Protein AF-0000000086682666 (afdb_homodimer)

Nearest PDB structures (foldseek):
  8ja7-assembly1_B  TM=8.228E-01  e=3.387E-13  Mycobacterium tuberculosis H37Rv
  7cad-assembly1_B  TM=8.030E-01  e=1.160E-12  Mycolicibacterium smegmatis MC2 155
  8hpn-assembly1_B  TM=8.206E-01  e=8.234E-12  Mycolicibacterium smegmatis MC2 155
  8hpr-assembly1_B  TM=8.150E-01  e=2.459E-11  Mycolicibacterium smegmatis MC2 155
  8y5f-assembly1_C  TM=8.206E-01  e=2.629E-08  Escherichia coli

Secondary structure (DSSP, 8-state):
-------------HHHHHHHHHHHHHHHHHHHHHHHHHHHHHHHHTS-HHHHHH---SS-SS--SHHHHHHHHH--HHHHHHHHHHHHHHHHHHHHHHHHHHHHHHHH---TTHHHHHHHHHHGGGS-GGGGHHHHHHHHHHHT-TTSTHHHHHHHHHHTHHHHHHHHHHHHHTS-HHHHHHHHHTT--HHHHIIIIIHHHTHHHHHHHHHHHHHHHHH--HHHHHH---GGG--HHHHHHHHHSSSS--HHHHHHHHHHHHHHHHHHHHHHHHHHHHHHHHHHH-/-------------HHHHHHHHHHHHHHHHHHHHHHHHHHHHHHHHTS-HHHHHH---SS-SS--SHHHHHHHHH--HHHHHHHHHHHHHHHHHHHHHHHHHHHHHHHH---TTHHHHHHHHHHGGGS-GGGGHHHHHHHHHHHT-TTSTHHHHHHHHHHHHHHHHHHHHHHHHTS-HHHHHHHHHTT--HHHHIIIIIHHHTHHHHHHHHHHHHHHHHH--HHHHHH---GGG--HHHHHHHHHSSSS--HHHHHHHHHHHHHHHHHHHHHHHHHHHHHHHHHHH-

Organism: NCBI:txid175570

Sequence (572 aa):
MSTGTRRPSVHLSLSTVVARIIVGALLLLYAAISLYPFLWMVSAAFKDQSEVVAGGHLIPHRPTLRTLVETWNELQFFDYFLNSLKVTGWTVLLVLVVYSAAGYAFSVLRFPGRKALYRLFLALLFVPGVTVLLPIVLLENKLGLLGGHWGLILPFVNGTAPLAILLMTNAFDAIPGELREAARVDGAGELRIFTTIYLPLSRPVLITIAVLTAIPTWNEYLLTRVSLNDPETYTLPIALQNLQSGAVLHYNVLMAGSLIVVVPVIILFIAAQRYFVNGLIGAVKAMSTGTRRPSVHLSLSTVVARIIVGALLLLYAAISLYPFLWMVSAAFKDQSEVVAGGHLIPHRPTLRTLVETWNELQFFDYFLNSLKVTGWTVLLVLVVYSAAGYAFSVLRFPGRKALYRLFLALLFVPGVTVLLPIVLLENKLGLLGGHWGLILPFVNGTAPLAILLMTNAFDAIPGELREAARVDGAGELRIFTTIYLPLSRPVLITIAVLTAIPTWNEYLLTRVSLNDPETYTLPIALQNLQSGAVLHYNVLMAGSLIVVVPVIILFIAAQRYFVNGLIGAVKA

pLDDT: mean 82.49, std 13.54, range [33.0, 97.94]

Foldseek 3Di:
DPPPPPPPPPPPDPVRVVVVVVVVVVVVVVVCVVCVVVLQLVQLLQEFLVQVVVPDDSHHPRGHCVLLVVLVVPFPQVLQAVLLCVLLVLLLVCLLVVLLVVLCCLQPNDDPCSVVVLVVLLVLLPDDPVVCLVVLLVVCVVVVNFAASCSLSVVLSSSLNNVSSVLSNVQQNVDDCVQVVVCVVVVDDPVRCSVPPSCVSQQLSSLVSSVVSNPCSSQPDDSQVSRHDDPSNHHLNPSLVVQCPDPDGRPNNSSSSVCVNVVVVVVVCVVCVVVSVVSNVVNVVD/DPPPPPPPPPPPPPVRVVVVVVVVVVVVVVVCVVCVVVLQLVQLLQEFLVQVVVPDDSHHPRGHCVLLVVLVVPFPQVLQAVLLCVLLVLLLVCLLVVLLVVLCCLQPNDDPCSVVVLVVLLVLLPDDPVVCLVVLLVVCVVVVNFAASCSLSVVLSSSLNNVSSVLSNVQQNPDDCVQVVVCVVVVDDPVRCSVPPSCVSQQLSSLVSSVVSNPCSSQPDDSQVSRHDDPSNHHLNPSLVVQCPDPDGRPNNSSSSVCVNVVVVVVVCVVCVVVSVVSNVVNVVD

Radius of gyration: 26.13 Å; Cα contacts (8 Å, |Δi|>4): 640; chains: 2; bounding box: 69×90×70 Å

Structure (mmCIF, N/CA/C/O backbone):
data_AF-0000000086682666-model_v1
#
loop_
_entity.id
_entity.type
_entity.pdbx_description
1 polymer 'ABC transporter permease'
#
loop_
_atom_site.group_PDB
_atom_site.id
_atom_site.type_symbol
_atom_site.label_atom_id
_atom_site.label_alt_id
_atom_site.label_comp_id
_atom_site.label_asym_id
_atom_site.label_entity_id
_atom_site.label_seq_id
_atom_site.pdbx_PDB_ins_code
_atom_site.Cartn_x
_atom_site.Cartn_y
_atom_site.Cartn_z
_atom_site.occupancy
_atom_site.B_iso_or_equiv
_atom_site.auth_seq_id
_atom_site.auth_comp_id
_atom_site.auth_asym_id
_atom_site.auth_atom_id
_atom_site.pdbx_PDB_model_num
ATOM 1 N N . MET A 1 1 ? -33.219 32.906 39.875 1 33.12 1 MET A N 1
ATOM 2 C CA . MET A 1 1 ? -34 32.25 38.812 1 33.12 1 MET A CA 1
ATOM 3 C C . MET A 1 1 ? -33.125 31.828 37.656 1 33.12 1 MET A C 1
ATOM 5 O O . MET A 1 1 ? -32.594 32.656 36.906 1 33.12 1 MET A O 1
ATOM 9 N N . SER A 1 2 ? -32.25 30.797 37.781 1 37.28 2 SER A N 1
ATOM 10 C CA . SER A 1 2 ? -31.297 30.172 36.875 1 37.28 2 SER A CA 1
ATOM 11 C C . SER A 1 2 ? -31.984 29.641 35.625 1 37.28 2 SER A C 1
ATOM 13 O O . SER A 1 2 ? -32.812 28.75 35.688 1 37.28 2 SER A O 1
ATOM 15 N N . THR A 1 3 ? -32.469 30.562 34.719 1 39.28 3 THR A N 1
ATOM 16 C CA . THR A 1 3 ? -33.094 30.156 33.469 1 39.28 3 THR A CA 1
ATOM 17 C C . THR A 1 3 ? -32.219 29.109 32.781 1 39.28 3 THR A C 1
ATOM 19 O O . THR A 1 3 ? -31.078 29.375 32.438 1 39.28 3 THR A O 1
ATOM 22 N N . GLY A 1 4 ? -32.375 27.859 33.125 1 42.12 4 GLY A N 1
ATOM 23 C CA . GLY A 1 4 ? -31.797 26.734 32.375 1 42.12 4 GLY A CA 1
ATOM 24 C C . GLY A 1 4 ? -31.984 26.828 30.891 1 42.12 4 GLY A C 1
ATOM 25 O O . GLY A 1 4 ? -33.125 26.969 30.406 1 42.12 4 GLY A O 1
ATOM 26 N N . THR A 1 5 ? -31.125 27.562 30.188 1 44.69 5 THR A N 1
ATOM 27 C CA . THR A 1 5 ? -31.094 27.641 28.734 1 44.69 5 THR A CA 1
ATOM 28 C C . THR A 1 5 ? -31.328 26.281 28.109 1 44.69 5 THR A C 1
ATOM 30 O O . THR A 1 5 ? -30.547 25.344 28.312 1 44.69 5 THR A O 1
ATOM 33 N N . ARG A 1 6 ? -32.594 25.859 28.016 1 42.5 6 ARG A N 1
ATOM 34 C CA . ARG A 1 6 ? -32.969 24.625 27.328 1 42.5 6 ARG A CA 1
ATOM 35 C C . ARG A 1 6 ? -32.281 24.531 25.969 1 42.5 6 ARG A C 1
ATOM 37 O O . ARG A 1 6 ? -32.344 25.453 25.156 1 42.5 6 ARG A O 1
ATOM 44 N N . ARG A 1 7 ? -31.25 23.781 25.859 1 47.12 7 ARG A N 1
ATOM 45 C CA . ARG A 1 7 ? -30.656 23.453 24.562 1 47.12 7 ARG A CA 1
ATOM 46 C C . ARG A 1 7 ? -31.719 23.047 23.562 1 47.12 7 ARG A C 1
ATOM 48 O O . ARG A 1 7 ? -32.531 22.156 23.828 1 47.12 7 ARG A O 1
ATOM 55 N N . PRO A 1 8 ? -32.344 23.906 22.766 1 45.31 8 PRO A N 1
ATOM 56 C CA . PRO A 1 8 ? -33.375 23.5 21.828 1 45.31 8 PRO A CA 1
ATOM 57 C C . PRO A 1 8 ? -33.094 22.141 21.203 1 45.31 8 PRO A C 1
ATOM 59 O O . PRO A 1 8 ? -31.938 21.812 20.906 1 45.31 8 PRO A O 1
ATOM 62 N N . SER A 1 9 ? -33.844 21.125 21.578 1 46.38 9 SER A N 1
ATOM 63 C CA . SER A 1 9 ? -33.844 19.828 20.922 1 46.38 9 SER A CA 1
ATOM 64 C C . SER A 1 9 ? -33.781 19.969 19.406 1 46.38 9 SER A C 1
ATOM 66 O O . SER A 1 9 ? -34.688 20.578 18.812 1 46.38 9 SER A O 1
ATOM 68 N N . VAL A 1 10 ? -32.719 20.359 18.844 1 51.38 10 VAL A N 1
ATOM 69 C CA . VAL A 1 10 ? -32.594 20.438 17.391 1 51.38 10 VAL A CA 1
ATOM 70 C C . VAL A 1 10 ? -33.312 19.25 16.75 1 51.38 10 VAL A C 1
ATOM 72 O O . VAL A 1 10 ? -32.906 18.094 16.922 1 51.38 10 VAL A O 1
ATOM 75 N N . HIS A 1 11 ? -34.656 19.266 16.719 1 56.53 11 HIS A N 1
ATOM 76 C CA . HIS A 1 11 ? -35.469 18.312 15.969 1 56.53 11 HIS A CA 1
ATOM 77 C C . HIS A 1 11 ? -34.875 18.031 14.602 1 56.53 11 HIS A C 1
ATOM 79 O O . HIS A 1 11 ? -34.625 18.969 13.82 1 56.53 11 HIS A O 1
ATOM 85 N N . LEU A 1 12 ? -34.094 17.047 14.539 1 63.69 12 LEU A N 1
ATOM 86 C CA . LEU A 1 12 ? -33.562 16.688 13.242 1 63.69 12 LEU A CA 1
ATOM 87 C C . LEU A 1 12 ? -34.656 16.688 12.172 1 63.69 12 LEU A C 1
ATOM 89 O O . LEU A 1 12 ? -35.75 16.203 12.422 1 63.69 12 LEU A O 1
ATOM 93 N N . SER A 1 13 ? -34.562 17.5 11.18 1 69.62 13 SER A N 1
ATOM 94 C CA . SER A 1 13 ? -35.5 17.5 10.07 1 69.62 13 SER A CA 1
ATOM 95 C C . SER A 1 13 ? -35.656 16.094 9.477 1 69.62 13 SER A C 1
ATOM 97 O O . SER A 1 13 ? -34.781 15.258 9.617 1 69.62 13 SER A O 1
ATOM 99 N N . LEU A 1 14 ? -36.844 15.648 9.109 1 73.88 14 LEU A N 1
ATOM 100 C CA . LEU A 1 14 ? -37.156 14.375 8.469 1 73.88 14 LEU A CA 1
ATOM 101 C C . LEU A 1 14 ? -36.125 14.039 7.398 1 73.88 14 LEU A C 1
ATOM 103 O O . LEU A 1 14 ? -35.75 12.875 7.23 1 73.88 14 LEU A O 1
ATOM 107 N N . SER A 1 15 ? -35.656 15.039 6.738 1 73.62 15 SER A N 1
ATOM 108 C CA . SER A 1 15 ? -34.656 14.844 5.676 1 73.62 15 SER A CA 1
ATOM 109 C C . SER A 1 15 ? -33.344 14.328 6.234 1 73.62 15 SER A C 1
ATOM 111 O O . SER A 1 15 ? -32.688 13.477 5.621 1 73.62 15 SER A O 1
ATOM 113 N N . THR A 1 16 ? -33.031 14.789 7.426 1 74.56 16 THR A N 1
ATOM 114 C CA . THR A 1 16 ? -31.781 14.344 8.062 1 74.56 16 THR A CA 1
ATOM 115 C C . THR A 1 16 ? -31.906 12.906 8.547 1 74.56 16 THR A C 1
ATOM 117 O O . THR A 1 16 ? -30.969 12.117 8.398 1 74.56 16 THR A O 1
ATOM 120 N N . VAL A 1 17 ? -33.125 12.578 9.047 1 78.5 17 VAL A N 1
ATOM 121 C CA . VAL A 1 17 ? -33.344 11.227 9.555 1 78.5 17 VAL A CA 1
ATOM 122 C C . VAL A 1 17 ? -33.344 10.227 8.398 1 78.5 17 VAL A C 1
ATOM 124 O O . VAL A 1 17 ? -32.75 9.148 8.508 1 78.5 17 VAL A O 1
ATOM 127 N N . VAL A 1 18 ? -33.969 10.602 7.309 1 78.56 18 VAL A N 1
ATOM 128 C CA . VAL A 1 18 ? -34.031 9.734 6.137 1 78.56 18 VAL A CA 1
ATOM 129 C C . VAL A 1 18 ? -32.625 9.539 5.562 1 78.56 18 VAL A C 1
ATOM 131 O O . VAL A 1 18 ? -32.25 8.422 5.211 1 78.56 18 VAL A O 1
ATOM 134 N N . ALA A 1 19 ? -31.875 10.562 5.594 1 76.31 19 ALA A N 1
ATOM 135 C CA . ALA A 1 19 ? -30.5 10.484 5.098 1 76.31 19 ALA A CA 1
ATOM 136 C C . ALA A 1 19 ? -29.656 9.57 5.977 1 76.31 19 ALA A C 1
ATOM 138 O O . ALA A 1 19 ? -28.891 8.75 5.469 1 76.31 19 ALA A O 1
ATOM 139 N N . ARG A 1 20 ? -29.891 9.602 7.16 1 81.75 20 ARG A N 1
ATOM 140 C CA . ARG A 1 20 ? -29.141 8.781 8.117 1 81.75 20 ARG A CA 1
ATOM 141 C C . ARG A 1 20 ? -29.5 7.305 7.953 1 81.75 20 ARG A C 1
ATOM 143 O O . ARG A 1 20 ? -28.609 6.445 7.988 1 81.75 20 ARG A O 1
ATOM 150 N N . ILE A 1 21 ? -30.734 7.09 7.719 1 83.12 21 ILE A N 1
ATOM 151 C CA . ILE A 1 21 ? -31.188 5.711 7.594 1 83.12 21 ILE A CA 1
ATOM 152 C C . ILE A 1 21 ? -30.703 5.121 6.273 1 83.12 21 ILE A C 1
ATOM 154 O O . ILE A 1 21 ? -30.234 3.986 6.227 1 83.12 21 ILE A O 1
ATOM 158 N N . ILE A 1 22 ? -30.766 5.918 5.281 1 83.69 22 ILE A N 1
ATOM 159 C CA . ILE A 1 22 ? -30.359 5.449 3.959 1 83.69 22 ILE A CA 1
ATOM 160 C C . ILE A 1 22 ? -28.859 5.188 3.943 1 83.69 22 ILE A C 1
ATOM 162 O O . ILE A 1 22 ? -28.406 4.137 3.475 1 83.69 22 ILE A O 1
ATOM 166 N N . VAL A 1 23 ? -28.156 6.066 4.559 1 83.5 23 VAL A N 1
ATOM 167 C CA . VAL A 1 23 ? -26.703 5.922 4.582 1 83.5 23 VAL A CA 1
ATOM 168 C C . VAL A 1 23 ? -26.312 4.738 5.461 1 83.5 23 VAL A C 1
ATOM 170 O O . VAL A 1 23 ? -25.453 3.938 5.09 1 83.5 23 VAL A O 1
ATOM 173 N N . GLY A 1 24 ? -26.953 4.652 6.547 1 84.31 24 GLY A N 1
ATOM 174 C CA . GLY A 1 24 ? -26.703 3.512 7.414 1 84.31 24 GLY A CA 1
ATOM 175 C C . GLY A 1 24 ? -27.016 2.18 6.754 1 84.31 24 GLY A C 1
ATOM 176 O O . GLY A 1 24 ? -26.234 1.232 6.859 1 84.31 24 GLY A O 1
ATOM 177 N N . ALA A 1 25 ? -28.078 2.209 6.031 1 88.5 25 ALA A N 1
ATOM 178 C CA . ALA A 1 25 ? -28.484 0.987 5.344 1 88.5 25 ALA A CA 1
ATOM 179 C C . ALA A 1 25 ? -27.516 0.64 4.219 1 88.5 25 ALA A C 1
ATOM 181 O O . ALA A 1 25 ? -27.172 -0.529 4.027 1 88.5 25 ALA A O 1
ATOM 182 N N . LEU A 1 26 ? -27.062 1.636 3.588 1 86.81 26 LEU A N 1
ATOM 183 C CA . LEU A 1 26 ? -26.125 1.421 2.494 1 86.81 26 LEU A CA 1
ATOM 184 C C . LEU A 1 26 ? -24.781 0.919 3.02 1 86.81 26 LEU A C 1
ATOM 186 O O . LEU A 1 26 ? -24.188 0.01 2.439 1 86.81 26 LEU A O 1
ATOM 190 N N . LEU A 1 27 ? -24.391 1.45 4.098 1 87.12 27 LEU A N 1
ATOM 191 C CA . LEU A 1 27 ? -23.125 1.035 4.688 1 87.12 27 LEU A CA 1
ATOM 192 C C . LEU A 1 27 ? -23.234 -0.372 5.266 1 87.12 27 LEU A C 1
ATOM 194 O O . LEU A 1 27 ? -22.281 -1.153 5.184 1 87.12 27 LEU A O 1
ATOM 198 N N . LEU A 1 28 ? -24.375 -0.653 5.766 1 86.5 28 LEU A N 1
ATOM 199 C CA . LEU A 1 28 ? -24.594 -1.996 6.293 1 86.5 28 LEU A CA 1
ATOM 200 C C . LEU A 1 28 ? -24.594 -3.025 5.168 1 86.5 28 LEU A C 1
ATOM 202 O O . LEU A 1 28 ? -24.031 -4.113 5.312 1 86.5 28 LEU A O 1
ATOM 206 N N . LEU A 1 29 ? -25.219 -2.676 4.125 1 86.56 29 LEU A N 1
ATOM 207 C CA . LEU A 1 29 ? -25.25 -3.559 2.965 1 86.56 29 LEU A CA 1
ATOM 208 C C . LEU A 1 29 ? -23.859 -3.76 2.389 1 86.56 29 LEU A C 1
ATOM 210 O O . LEU A 1 29 ? -23.469 -4.879 2.043 1 86.56 29 LEU A O 1
ATOM 214 N N . TYR A 1 30 ? -23.156 -2.689 2.324 1 84.94 30 TYR A N 1
ATOM 215 C CA . TYR A 1 30 ? -21.797 -2.762 1.829 1 84.94 30 TYR A CA 1
ATOM 216 C C . TYR A 1 30 ? -20.938 -3.627 2.74 1 84.94 30 TYR A C 1
ATOM 218 O O . TYR A 1 30 ? -20.125 -4.43 2.264 1 84.94 30 TYR A O 1
ATOM 226 N N . ALA A 1 31 ? -21.125 -3.467 3.975 1 85.56 31 ALA A N 1
ATOM 227 C CA . ALA A 1 31 ? -20.391 -4.27 4.945 1 85.56 31 ALA A CA 1
ATOM 228 C C . ALA A 1 31 ? -20.719 -5.75 4.805 1 85.56 31 ALA A C 1
ATOM 230 O O . ALA A 1 31 ? -19.844 -6.609 4.871 1 85.56 31 ALA A O 1
ATOM 231 N N . ALA A 1 32 ? -21.953 -5.996 4.582 1 83.31 32 ALA A N 1
ATOM 232 C CA . ALA A 1 32 ? -22.406 -7.375 4.43 1 83.31 32 ALA A CA 1
ATOM 233 C C . ALA A 1 32 ? -21.781 -8.023 3.191 1 83.31 32 ALA A C 1
ATOM 235 O O . ALA A 1 32 ? -21.312 -9.156 3.242 1 83.31 32 ALA A O 1
ATOM 236 N N . ILE A 1 33 ? -21.734 -7.258 2.186 1 79.31 33 ILE A N 1
ATOM 237 C CA . ILE A 1 33 ? -21.188 -7.766 0.938 1 79.31 33 ILE A CA 1
ATOM 238 C C . ILE A 1 33 ? -19.672 -7.953 1.088 1 79.31 33 ILE A C 1
ATOM 240 O O . ILE A 1 33 ? -19.109 -8.953 0.62 1 79.31 33 ILE A O 1
ATOM 244 N N . SER A 1 34 ? -19.094 -7.043 1.761 1 77.81 34 SER A N 1
ATOM 245 C CA . SER A 1 34 ? -17.641 -7.078 1.951 1 77.81 34 SER A CA 1
ATOM 246 C C . SER A 1 34 ? -17.234 -8.242 2.852 1 77.81 34 SER A C 1
ATOM 248 O O . SER A 1 34 ? -16.141 -8.789 2.707 1 77.81 34 SER A O 1
ATOM 250 N N . LEU A 1 35 ? -18.125 -8.672 3.717 1 82.88 35 LEU A N 1
ATOM 251 C CA . LEU A 1 35 ? -17.797 -9.711 4.688 1 82.88 35 LEU A CA 1
ATOM 252 C C . LEU A 1 35 ? -18.125 -11.094 4.133 1 82.88 35 LEU A C 1
ATOM 254 O O . LEU A 1 35 ? -17.734 -12.109 4.703 1 82.88 35 LEU A O 1
ATOM 258 N N . TYR A 1 36 ? -18.766 -11.094 3.094 1 82.44 36 TYR A N 1
ATOM 259 C CA . TYR A 1 36 ? -19.266 -12.352 2.547 1 82.44 36 TYR A CA 1
ATOM 260 C C . TYR A 1 36 ? -18.109 -13.32 2.283 1 82.44 36 TYR A C 1
ATOM 262 O O . TYR A 1 36 ? -18.172 -14.484 2.676 1 82.44 36 TYR A O 1
ATOM 270 N N . PRO A 1 37 ? -17.047 -12.828 1.634 1 79.06 37 PRO A N 1
ATOM 271 C CA . PRO A 1 37 ? -15.945 -13.75 1.391 1 79.06 37 PRO A CA 1
ATOM 272 C C . PRO A 1 37 ? -15.344 -14.305 2.68 1 79.06 37 PRO A C 1
ATOM 274 O O . PRO A 1 37 ? -14.898 -15.453 2.719 1 79.06 37 PRO A O 1
ATOM 277 N N . PHE A 1 38 ? -15.336 -13.523 3.615 1 81.44 38 PHE A N 1
ATOM 278 C CA . PHE A 1 38 ? -14.805 -13.961 4.902 1 81.44 38 PHE A CA 1
ATOM 279 C C . PHE A 1 38 ? -15.742 -14.977 5.551 1 81.44 38 PHE A C 1
ATOM 281 O O . PHE A 1 38 ? -15.281 -15.938 6.168 1 81.44 38 PHE A O 1
ATOM 288 N N . LEU A 1 39 ? -17 -14.719 5.422 1 82.62 39 LEU A N 1
ATOM 289 C CA . LEU A 1 39 ? -17.969 -15.664 5.961 1 82.62 39 LEU A CA 1
ATOM 290 C C . LEU A 1 39 ? -17.859 -17.016 5.266 1 82.62 39 LEU A C 1
ATOM 292 O O . LEU A 1 39 ? -17.984 -18.062 5.91 1 82.62 39 LEU A O 1
ATOM 296 N N . TRP A 1 40 ? -17.625 -16.891 4.102 1 80.56 40 TRP A N 1
ATOM 297 C CA . TRP A 1 40 ? -17.438 -18.125 3.342 1 80.56 40 TRP A CA 1
ATOM 298 C C . TRP A 1 40 ? -16.172 -18.859 3.805 1 80.56 40 TRP A C 1
ATOM 300 O O . TRP A 1 40 ? -16.156 -20.078 3.875 1 80.56 40 TRP A O 1
ATOM 310 N N . MET A 1 41 ? -15.148 -18.109 3.955 1 82 41 MET A N 1
ATOM 311 C CA . MET A 1 41 ? -13.906 -18.688 4.457 1 82 41 MET A CA 1
A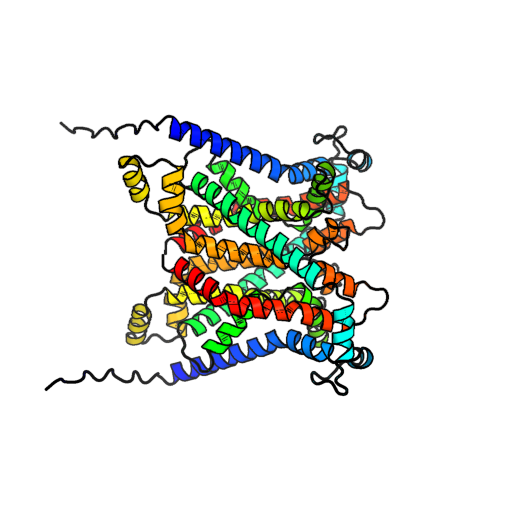TOM 312 C C . MET A 1 41 ? -14.133 -19.406 5.781 1 82 41 MET A C 1
ATOM 314 O O . MET A 1 41 ? -13.68 -20.531 5.969 1 82 41 MET A O 1
ATOM 318 N N . VAL A 1 42 ? -14.875 -18.781 6.664 1 84.75 42 VAL A N 1
ATOM 319 C CA . VAL A 1 42 ? -15.172 -19.359 7.965 1 84.75 42 VAL A CA 1
ATOM 320 C C . VAL A 1 42 ? -16.031 -20.625 7.789 1 84.75 42 VAL A C 1
ATOM 322 O O . VAL A 1 42 ? -15.758 -21.656 8.398 1 84.75 42 VAL A O 1
ATOM 325 N N . SER A 1 43 ? -17.031 -20.547 6.973 1 86.81 43 SER A N 1
ATOM 326 C CA . SER A 1 43 ? -17.922 -21.672 6.703 1 86.81 43 SER A CA 1
ATOM 327 C C . SER A 1 43 ? -17.141 -22.859 6.137 1 86.81 43 SER A C 1
ATOM 329 O O . SER A 1 43 ? -17.297 -23.984 6.609 1 86.81 43 SER A O 1
ATOM 331 N N . ALA A 1 44 ? -16.297 -22.562 5.227 1 83.81 44 ALA A N 1
ATOM 332 C CA . ALA A 1 44 ? -15.562 -23.625 4.523 1 83.81 44 ALA A CA 1
ATOM 333 C C . ALA A 1 44 ? -14.547 -24.297 5.445 1 83.81 44 ALA A C 1
ATOM 335 O O . ALA A 1 44 ? -14.219 -25.469 5.27 1 83.81 44 ALA A O 1
ATOM 336 N N . ALA A 1 45 ? -14.078 -23.547 6.375 1 86.25 45 ALA A N 1
ATOM 337 C CA . ALA A 1 45 ? -13.102 -24.078 7.328 1 86.25 45 ALA A CA 1
ATOM 338 C C . ALA A 1 45 ? -13.727 -25.188 8.188 1 86.25 45 ALA A C 1
ATOM 340 O O . ALA A 1 45 ? -13.016 -26 8.773 1 86.25 45 ALA A O 1
ATOM 341 N N . PHE A 1 46 ? -15.086 -25.188 8.195 1 89.94 46 PHE A N 1
ATOM 342 C CA . PHE A 1 46 ? -15.773 -26.172 9.023 1 89.94 46 PHE A CA 1
ATOM 343 C C . PHE A 1 46 ? -16.438 -27.234 8.164 1 89.94 46 PHE A C 1
ATOM 345 O O . PHE A 1 46 ? -17.25 -28.016 8.656 1 89.94 46 PHE A O 1
ATOM 352 N N . LYS A 1 47 ? -16.031 -27.234 6.918 1 87.75 47 LYS A N 1
ATOM 353 C CA . LYS A 1 47 ? -16.578 -28.203 5.984 1 87.75 47 LYS A CA 1
ATOM 354 C C . LYS A 1 47 ? -15.516 -29.203 5.531 1 87.75 47 LYS A C 1
ATOM 356 O O . LYS A 1 47 ? -14.32 -28.938 5.656 1 87.75 47 LYS A O 1
ATOM 361 N N . ASP A 1 48 ? -16.031 -30.359 5.07 1 83.19 48 ASP A N 1
ATOM 362 C CA . ASP A 1 48 ? -15.117 -31.281 4.395 1 83.19 48 ASP A CA 1
ATOM 363 C C . ASP A 1 48 ? -14.977 -30.922 2.916 1 83.19 48 ASP A C 1
ATOM 365 O O . ASP A 1 48 ? -15.734 -30.094 2.395 1 83.19 48 ASP A O 1
ATOM 369 N N . GLN A 1 49 ? -14.023 -31.5 2.311 1 82.62 49 GLN A N 1
ATOM 370 C CA . GLN A 1 49 ? -13.695 -31.172 0.928 1 82.62 49 GLN A CA 1
ATOM 371 C C . GLN A 1 49 ? -14.898 -31.375 0.012 1 82.62 49 GLN A C 1
ATOM 373 O O . GLN A 1 49 ? -15.156 -30.562 -0.873 1 82.62 49 GLN A O 1
ATOM 378 N N . SER A 1 50 ? -15.617 -32.406 0.262 1 81.88 50 SER A N 1
ATOM 379 C CA . SER A 1 50 ? -16.75 -32.75 -0.59 1 81.88 50 SER A CA 1
ATOM 380 C C . SER A 1 50 ? -17.844 -31.703 -0.494 1 81.88 50 SER A C 1
ATOM 382 O O . SER A 1 50 ? -18.453 -31.328 -1.505 1 81.88 50 SER A O 1
ATOM 384 N N . GLU A 1 51 ? -18.062 -31.219 0.692 1 82.81 51 GLU A N 1
ATOM 385 C CA . GLU A 1 51 ? -19.109 -30.219 0.877 1 82.81 51 GLU A CA 1
ATOM 386 C C . GLU A 1 51 ? -18.703 -28.891 0.258 1 82.81 51 GLU A C 1
ATOM 388 O O . GLU A 1 51 ? -19.531 -28.156 -0.285 1 82.81 51 GLU A O 1
ATOM 393 N N . VAL A 1 52 ? -17.453 -28.547 0.367 1 77.06 52 VAL A N 1
ATOM 394 C CA . VAL A 1 52 ? -16.984 -27.281 -0.176 1 77.06 52 VAL A CA 1
ATOM 395 C C . VAL A 1 52 ? -17.125 -27.281 -1.696 1 77.06 52 VAL A C 1
ATOM 397 O O . VAL A 1 52 ? -17.594 -26.312 -2.289 1 77.06 52 VAL A O 1
ATOM 400 N N . VAL A 1 53 ? -16.719 -28.375 -2.287 1 74.5 53 VAL A N 1
ATOM 401 C CA . VAL A 1 53 ? -16.734 -28.484 -3.742 1 74.5 53 VAL A CA 1
ATOM 402 C C . VAL A 1 53 ? -18.172 -28.516 -4.25 1 74.5 53 VAL A C 1
ATOM 404 O O . VAL A 1 53 ? -18.469 -27.984 -5.32 1 74.5 53 VAL A O 1
ATOM 407 N N . ALA A 1 54 ? -18.969 -29.219 -3.502 1 71.81 54 ALA A N 1
ATOM 408 C CA . ALA A 1 54 ? -20.375 -29.297 -3.887 1 71.81 54 ALA A CA 1
ATOM 409 C C . ALA A 1 54 ? -21.016 -27.906 -3.91 1 71.81 54 ALA A C 1
ATOM 411 O O . ALA A 1 54 ? -22.016 -27.703 -4.605 1 71.81 54 ALA A O 1
ATOM 412 N N . GLY A 1 55 ? -20.266 -26.969 -3.4 1 67.06 55 GLY A N 1
ATOM 413 C CA . GLY A 1 55 ? -20.734 -25.594 -3.475 1 67.06 55 GLY A CA 1
ATOM 414 C C . GLY A 1 55 ? -22.031 -25.359 -2.699 1 67.06 55 GLY A C 1
ATOM 415 O O . GLY A 1 55 ? -22.547 -26.281 -2.068 1 67.06 55 GLY A O 1
ATOM 416 N N . GLY A 1 56 ? -22.516 -24.078 -2.389 1 63.88 56 GLY A N 1
ATOM 417 C CA . GLY A 1 56 ? -23.906 -23.828 -2.047 1 63.88 56 GLY A CA 1
ATOM 418 C C . GLY A 1 56 ? -24.062 -22.938 -0.832 1 63.88 56 GLY A C 1
ATOM 419 O O . GLY A 1 56 ? -23.641 -21.781 -0.844 1 63.88 56 GLY A O 1
ATOM 420 N N . HIS A 1 57 ? -24.094 -23.688 0.503 1 73.94 57 HIS A N 1
ATOM 421 C CA . HIS A 1 57 ? -24.672 -23.031 1.673 1 73.94 57 HIS A CA 1
ATOM 422 C C . HIS A 1 57 ? -23.578 -22.5 2.596 1 73.94 57 HIS A C 1
ATOM 424 O O . HIS A 1 57 ? -22.484 -23.078 2.678 1 73.94 57 HIS A O 1
ATOM 430 N N . LEU A 1 58 ? -23.766 -21.422 3.104 1 82.25 58 LEU A N 1
ATOM 431 C CA . LEU A 1 58 ? -22.875 -20.797 4.086 1 82.25 58 LEU A CA 1
ATOM 432 C C . LEU A 1 58 ? -22.828 -21.625 5.367 1 82.25 58 LEU A C 1
ATOM 434 O O . LEU A 1 58 ? -21.766 -21.766 5.984 1 82.25 58 LEU A O 1
ATOM 438 N N . ILE A 1 59 ? -23.969 -22.266 5.594 1 85.81 59 ILE A N 1
ATOM 439 C CA . ILE A 1 59 ? -24.016 -23.062 6.805 1 85.81 59 ILE A CA 1
ATOM 440 C C . ILE A 1 59 ? -23.672 -24.516 6.473 1 85.81 59 ILE A C 1
ATOM 442 O O . ILE A 1 59 ? -24.344 -25.156 5.652 1 85.81 59 ILE A O 1
ATOM 446 N N . PRO A 1 60 ? -22.625 -25.016 7.074 1 87.44 60 PRO A N 1
ATOM 447 C CA . PRO A 1 60 ? -22.234 -26.391 6.789 1 87.44 60 PRO A CA 1
ATOM 448 C C . PRO A 1 60 ? -23.328 -27.406 7.133 1 87.44 60 PRO A C 1
ATOM 450 O O . PRO A 1 60 ? -24 -27.266 8.156 1 87.44 60 PRO A O 1
ATOM 453 N N . HIS A 1 61 ? -23.562 -28.312 6.395 1 87.44 61 HIS A N 1
ATOM 454 C CA . HIS A 1 61 ? -24.516 -29.406 6.645 1 87.44 61 HIS A CA 1
ATOM 455 C C . HIS A 1 61 ? -23.938 -30.422 7.621 1 87.44 61 HIS A C 1
ATOM 457 O O . HIS A 1 61 ? -24.656 -30.938 8.477 1 87.44 61 HIS A O 1
ATOM 463 N N . ARG A 1 62 ? -22.625 -30.703 7.555 1 88.88 62 ARG A N 1
ATOM 464 C CA . ARG A 1 62 ? -21.891 -31.594 8.438 1 88.88 62 ARG A CA 1
ATOM 465 C C . ARG A 1 62 ? -20.641 -30.922 8.992 1 88.88 62 ARG A C 1
ATOM 467 O O . ARG A 1 62 ? -19.531 -31.234 8.57 1 88.88 62 ARG A O 1
ATOM 474 N N . PRO A 1 63 ? -20.953 -30.062 10 1 89.44 63 PRO A N 1
ATOM 475 C CA . PRO A 1 63 ? -19.812 -29.328 10.562 1 89.44 63 PRO A CA 1
ATOM 476 C C . PRO A 1 63 ? -18.75 -30.266 11.148 1 89.44 63 PRO A C 1
ATOM 478 O O . PRO A 1 63 ? -19.094 -31.297 11.734 1 89.44 63 PRO A O 1
ATOM 481 N N . THR A 1 64 ? -17.484 -29.969 10.828 1 89.69 64 THR A N 1
ATOM 482 C CA . THR A 1 64 ? -16.375 -30.75 11.359 1 89.69 64 THR A CA 1
ATOM 483 C C . THR A 1 64 ? -15.227 -29.844 11.812 1 89.69 64 THR A C 1
ATOM 485 O O . THR A 1 64 ? -15.016 -28.781 11.234 1 89.69 64 THR A O 1
ATOM 488 N N . LEU A 1 65 ? -14.531 -30.25 12.859 1 90.44 65 LEU A N 1
ATOM 489 C CA . LEU A 1 65 ? -13.352 -29.547 13.328 1 90.44 65 LEU A CA 1
ATOM 490 C C . LEU A 1 65 ? -12.078 -30.219 12.828 1 90.44 65 LEU A C 1
ATOM 492 O O . LEU A 1 65 ? -10.969 -29.719 13.047 1 90.44 65 LEU A O 1
ATOM 496 N N . ARG A 1 66 ? -12.289 -31.266 12.125 1 88 66 ARG A N 1
ATOM 497 C CA . ARG A 1 66 ? -11.156 -32.062 11.688 1 88 66 ARG A CA 1
ATOM 498 C C . ARG A 1 66 ? -10.25 -31.266 10.75 1 88 66 ARG A C 1
ATOM 500 O O . ARG A 1 66 ? -9.023 -31.344 10.852 1 88 66 ARG A O 1
ATOM 507 N N . THR A 1 67 ? -10.883 -30.531 9.906 1 85.38 67 THR A N 1
ATOM 508 C CA . THR A 1 67 ? -10.117 -29.734 8.953 1 85.38 67 THR A CA 1
ATOM 509 C C . THR A 1 67 ? -9.242 -28.719 9.68 1 85.38 67 THR A C 1
ATOM 511 O O . THR A 1 67 ? -8.062 -28.562 9.352 1 85.38 67 THR A O 1
ATOM 514 N N . LEU A 1 68 ? -9.781 -28.125 10.656 1 87.75 68 LEU A N 1
ATOM 515 C CA . LEU A 1 68 ? -9.062 -27.109 11.414 1 87.75 68 LEU A CA 1
ATOM 516 C C . LEU A 1 68 ? -7.914 -27.734 12.203 1 87.75 68 LEU A C 1
ATOM 518 O O . LEU A 1 68 ? -6.801 -27.203 12.203 1 87.75 68 LEU A O 1
ATOM 522 N N . VAL A 1 69 ? -8.164 -28.797 12.766 1 86.5 69 VAL A N 1
ATOM 523 C CA . VAL A 1 69 ? -7.172 -29.469 13.609 1 86.5 69 VAL A CA 1
ATOM 524 C C . VAL A 1 69 ? -6.031 -30 12.742 1 86.5 69 VAL A C 1
ATOM 526 O O . VAL A 1 69 ? -4.855 -29.797 13.07 1 86.5 69 VAL A O 1
ATOM 529 N N . GLU A 1 70 ? -6.363 -30.594 11.703 1 83.56 70 GLU A N 1
ATOM 530 C CA . GLU A 1 70 ? -5.348 -31.141 10.805 1 83.56 70 GLU A CA 1
ATOM 531 C C . GLU A 1 70 ? -4.5 -30.031 10.195 1 83.56 70 GLU A C 1
ATOM 533 O O . GLU A 1 70 ? -3.275 -30.156 10.102 1 83.56 70 GLU A O 1
ATOM 538 N N . THR A 1 71 ? -5.195 -29.016 9.773 1 84.06 71 THR A N 1
ATOM 539 C CA . THR A 1 71 ? -4.484 -27.891 9.18 1 84.06 71 THR A CA 1
ATOM 540 C C . THR A 1 71 ? -3.566 -27.219 10.203 1 84.06 71 THR A C 1
ATOM 542 O O . THR A 1 71 ? -2.436 -26.844 9.875 1 84.06 71 THR A O 1
ATOM 545 N N . TRP A 1 72 ? -4.02 -27.094 11.414 1 83.5 72 TRP A N 1
ATOM 546 C CA . TRP A 1 72 ? -3.219 -26.516 12.492 1 83.5 72 TRP A CA 1
ATOM 547 C C . TRP A 1 72 ? -1.953 -27.328 12.727 1 83.5 72 TRP A C 1
ATOM 549 O O . TRP A 1 72 ? -0.866 -26.766 12.883 1 83.5 72 TRP A O 1
ATOM 559 N N . ASN A 1 73 ? -2.115 -28.562 12.664 1 80.44 73 ASN A N 1
ATOM 560 C CA . ASN A 1 73 ? -0.998 -29.469 12.938 1 80.44 73 ASN A CA 1
ATOM 561 C C . ASN A 1 73 ? 0.012 -29.469 11.789 1 80.44 73 ASN A C 1
ATOM 563 O O . ASN A 1 73 ? 1.204 -29.688 12.008 1 80.44 73 ASN A O 1
ATOM 567 N N . GLU A 1 74 ? -0.485 -29.203 10.711 1 77.75 74 GLU A N 1
ATOM 568 C CA . GLU A 1 74 ? 0.386 -29.219 9.539 1 77.75 74 GLU A CA 1
ATOM 569 C C . GLU A 1 74 ? 1.079 -27.875 9.352 1 77.75 74 GLU A C 1
ATOM 571 O O . GLU A 1 74 ? 2.191 -27.812 8.828 1 77.75 74 GLU A O 1
ATOM 576 N N . LEU A 1 75 ? 0.389 -27.016 9.898 1 77.56 75 LEU A N 1
ATOM 577 C CA . LEU A 1 75 ? 0.893 -25.672 9.68 1 77.56 75 LEU A CA 1
ATOM 578 C C . LEU A 1 75 ? 1.884 -25.281 10.766 1 77.56 75 LEU A C 1
ATOM 580 O O . LEU A 1 75 ? 1.627 -25.484 11.953 1 77.56 75 LEU A O 1
ATOM 584 N N . GLN A 1 76 ? 3.127 -25.141 10.539 1 82.44 76 GLN A N 1
ATOM 585 C CA . GLN A 1 76 ? 4.07 -24.531 11.477 1 82.44 76 GLN A CA 1
ATOM 586 C C . GLN A 1 76 ? 3.783 -23.047 11.672 1 82.44 76 GLN A C 1
ATOM 588 O O . GLN A 1 76 ? 4.688 -22.219 11.555 1 82.44 76 GLN A O 1
ATOM 593 N N . PHE A 1 77 ? 2.562 -22.781 12.148 1 83.12 77 PHE A N 1
ATOM 594 C CA . PHE A 1 77 ? 2.016 -21.438 12.18 1 83.12 77 PHE A CA 1
ATOM 595 C C . PHE A 1 77 ? 2.898 -20.516 13.008 1 83.12 77 PHE A C 1
ATOM 597 O O . PHE A 1 77 ? 3.221 -19.406 12.586 1 83.12 77 PHE A O 1
ATOM 604 N N . PHE A 1 78 ? 3.316 -20.969 14.18 1 84.88 78 PHE A N 1
ATOM 605 C CA . PHE A 1 78 ? 4.008 -20.094 15.117 1 84.88 78 PHE A CA 1
ATOM 606 C C . PHE A 1 78 ? 5.344 -19.625 14.539 1 84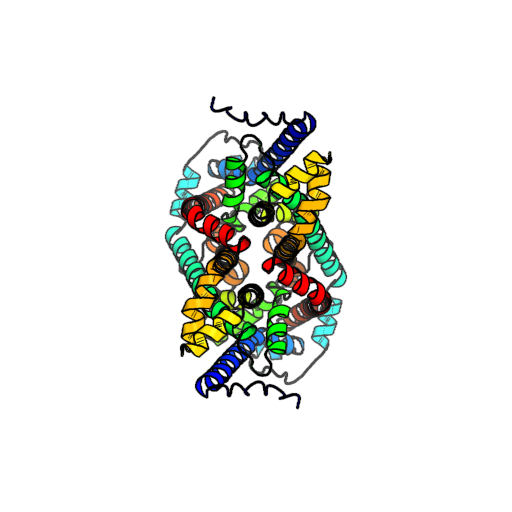.88 78 PHE A C 1
ATOM 608 O O . PHE A 1 78 ? 5.723 -18.469 14.688 1 84.88 78 PHE A O 1
ATOM 615 N N . ASP A 1 79 ? 5.984 -20.578 13.859 1 89.88 79 ASP A N 1
ATOM 616 C CA . ASP A 1 79 ? 7.262 -20.219 13.25 1 89.88 79 ASP A CA 1
ATOM 617 C C . ASP A 1 79 ? 7.066 -19.172 12.156 1 89.88 79 ASP A C 1
ATOM 619 O O . ASP A 1 79 ? 7.789 -18.172 12.102 1 89.88 79 ASP A O 1
ATOM 623 N N . TYR A 1 80 ? 6.098 -19.375 11.336 1 89.94 80 TYR A N 1
ATOM 624 C CA . TYR A 1 80 ? 5.848 -18.453 10.234 1 89.94 80 TYR A CA 1
ATOM 625 C C . TYR A 1 80 ? 5.324 -17.125 10.742 1 89.94 80 TYR A C 1
ATOM 627 O O . TYR A 1 80 ? 5.637 -16.078 10.18 1 89.94 80 TYR A O 1
ATOM 635 N N . PHE A 1 81 ? 4.582 -17.219 11.812 1 88.19 81 PHE A N 1
ATOM 636 C CA . PHE A 1 81 ? 4.074 -16 12.438 1 88.19 81 PHE A CA 1
ATOM 637 C C . PHE A 1 81 ? 5.215 -15.172 13.008 1 88.19 81 PHE A C 1
ATOM 639 O O . PHE A 1 81 ? 5.273 -13.961 12.789 1 88.19 81 PHE A O 1
ATOM 646 N N . LEU A 1 82 ? 6.094 -15.758 13.703 1 92.44 82 LEU A N 1
ATOM 647 C CA . LEU A 1 82 ? 7.23 -15.055 14.281 1 92.44 82 LEU A CA 1
ATOM 648 C C . LEU A 1 82 ? 8.141 -14.5 13.188 1 92.44 82 LEU A C 1
ATOM 650 O O . LEU A 1 82 ? 8.688 -13.406 13.336 1 92.44 82 LEU A O 1
ATOM 654 N N . ASN A 1 83 ? 8.281 -15.273 12.156 1 95.12 83 ASN A N 1
ATOM 655 C CA . ASN A 1 83 ? 9.047 -14.766 11.023 1 95.12 83 ASN A CA 1
ATOM 656 C C . ASN A 1 83 ? 8.414 -13.508 10.438 1 95.12 83 ASN A C 1
ATOM 658 O O . ASN A 1 83 ? 9.109 -12.539 10.125 1 95.12 83 ASN A O 1
ATOM 662 N N . SER A 1 84 ? 7.094 -13.562 10.305 1 91.75 84 SER A N 1
ATOM 663 C CA . SER A 1 84 ? 6.375 -12.406 9.781 1 91.75 84 SER A CA 1
ATOM 664 C C . SER A 1 84 ? 6.531 -11.195 10.703 1 91.75 84 SER A C 1
ATOM 666 O O . SER A 1 84 ? 6.723 -10.07 10.234 1 91.75 84 SER A O 1
ATOM 668 N N . LEU A 1 85 ? 6.484 -11.453 12 1 90.81 85 LEU A N 1
ATOM 669 C CA . LEU A 1 85 ? 6.648 -10.391 12.977 1 90.81 85 LEU A CA 1
ATOM 670 C C . LEU A 1 85 ? 8.055 -9.797 12.914 1 90.81 85 LEU A C 1
ATOM 672 O O . LEU A 1 85 ? 8.219 -8.578 12.969 1 90.81 85 LEU A O 1
ATOM 676 N N . LYS A 1 86 ? 8.938 -10.664 12.828 1 96.56 86 LYS A N 1
ATOM 677 C CA . LYS A 1 86 ? 10.336 -10.25 12.758 1 96.56 86 LYS A CA 1
ATOM 678 C C . LYS A 1 86 ? 10.594 -9.375 11.531 1 96.56 86 LYS A C 1
ATOM 680 O O . LYS A 1 86 ? 11.148 -8.281 11.648 1 96.56 86 LYS A O 1
ATOM 685 N N . VAL A 1 87 ? 10.164 -9.844 10.414 1 97.12 87 VAL A N 1
ATOM 686 C CA . VAL A 1 87 ? 10.391 -9.125 9.164 1 97.12 87 VAL A CA 1
ATOM 687 C C . VAL A 1 87 ? 9.641 -7.797 9.188 1 97.12 87 VAL A C 1
ATOM 689 O O . VAL A 1 87 ? 10.211 -6.754 8.859 1 97.12 87 VAL A O 1
ATOM 692 N N . THR A 1 88 ? 8.414 -7.816 9.617 1 94.31 88 THR A N 1
ATOM 693 C CA . THR A 1 88 ? 7.605 -6.602 9.664 1 94.31 88 THR A CA 1
ATOM 694 C C . THR A 1 88 ? 8.164 -5.621 10.695 1 94.31 88 THR A C 1
ATOM 696 O O . THR A 1 88 ? 8.305 -4.43 10.406 1 94.31 88 THR A O 1
ATOM 699 N N . GLY A 1 89 ? 8.492 -6.133 11.867 1 95.38 89 GLY A N 1
ATOM 700 C CA . GLY A 1 89 ? 9.016 -5.293 12.93 1 95.38 89 GLY A CA 1
ATOM 701 C C . GLY A 1 89 ? 10.305 -4.582 12.547 1 95.38 8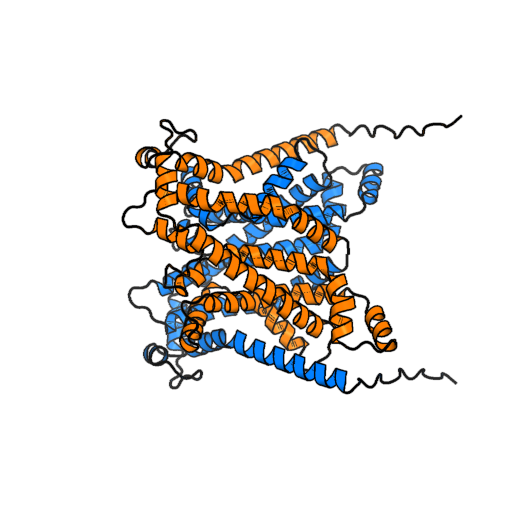9 GLY A C 1
ATOM 702 O O . GLY A 1 89 ? 10.422 -3.369 12.727 1 95.38 89 GLY A O 1
ATOM 703 N N . TRP A 1 90 ? 11.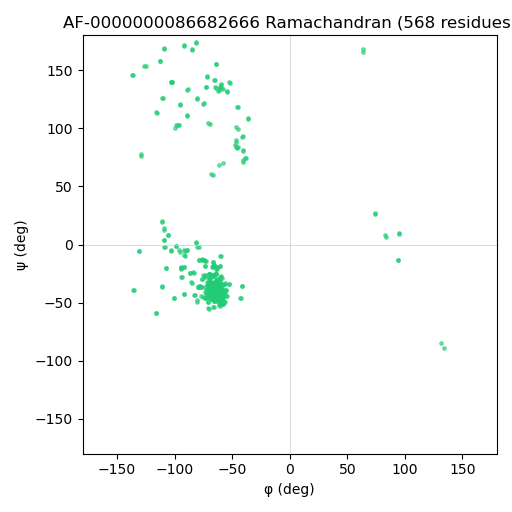203 -5.332 12.039 1 97.88 90 TRP A N 1
ATOM 704 C CA . TRP A 1 90 ? 12.477 -4.754 11.641 1 97.88 90 TRP A CA 1
ATOM 705 C C . TRP A 1 90 ? 12.297 -3.771 10.484 1 97.88 90 TRP A C 1
ATOM 707 O O . TRP A 1 90 ? 12.953 -2.732 10.438 1 97.88 90 TRP A O 1
ATOM 717 N N . THR A 1 91 ? 11.438 -4.109 9.547 1 97.75 91 THR A N 1
ATOM 718 C CA . THR A 1 91 ? 11.18 -3.207 8.43 1 97.75 91 THR A CA 1
ATOM 719 C C . THR A 1 91 ? 10.617 -1.876 8.922 1 97.75 91 THR A C 1
ATOM 721 O O . THR A 1 91 ? 11.109 -0.811 8.539 1 97.75 91 THR A O 1
ATOM 724 N N . VAL A 1 92 ? 9.656 -1.955 9.812 1 96.44 92 VAL A N 1
ATOM 725 C CA . VAL A 1 92 ? 9.039 -0.742 10.336 1 96.44 92 VAL A CA 1
ATOM 726 C C . VAL A 1 92 ? 10.07 0.077 11.102 1 96.44 92 VAL A C 1
ATOM 728 O O . VAL A 1 92 ? 10.18 1.292 10.914 1 96.44 92 VAL A O 1
ATOM 731 N N . LEU A 1 93 ? 10.805 -0.573 11.93 1 97.75 93 LEU A N 1
ATOM 732 C CA . LEU A 1 93 ? 11.805 0.108 12.734 1 97.75 93 LEU A CA 1
ATOM 733 C C . LEU A 1 93 ? 12.812 0.833 11.852 1 97.75 93 LEU A C 1
ATOM 735 O O . LEU A 1 93 ? 13.094 2.018 12.062 1 97.75 93 LEU A O 1
ATOM 739 N N . LEU A 1 94 ? 13.328 0.168 10.898 1 97.5 94 LEU A N 1
ATOM 740 C CA . LEU A 1 94 ? 14.344 0.753 10.031 1 97.5 94 LEU A CA 1
ATOM 741 C C . LEU A 1 94 ? 13.758 1.86 9.164 1 97.5 94 LEU A C 1
ATOM 743 O O . LEU A 1 94 ? 14.414 2.869 8.906 1 97.5 94 LEU A O 1
ATOM 747 N N . VAL A 1 95 ? 12.539 1.653 8.703 1 97.44 95 VAL A N 1
ATOM 748 C CA . VAL A 1 95 ? 11.867 2.682 7.914 1 97.44 95 VAL A CA 1
ATOM 749 C C . VAL A 1 95 ? 11.727 3.957 8.742 1 97.44 95 VAL A C 1
ATOM 751 O O . VAL A 1 95 ? 12.031 5.051 8.266 1 97.44 95 VAL A O 1
ATOM 754 N N . LEU A 1 96 ? 11.289 3.807 9.977 1 97 96 LEU A N 1
ATOM 755 C CA . LEU A 1 96 ? 11.086 4.969 10.828 1 97 96 LEU A CA 1
ATOM 756 C C . LEU A 1 96 ? 12.414 5.66 11.133 1 97 96 LEU A C 1
ATOM 758 O O . LEU A 1 96 ? 12.508 6.891 11.094 1 97 96 LEU A O 1
ATOM 762 N N . VAL A 1 97 ? 13.398 4.914 11.398 1 95.94 97 VAL A N 1
ATOM 763 C CA . VAL A 1 97 ? 14.695 5.477 11.766 1 95.94 97 VAL A CA 1
ATOM 764 C C . VAL A 1 97 ? 15.344 6.129 10.547 1 95.94 97 VAL A C 1
ATOM 766 O O . VAL A 1 97 ? 15.719 7.305 10.594 1 95.94 97 VAL A O 1
ATOM 769 N N . VAL A 1 98 ? 15.391 5.418 9.453 1 94.5 98 VAL A N 1
ATOM 770 C CA . VAL A 1 98 ? 16.109 5.879 8.266 1 94.5 98 VAL A CA 1
ATOM 771 C C . VAL A 1 98 ? 15.352 7.039 7.625 1 94.5 98 VAL A C 1
ATOM 773 O O . VAL A 1 98 ? 15.945 8.078 7.312 1 94.5 98 VAL A O 1
ATOM 776 N N . TYR A 1 99 ? 14.055 6.941 7.539 1 96 99 TYR A N 1
ATOM 777 C CA . TYR A 1 99 ? 13.367 7.922 6.703 1 96 99 TYR A CA 1
ATOM 778 C C . TYR A 1 99 ? 12.922 9.125 7.527 1 96 99 TYR A C 1
ATOM 780 O O . TYR A 1 99 ? 12.609 10.18 6.977 1 96 99 TYR A O 1
ATOM 788 N N . SER A 1 100 ? 12.836 8.961 8.875 1 96.06 100 SER A N 1
ATOM 789 C CA . SER A 1 100 ? 12.719 10.18 9.672 1 96.06 100 SER A CA 1
ATOM 790 C C . SER A 1 100 ? 13.977 11.047 9.547 1 96.06 100 SER A C 1
ATOM 792 O O . SER A 1 100 ? 13.883 12.266 9.43 1 96.06 100 SER A O 1
ATOM 794 N N . ALA A 1 101 ? 15.133 10.391 9.586 1 93.5 101 ALA A N 1
ATOM 795 C CA . ALA A 1 101 ? 16.391 11.117 9.406 1 93.5 101 ALA A CA 1
ATOM 796 C C . ALA A 1 101 ? 16.469 11.734 8.008 1 93.5 101 ALA A C 1
ATOM 798 O O . ALA A 1 101 ? 16.859 12.891 7.855 1 93.5 101 ALA A O 1
ATOM 799 N N . ALA A 1 102 ? 16.109 10.977 7.027 1 94.25 102 ALA A N 1
ATOM 800 C CA . ALA A 1 102 ? 16.141 11.484 5.656 1 94.25 102 ALA A CA 1
ATOM 801 C C . ALA A 1 102 ? 15.164 12.641 5.477 1 94.25 102 ALA A C 1
ATOM 803 O O . ALA A 1 102 ? 15.492 13.641 4.82 1 94.25 102 ALA A O 1
ATOM 804 N N . GLY A 1 103 ? 13.961 12.461 6.023 1 94.81 103 GLY A N 1
ATOM 805 C CA . GLY A 1 103 ? 12.992 13.547 5.969 1 94.81 103 GLY A CA 1
ATOM 806 C C . GLY A 1 103 ? 13.508 14.828 6.594 1 94.81 103 GLY A C 1
ATOM 807 O O . GLY A 1 103 ? 13.273 15.922 6.07 1 94.81 103 GLY A O 1
ATOM 808 N N . TYR A 1 104 ? 14.172 14.695 7.719 1 93.88 104 TYR A N 1
ATOM 809 C CA . TYR A 1 104 ? 14.773 15.852 8.375 1 93.88 104 TYR A CA 1
ATOM 810 C C . TYR A 1 104 ? 15.82 16.5 7.473 1 93.88 104 TYR A C 1
ATOM 812 O O . TYR A 1 104 ? 15.867 17.719 7.355 1 93.88 104 TYR A O 1
ATOM 820 N N . ALA A 1 105 ? 16.625 15.688 6.879 1 93.25 105 ALA A N 1
ATOM 821 C CA . ALA A 1 105 ? 17.656 16.203 5.98 1 93.25 105 ALA A CA 1
ATOM 822 C C . ALA A 1 105 ? 17.031 16.953 4.805 1 93.25 105 ALA A C 1
ATOM 824 O O . ALA A 1 105 ? 17.453 18.062 4.477 1 93.25 105 ALA A O 1
ATOM 825 N N . PHE A 1 106 ? 16.047 16.438 4.234 1 93.44 106 PHE A N 1
ATOM 826 C CA . PHE A 1 106 ? 15.43 17.047 3.059 1 93.44 106 PHE A CA 1
ATOM 827 C C . PHE A 1 106 ? 14.672 18.297 3.438 1 93.44 106 PHE A C 1
ATOM 829 O O . PHE A 1 106 ? 14.594 19.25 2.652 1 93.44 106 PHE A O 1
ATOM 836 N N . SER A 1 107 ? 14.125 18.328 4.617 1 93.38 107 SER A N 1
ATOM 837 C CA . SER A 1 107 ? 13.305 19.469 5.055 1 93.38 107 SER A CA 1
ATOM 838 C C . SER A 1 107 ? 14.18 20.594 5.594 1 93.38 107 SER A C 1
ATOM 840 O O . SER A 1 107 ? 13.953 21.766 5.273 1 93.38 107 SER A O 1
ATOM 842 N N . VAL A 1 108 ? 15.141 20.234 6.375 1 90.88 108 VAL A N 1
ATOM 843 C CA . VAL A 1 108 ? 15.773 21.25 7.219 1 90.88 108 VAL A CA 1
ATOM 844 C C . VAL A 1 108 ? 17.203 21.5 6.734 1 90.88 108 VAL A C 1
ATOM 846 O O . VAL A 1 108 ? 17.656 22.656 6.73 1 90.88 108 VAL A O 1
ATOM 849 N N . LEU A 1 109 ? 17.828 20.438 6.289 1 87.88 109 LEU A N 1
ATOM 850 C CA . LEU A 1 109 ? 19.234 20.594 5.938 1 87.88 109 LEU A CA 1
ATOM 851 C C . LEU A 1 109 ? 19.391 21.016 4.48 1 87.88 109 LEU A C 1
ATOM 853 O O . LEU A 1 109 ? 18.609 20.594 3.621 1 87.88 109 LEU A O 1
ATOM 857 N N . ARG A 1 110 ? 20.172 21.969 4.25 1 84.56 110 ARG A N 1
ATOM 858 C CA . ARG A 1 110 ? 20.453 22.422 2.889 1 84.56 110 ARG A CA 1
ATOM 859 C C . ARG A 1 110 ? 21.766 21.859 2.367 1 84.56 110 ARG A C 1
ATOM 861 O O . ARG A 1 110 ? 22.828 22.203 2.857 1 84.56 110 ARG A O 1
ATOM 868 N N . PHE A 1 111 ? 21.703 20.844 1.521 1 85.94 111 PHE A N 1
ATOM 869 C CA . PHE A 1 111 ? 22.891 20.234 0.94 1 85.94 111 PHE A CA 1
ATOM 870 C C . PHE A 1 111 ? 22.797 20.203 -0.58 1 85.94 111 PHE A C 1
ATOM 872 O O . PHE A 1 111 ? 21.703 20.328 -1.142 1 85.94 111 PHE A O 1
ATOM 879 N N . PRO A 1 112 ? 23.969 20.188 -1.199 1 83.69 112 PRO A N 1
ATOM 880 C CA . PRO A 1 112 ? 23.953 20.203 -2.664 1 83.69 112 PRO A CA 1
ATOM 881 C C . PRO A 1 112 ? 23.234 19 -3.26 1 83.69 112 PRO A C 1
ATOM 883 O O . PRO A 1 112 ? 23.422 17.875 -2.793 1 83.69 112 PRO A O 1
ATOM 886 N N . GLY A 1 113 ? 22.375 19.234 -4.262 1 87.5 113 GLY A N 1
ATOM 887 C CA . GLY A 1 113 ? 21.672 18.156 -4.945 1 87.5 113 GLY A CA 1
ATOM 888 C C . GLY A 1 113 ? 20.422 17.703 -4.215 1 87.5 113 GLY A C 1
ATOM 889 O O . GLY A 1 113 ? 19.781 16.719 -4.602 1 87.5 113 GLY A O 1
ATOM 890 N N . ARG A 1 114 ? 20.094 18.406 -3.193 1 90.44 114 ARG A N 1
ATOM 891 C CA . ARG A 1 114 ? 18.969 18.062 -2.338 1 90.44 114 ARG A CA 1
ATOM 892 C C . ARG A 1 114 ? 17.688 17.953 -3.146 1 90.44 114 ARG A C 1
ATOM 894 O O . ARG A 1 114 ? 16.984 16.938 -3.062 1 90.44 114 ARG A O 1
ATOM 901 N N . LYS A 1 115 ? 17.438 18.938 -3.939 1 87.69 115 LYS A N 1
ATOM 902 C CA . LYS A 1 115 ? 16.203 18.969 -4.719 1 87.69 115 LYS A CA 1
ATOM 903 C C . LYS A 1 115 ? 16.172 17.844 -5.734 1 87.69 115 LYS A C 1
ATOM 905 O O . LYS A 1 115 ? 15.156 17.156 -5.875 1 87.69 115 LYS A O 1
ATOM 910 N N . ALA A 1 116 ? 17.25 17.625 -6.398 1 85.81 116 ALA A N 1
ATOM 911 C CA . ALA A 1 116 ? 17.328 16.562 -7.395 1 85.81 116 ALA A CA 1
ATOM 912 C C . ALA A 1 116 ? 17.156 15.188 -6.746 1 85.81 116 ALA A C 1
ATOM 914 O O . ALA A 1 116 ? 16.453 14.32 -7.277 1 85.81 116 ALA A O 1
ATOM 915 N N . LEU A 1 117 ? 17.797 15.008 -5.656 1 88.44 117 LEU A N 1
ATOM 916 C CA . LEU A 1 117 ? 17.719 13.727 -4.953 1 88.44 117 LEU A CA 1
ATOM 917 C C . LEU A 1 117 ? 16.297 13.477 -4.438 1 88.44 117 LEU A C 1
ATOM 919 O O . LEU A 1 117 ? 15.805 12.352 -4.516 1 88.44 117 LEU A O 1
ATOM 923 N N . TYR A 1 118 ? 15.719 14.469 -3.938 1 88.06 118 TYR A N 1
ATOM 924 C CA . TYR A 1 118 ? 14.344 14.359 -3.459 1 88.06 118 TYR A CA 1
ATOM 925 C C . TYR A 1 118 ? 13.398 13.969 -4.59 1 88.06 118 TYR A C 1
ATOM 927 O O . TYR A 1 118 ? 12.586 13.055 -4.441 1 88.06 118 TYR A O 1
ATOM 935 N N . ARG A 1 119 ? 13.586 14.586 -5.695 1 81.19 119 ARG A N 1
ATOM 936 C CA . ARG A 1 119 ? 12.742 14.289 -6.852 1 81.19 119 ARG A CA 1
ATOM 937 C C . ARG A 1 119 ? 12.969 12.859 -7.336 1 81.19 119 ARG A C 1
ATOM 939 O O . ARG A 1 119 ? 12.039 12.195 -7.789 1 81.19 119 ARG A O 1
ATOM 946 N N . LEU A 1 120 ? 14.141 12.445 -7.273 1 81.69 120 LEU A N 1
ATOM 947 C CA . LEU A 1 120 ? 14.469 11.078 -7.672 1 81.69 120 LEU A CA 1
ATOM 948 C C . LEU A 1 120 ? 13.742 10.07 -6.789 1 81.69 120 LEU A C 1
ATOM 950 O O . LEU A 1 120 ? 13.172 9.094 -7.289 1 81.69 120 LEU A O 1
ATOM 954 N N . PHE A 1 121 ? 13.766 10.273 -5.52 1 83.94 121 PHE A N 1
ATOM 955 C CA . PHE A 1 121 ? 13.078 9.375 -4.598 1 83.94 121 PHE A CA 1
ATOM 956 C C . PHE A 1 121 ? 11.578 9.375 -4.863 1 83.94 121 PHE A C 1
ATOM 958 O O . PHE A 1 121 ? 10.938 8.32 -4.848 1 83.94 121 PHE A O 1
ATOM 965 N N . LEU A 1 122 ? 11.023 10.484 -5.148 1 80.62 122 LEU A N 1
ATOM 966 C CA . LEU A 1 122 ? 9.586 10.578 -5.383 1 80.62 122 LEU A CA 1
ATOM 967 C C . LEU A 1 122 ? 9.195 9.867 -6.672 1 80.62 122 LEU A C 1
ATOM 969 O O . LEU A 1 122 ? 8.117 9.273 -6.758 1 80.62 122 LEU A O 1
ATOM 973 N N . ALA A 1 123 ? 10.086 9.898 -7.652 1 77 123 ALA A N 1
ATOM 974 C CA . ALA A 1 123 ? 9.82 9.242 -8.93 1 77 123 ALA A CA 1
ATOM 975 C C . ALA A 1 123 ? 9.703 7.73 -8.758 1 77 123 ALA A C 1
ATOM 977 O O . ALA A 1 123 ? 8.969 7.07 -9.5 1 77 123 ALA A O 1
ATOM 978 N N . LEU A 1 124 ? 10.297 7.219 -7.77 1 78.69 124 LEU A N 1
ATOM 979 C CA . LEU A 1 124 ? 10.32 5.777 -7.551 1 78.69 124 LEU A CA 1
ATOM 980 C C . LEU A 1 124 ? 8.969 5.281 -7.051 1 78.69 124 LEU A C 1
ATOM 982 O O . LEU A 1 124 ? 8.695 4.078 -7.066 1 78.69 124 LEU A O 1
ATOM 986 N N . LEU A 1 125 ? 8.078 6.148 -6.621 1 75.62 125 LEU A N 1
ATOM 987 C CA . LEU A 1 125 ? 6.727 5.793 -6.215 1 75.62 125 LEU A CA 1
ATOM 988 C C . LEU A 1 125 ? 5.961 5.156 -7.367 1 75.62 125 LEU A C 1
ATOM 990 O O . LEU A 1 125 ? 5.027 4.379 -7.145 1 75.62 125 LEU A O 1
ATOM 994 N N . PHE A 1 126 ? 6.477 5.383 -8.539 1 69.94 126 PHE A N 1
ATOM 995 C CA . PHE A 1 126 ? 5.672 4.992 -9.695 1 69.94 126 PHE A CA 1
ATOM 996 C C . PHE A 1 126 ? 6.285 3.787 -10.398 1 69.94 126 PHE A C 1
ATOM 998 O O . PHE A 1 126 ? 5.773 3.334 -11.422 1 69.94 126 PHE A O 1
ATOM 1005 N N . VAL A 1 127 ? 7.359 3.344 -9.93 1 74.62 127 VAL A N 1
ATOM 1006 C CA . VAL A 1 127 ? 7.969 2.146 -10.492 1 74.62 127 VAL A CA 1
ATOM 1007 C C . VAL A 1 127 ? 7.191 0.91 -10.055 1 74.62 127 VAL A C 1
ATOM 1009 O O . VAL A 1 127 ? 7.059 0.649 -8.852 1 74.62 127 VAL A O 1
ATOM 1012 N N . PRO A 1 128 ? 6.684 0.137 -11.008 1 76.62 128 PRO A N 1
ATOM 1013 C CA . PRO A 1 128 ? 5.996 -1.097 -10.617 1 76.62 128 PRO A CA 1
ATOM 1014 C C . PRO A 1 128 ? 6.914 -2.084 -9.906 1 76.62 128 PRO A C 1
ATOM 1016 O O . PRO A 1 128 ? 8.031 -2.344 -10.367 1 76.62 128 PRO A O 1
ATOM 1019 N N . GLY A 1 129 ? 6.43 -2.561 -8.836 1 78.38 129 GLY A N 1
ATOM 1020 C CA . GLY A 1 129 ? 7.223 -3.451 -8 1 78.38 129 GLY A CA 1
ATOM 1021 C C . GLY A 1 129 ? 7.656 -4.715 -8.719 1 78.38 129 GLY A C 1
ATOM 1022 O O . GLY A 1 129 ? 8.758 -5.219 -8.492 1 78.38 129 GLY A O 1
ATOM 1023 N N . VAL A 1 130 ? 6.836 -5.156 -9.617 1 78.69 130 VAL A N 1
ATOM 1024 C CA . VAL A 1 130 ? 7.098 -6.422 -10.289 1 78.69 130 VAL A CA 1
ATOM 1025 C C . VAL A 1 130 ? 8.328 -6.285 -11.188 1 78.69 130 VAL A C 1
ATOM 1027 O O . VAL A 1 130 ? 9 -7.277 -11.484 1 78.69 130 VAL A O 1
ATOM 1030 N N . THR A 1 131 ? 8.602 -5.055 -11.633 1 77.38 131 THR A N 1
ATOM 1031 C CA . THR A 1 131 ? 9.695 -4.832 -12.57 1 77.38 131 THR A CA 1
ATOM 1032 C C . THR A 1 131 ? 11.047 -4.957 -11.875 1 77.38 131 THR A C 1
ATOM 1034 O O . THR A 1 131 ? 12.078 -5.156 -12.523 1 77.38 131 THR A O 1
ATOM 1037 N N . VAL A 1 132 ? 10.984 -4.852 -10.617 1 79.62 132 VAL A N 1
ATOM 1038 C CA . VAL A 1 132 ? 12.273 -4.809 -9.922 1 79.62 132 VAL A CA 1
ATOM 1039 C C . VAL A 1 132 ? 12.492 -6.109 -9.156 1 79.62 132 VAL A C 1
ATOM 1041 O O . VAL A 1 132 ? 13.523 -6.281 -8.5 1 79.62 132 VAL A O 1
ATOM 1044 N N . LEU A 1 133 ? 11.594 -7.02 -9.297 1 83.19 133 LEU A N 1
ATOM 1045 C CA . LEU A 1 133 ? 11.688 -8.266 -8.539 1 83.19 133 LEU A CA 1
ATOM 1046 C C . LEU A 1 133 ? 12.961 -9.016 -8.906 1 83.19 133 LEU A C 1
ATOM 1048 O O . LEU A 1 133 ? 13.766 -9.352 -8.023 1 83.19 133 LEU A O 1
ATOM 1052 N N . LEU A 1 134 ? 13.164 -9.211 -10.148 1 79.62 134 LEU A N 1
ATOM 1053 C CA . LEU A 1 134 ? 14.297 -10.023 -10.594 1 79.62 134 LEU A CA 1
ATOM 1054 C C . LEU A 1 134 ? 15.617 -9.305 -10.32 1 79.62 134 LEU A C 1
ATOM 1056 O O . LEU A 1 134 ? 16.547 -9.906 -9.773 1 79.62 134 LEU A O 1
ATOM 1060 N N . PRO A 1 135 ? 15.664 -8.039 -10.641 1 81.44 135 PRO A N 1
ATOM 1061 C CA . PRO A 1 135 ? 16.906 -7.328 -10.312 1 81.44 135 PRO A CA 1
ATOM 1062 C C . PRO A 1 135 ? 17.234 -7.383 -8.828 1 81.44 135 PRO A C 1
ATOM 1064 O O . PRO A 1 135 ? 18.406 -7.473 -8.461 1 81.44 135 PRO A O 1
ATOM 1067 N N . ILE A 1 136 ? 16.312 -7.367 -8.023 1 87.06 136 ILE A N 1
ATOM 1068 C CA . ILE A 1 136 ? 16.531 -7.398 -6.586 1 87.06 136 ILE A CA 1
ATOM 1069 C C . ILE A 1 136 ? 17.047 -8.773 -6.172 1 87.06 136 ILE A C 1
ATOM 1071 O O . ILE A 1 136 ? 17.969 -8.875 -5.363 1 87.06 136 ILE A O 1
ATOM 1075 N N . VAL A 1 137 ? 16.5 -9.758 -6.781 1 85.81 137 VAL A N 1
ATOM 1076 C CA . VAL A 1 137 ? 16.906 -11.117 -6.445 1 85.81 137 VAL A CA 1
ATOM 1077 C C . VAL A 1 137 ? 18.344 -11.359 -6.895 1 85.81 137 VAL A C 1
ATOM 1079 O O . VAL A 1 137 ? 19.125 -12 -6.18 1 85.81 137 VAL A O 1
ATOM 1082 N N . LEU A 1 138 ? 18.641 -10.852 -8.023 1 80.94 138 LEU A N 1
ATOM 1083 C CA . LEU A 1 138 ? 20 -10.992 -8.523 1 80.94 138 LEU A CA 1
ATOM 1084 C C . LEU A 1 138 ? 20.984 -10.258 -7.621 1 80.94 138 LEU A C 1
ATOM 1086 O O . LEU A 1 138 ? 22.078 -10.766 -7.344 1 80.94 138 LEU A O 1
ATOM 1090 N N . LEU A 1 139 ? 20.609 -9.133 -7.207 1 83.38 139 LEU A N 1
ATOM 1091 C CA . LEU A 1 139 ? 21.453 -8.375 -6.285 1 83.38 139 LEU A CA 1
ATOM 1092 C C . LEU A 1 139 ? 21.594 -9.109 -4.953 1 83.38 139 LEU A C 1
ATOM 1094 O O . LEU A 1 139 ? 22.688 -9.164 -4.387 1 83.38 139 LEU A O 1
ATOM 1098 N N . GLU A 1 140 ? 20.516 -9.648 -4.469 1 88.19 140 GLU A N 1
ATOM 1099 C CA . GLU A 1 140 ? 20.562 -10.422 -3.23 1 88.19 140 GLU A CA 1
ATOM 1100 C C . GLU A 1 140 ? 21.516 -11.594 -3.344 1 88.19 140 GLU A C 1
ATOM 1102 O O . GLU A 1 140 ? 22.234 -11.914 -2.391 1 88.19 140 GLU A O 1
ATOM 1107 N N . ASN A 1 141 ? 21.375 -12.234 -4.465 1 87 141 ASN A N 1
ATOM 1108 C CA . ASN A 1 141 ? 22.25 -13.367 -4.699 1 87 141 ASN A CA 1
ATOM 1109 C C . ASN A 1 141 ? 23.719 -12.938 -4.672 1 87 141 ASN A C 1
ATOM 1111 O O . ASN A 1 141 ? 24.547 -13.594 -4.031 1 87 141 ASN A O 1
ATOM 1115 N N . LYS A 1 142 ? 24.031 -11.852 -5.289 1 83.75 142 LYS A N 1
ATOM 1116 C CA . LYS A 1 142 ? 25.406 -11.328 -5.344 1 83.75 142 LYS A CA 1
ATOM 1117 C C . LYS A 1 142 ? 25.891 -10.938 -3.957 1 83.75 142 LYS A C 1
ATOM 1119 O O . LYS A 1 142 ? 27.078 -11.125 -3.635 1 83.75 142 LYS A O 1
ATOM 1124 N N . LEU A 1 143 ? 25.031 -10.469 -3.117 1 88.56 143 LEU A N 1
ATOM 1125 C CA . LEU A 1 143 ? 25.406 -9.984 -1.795 1 88.56 143 LEU A CA 1
ATOM 1126 C C . LEU A 1 143 ? 25.328 -11.102 -0.76 1 88.56 143 LEU A C 1
ATOM 1128 O O . LEU A 1 143 ? 25.672 -10.898 0.407 1 88.56 143 LEU A O 1
ATOM 1132 N N . GLY A 1 144 ? 24.859 -12.219 -1.155 1 91.88 144 GLY A N 1
ATOM 1133 C CA . GLY A 1 144 ? 24.734 -13.344 -0.251 1 91.88 144 GLY A CA 1
ATOM 1134 C C . GLY A 1 144 ? 23.594 -13.195 0.73 1 91.88 144 GLY A C 1
ATOM 1135 O O . GLY A 1 144 ? 23.656 -13.711 1.85 1 91.88 144 GLY A O 1
ATOM 1136 N N . LEU A 1 145 ? 22.578 -12.461 0.358 1 93.06 145 LEU A N 1
ATOM 1137 C CA . LEU A 1 145 ? 21.453 -12.195 1.241 1 93.06 145 LEU A CA 1
ATOM 1138 C C . LEU A 1 145 ? 20.25 -13.047 0.854 1 93.06 145 LEU A C 1
ATOM 1140 O O . LEU A 1 145 ? 19.234 -13.062 1.563 1 93.06 145 LEU A O 1
ATOM 1144 N N . LEU A 1 146 ? 20.391 -13.75 -0.217 1 92.38 146 LEU A N 1
ATOM 1145 C CA . LEU A 1 146 ? 19.281 -14.562 -0.706 1 92.38 146 LEU A CA 1
ATOM 1146 C C . LEU A 1 146 ? 18.938 -15.672 0.286 1 92.38 146 LEU A C 1
ATOM 1148 O O . LEU A 1 146 ? 19.828 -16.297 0.848 1 92.38 146 LEU A O 1
ATOM 1152 N N . GLY A 1 147 ? 17.656 -15.836 0.522 1 94.31 147 GLY A N 1
ATOM 1153 C CA . GLY A 1 147 ? 17.203 -16.906 1.402 1 94.31 147 GLY A CA 1
ATOM 1154 C C . GLY A 1 147 ? 17.016 -16.453 2.836 1 94.31 147 GLY A C 1
ATOM 1155 O O . GLY A 1 147 ? 16.406 -17.156 3.641 1 94.31 147 GLY A O 1
ATOM 1156 N N . GLY A 1 148 ? 17.516 -15.305 3.154 1 95.12 148 GLY A N 1
ATOM 1157 C CA . GLY A 1 148 ? 17.406 -14.805 4.516 1 95.12 148 GLY A CA 1
ATOM 1158 C C . GLY A 1 148 ? 16.438 -13.641 4.645 1 95.12 148 GLY A C 1
ATOM 1159 O O . GLY A 1 148 ? 16.016 -13.07 3.643 1 95.12 148 GLY A O 1
ATOM 1160 N N . HIS A 1 149 ? 16.156 -13.352 5.938 1 97.19 149 HIS A N 1
ATOM 1161 C CA . HIS A 1 149 ? 15.172 -12.305 6.207 1 97.19 149 HIS A CA 1
ATOM 1162 C C . HIS A 1 149 ? 15.719 -10.93 5.84 1 97.19 149 HIS A C 1
ATOM 1164 O O . HIS A 1 149 ? 14.953 -10.031 5.488 1 97.19 149 HIS A O 1
ATOM 1170 N N . TRP A 1 150 ? 17 -10.797 5.855 1 96.25 150 TRP A N 1
ATOM 1171 C CA . TRP A 1 150 ? 17.562 -9.508 5.473 1 96.25 150 TRP A CA 1
ATOM 1172 C C . TRP A 1 150 ? 17.375 -9.25 3.979 1 96.25 150 TRP A C 1
ATOM 1174 O O . TRP A 1 150 ? 17.344 -8.102 3.539 1 96.25 150 TRP A O 1
ATOM 1184 N N . GLY A 1 151 ? 17.25 -10.352 3.203 1 94.94 151 GLY A N 1
ATOM 1185 C CA . GLY A 1 151 ? 16.922 -10.242 1.794 1 94.94 151 GLY A CA 1
ATOM 1186 C C . GLY A 1 151 ? 15.523 -9.703 1.555 1 94.94 151 GLY A C 1
ATOM 1187 O O . GLY A 1 151 ? 15.203 -9.25 0.453 1 94.94 151 GLY A O 1
ATOM 1188 N N . LEU A 1 152 ? 14.703 -9.695 2.572 1 96.19 152 LEU A N 1
ATOM 1189 C CA . LEU A 1 152 ? 13.359 -9.133 2.508 1 96.19 152 LEU A CA 1
ATOM 1190 C C . LEU A 1 152 ? 13.328 -7.742 3.133 1 96.19 152 LEU A C 1
ATOM 1192 O O . LEU A 1 152 ? 12.812 -6.797 2.531 1 96.19 152 LEU A O 1
ATOM 1196 N N . ILE A 1 153 ? 13.938 -7.633 4.289 1 97.5 153 ILE A N 1
ATOM 1197 C CA . ILE A 1 153 ? 13.852 -6.422 5.102 1 97.5 153 ILE A CA 1
ATOM 1198 C C . ILE A 1 153 ? 14.453 -5.246 4.34 1 97.5 153 ILE A C 1
ATOM 1200 O O . ILE A 1 153 ? 13.836 -4.184 4.23 1 97.5 153 ILE A O 1
ATOM 1204 N N . LEU A 1 154 ? 15.578 -5.438 3.758 1 94.44 154 LEU A N 1
ATOM 1205 C CA . LEU A 1 154 ? 16.281 -4.332 3.111 1 94.44 154 LEU A CA 1
ATOM 1206 C C . LEU A 1 154 ? 15.508 -3.84 1.892 1 94.44 154 LEU A C 1
ATOM 1208 O O . LEU A 1 154 ? 15.281 -2.637 1.74 1 94.44 154 LEU A O 1
ATOM 1212 N N . PRO A 1 155 ? 15.055 -4.746 1.047 1 93.31 155 PRO A N 1
ATOM 1213 C CA . PRO A 1 155 ? 14.242 -4.277 -0.079 1 93.31 155 PRO A CA 1
ATOM 1214 C C . PRO A 1 155 ? 12.93 -3.641 0.367 1 93.31 155 PRO A C 1
ATOM 1216 O O . PRO A 1 155 ? 12.445 -2.705 -0.274 1 93.31 155 PRO A O 1
ATOM 1219 N N . PHE A 1 156 ? 12.344 -4.145 1.422 1 95.06 156 PHE A N 1
ATOM 1220 C CA . PHE A 1 156 ? 11.117 -3.547 1.93 1 95.06 156 PHE A CA 1
ATOM 1221 C C . PHE A 1 156 ? 11.375 -2.133 2.436 1 95.06 156 PHE A C 1
ATOM 1223 O O . PHE A 1 156 ? 10.602 -1.215 2.146 1 95.06 156 PHE A O 1
ATOM 1230 N N . VAL A 1 157 ? 12.445 -2.023 3.146 1 95.12 157 VAL A N 1
ATOM 1231 C CA . VAL A 1 157 ? 12.82 -0.699 3.629 1 95.12 157 VAL A CA 1
ATOM 1232 C C . VAL A 1 157 ? 13.047 0.239 2.445 1 95.12 157 VAL A C 1
ATOM 1234 O O . VAL A 1 157 ? 12.508 1.349 2.414 1 95.12 157 VAL A O 1
ATOM 1237 N N . ASN A 1 158 ? 13.734 -0.246 1.524 1 91.81 158 ASN A N 1
ATOM 1238 C CA . ASN A 1 158 ? 14.047 0.564 0.351 1 91.81 158 ASN A CA 1
ATOM 1239 C C . ASN A 1 158 ? 12.781 0.933 -0.426 1 91.81 158 ASN A C 1
ATOM 1241 O O . ASN A 1 158 ? 12.641 2.07 -0.878 1 91.81 158 ASN A O 1
ATOM 1245 N N . GLY A 1 159 ? 11.938 -0.03 -0.605 1 90.38 159 GLY A N 1
ATOM 1246 C CA . GLY A 1 159 ? 10.719 0.184 -1.371 1 90.38 159 GLY A CA 1
ATOM 1247 C C . GLY A 1 159 ? 9.789 1.193 -0.733 1 90.38 159 GLY A C 1
ATOM 1248 O O . GLY A 1 159 ? 8.961 1.803 -1.418 1 90.38 159 GLY A O 1
ATOM 1249 N N . THR A 1 160 ? 9.906 1.431 0.521 1 92.19 160 THR A N 1
ATOM 1250 C CA . THR A 1 160 ? 9.031 2.338 1.255 1 92.19 160 THR A CA 1
ATOM 1251 C C . THR A 1 160 ? 9.586 3.76 1.231 1 92.19 160 THR A C 1
ATOM 1253 O O . THR A 1 160 ? 8.891 4.707 1.607 1 92.19 160 THR A O 1
ATOM 1256 N N . ALA A 1 161 ? 10.719 3.951 0.696 1 92.12 161 ALA A N 1
ATOM 1257 C CA . ALA A 1 161 ? 11.453 5.215 0.765 1 92.12 161 ALA A CA 1
ATOM 1258 C C . ALA A 1 161 ? 10.633 6.355 0.173 1 92.12 161 ALA A C 1
ATOM 1260 O O . ALA A 1 161 ? 10.422 7.379 0.829 1 92.12 161 ALA A O 1
ATOM 1261 N N . PRO A 1 162 ? 10.102 6.18 -1.032 1 87.5 162 PRO A N 1
ATOM 1262 C CA . PRO A 1 162 ? 9.453 7.336 -1.655 1 87.5 162 PRO A CA 1
ATOM 1263 C C . PRO A 1 162 ? 8.289 7.875 -0.832 1 87.5 162 PRO A C 1
ATOM 1265 O O . PRO A 1 162 ? 8.203 9.078 -0.583 1 87.5 162 PRO A O 1
ATOM 1268 N N . LEU A 1 163 ? 7.477 7.051 -0.39 1 87.94 163 LEU A N 1
ATOM 1269 C CA . LEU A 1 163 ? 6.309 7.48 0.368 1 87.94 163 LEU A CA 1
ATOM 1270 C C . LEU A 1 163 ? 6.711 8 1.743 1 87.94 163 LEU A C 1
ATOM 1272 O O . LEU A 1 163 ? 6.203 9.031 2.197 1 87.94 163 LEU A O 1
ATOM 1276 N N . ALA A 1 164 ? 7.57 7.305 2.412 1 93.06 164 ALA A N 1
ATOM 1277 C CA . ALA A 1 164 ? 8 7.699 3.75 1 93.06 164 ALA A CA 1
ATOM 1278 C C . ALA A 1 164 ? 8.727 9.039 3.721 1 93.06 164 ALA A C 1
ATOM 1280 O O . ALA A 1 164 ? 8.492 9.898 4.578 1 93.06 164 ALA A O 1
ATOM 1281 N N . ILE A 1 165 ? 9.57 9.211 2.768 1 92 165 ILE A N 1
ATOM 1282 C CA . ILE A 1 165 ? 10.312 10.461 2.637 1 92 165 ILE A CA 1
ATOM 1283 C C . ILE A 1 165 ? 9.344 11.609 2.354 1 92 165 ILE A C 1
ATOM 1285 O O . ILE A 1 165 ? 9.461 12.688 2.938 1 92 165 ILE A O 1
ATOM 1289 N N . LEU A 1 166 ? 8.453 11.359 1.493 1 87.38 166 LEU A N 1
ATOM 1290 C CA . LEU A 1 166 ? 7.461 12.375 1.158 1 87.38 166 LEU A CA 1
ATOM 1291 C C . LEU A 1 166 ? 6.68 12.805 2.396 1 87.38 166 LEU A C 1
ATOM 1293 O O . LEU A 1 166 ? 6.562 14 2.68 1 87.38 166 LEU A O 1
ATOM 1297 N N . LEU A 1 167 ? 6.168 11.859 3.102 1 87.44 167 LEU A N 1
ATOM 1298 C CA . LEU A 1 167 ? 5.332 12.148 4.262 1 87.44 167 LEU A CA 1
ATOM 1299 C C . LEU A 1 167 ? 6.152 12.805 5.371 1 87.44 167 LEU A C 1
ATOM 1301 O O . LEU A 1 167 ? 5.699 13.766 6 1 87.44 167 LEU A O 1
ATOM 1305 N N . MET A 1 168 ? 7.316 12.32 5.602 1 92.62 168 MET A N 1
ATOM 1306 C CA . MET A 1 168 ? 8.164 12.859 6.66 1 92.62 168 MET A CA 1
ATOM 1307 C C . MET A 1 168 ? 8.609 14.281 6.328 1 92.62 168 MET A C 1
ATOM 1309 O O . MET A 1 168 ? 8.578 15.164 7.191 1 92.62 168 MET A O 1
ATOM 1313 N N . THR A 1 169 ? 9.078 14.477 5.117 1 92.5 169 THR A N 1
ATOM 1314 C CA . THR A 1 169 ? 9.531 15.805 4.711 1 92.5 169 THR A CA 1
ATOM 1315 C C . THR A 1 169 ? 8.398 16.828 4.832 1 92.5 169 THR A C 1
ATOM 1317 O O . THR A 1 169 ? 8.602 17.922 5.352 1 92.5 169 THR A O 1
ATOM 1320 N N . ASN A 1 170 ? 7.266 16.453 4.418 1 86.69 170 ASN A N 1
ATOM 1321 C CA . ASN A 1 170 ? 6.113 17.328 4.527 1 86.69 170 ASN A CA 1
ATOM 1322 C C . ASN A 1 170 ? 5.781 17.641 5.984 1 86.69 170 ASN A C 1
ATOM 1324 O O . ASN A 1 170 ? 5.465 18.781 6.32 1 86.69 170 ASN A O 1
ATOM 1328 N N . ALA A 1 171 ? 5.797 16.688 6.777 1 88.69 171 ALA A N 1
ATOM 1329 C CA . ALA A 1 171 ? 5.516 16.875 8.195 1 88.69 171 ALA A CA 1
ATOM 1330 C C . ALA A 1 171 ? 6.535 17.812 8.836 1 88.69 171 ALA A C 1
ATOM 1332 O O . ALA A 1 171 ? 6.172 18.703 9.617 1 88.69 171 ALA A O 1
ATOM 1333 N N . PHE A 1 172 ? 7.734 17.641 8.516 1 94.25 172 PHE A N 1
ATOM 1334 C CA . PHE A 1 172 ? 8.789 18.469 9.086 1 94.25 172 PHE A CA 1
ATOM 1335 C C . PHE A 1 172 ? 8.711 19.891 8.539 1 94.25 172 PHE A C 1
ATOM 1337 O O . PHE A 1 172 ? 8.992 20.859 9.25 1 94.25 172 PHE A O 1
ATOM 1344 N N . ASP A 1 173 ? 8.328 20.016 7.32 1 91.75 173 ASP A N 1
ATOM 1345 C CA . ASP A 1 173 ? 8.172 21.344 6.711 1 91.75 173 ASP A CA 1
ATOM 1346 C C . ASP A 1 173 ? 7.07 22.141 7.402 1 91.75 173 ASP A C 1
ATOM 1348 O O . ASP A 1 173 ? 7.086 23.375 7.387 1 91.75 173 ASP A O 1
ATOM 1352 N N . ALA A 1 174 ? 6.191 21.438 7.977 1 87.75 174 ALA A N 1
ATOM 1353 C CA . ALA A 1 174 ? 5.051 22.078 8.617 1 87.75 174 ALA A CA 1
ATOM 1354 C C . ALA A 1 174 ? 5.438 22.641 9.984 1 87.75 174 ALA A C 1
ATOM 1356 O O . ALA A 1 174 ? 4.691 23.422 10.578 1 87.75 174 ALA A O 1
ATOM 1357 N N . ILE A 1 175 ? 6.547 22.266 10.477 1 92.5 175 ILE A N 1
ATOM 1358 C CA . ILE A 1 175 ? 7.02 22.734 11.766 1 92.5 175 ILE A CA 1
ATOM 1359 C C . ILE A 1 175 ? 7.645 24.125 11.609 1 92.5 175 ILE A C 1
ATOM 1361 O O . ILE A 1 175 ? 8.531 24.312 10.773 1 92.5 175 ILE A O 1
ATOM 1365 N N . PRO A 1 176 ? 7.16 25.078 12.375 1 93.62 176 PRO A N 1
ATOM 1366 C CA . PRO A 1 176 ? 7.703 26.422 12.258 1 93.62 176 PRO A CA 1
ATOM 1367 C C . PRO A 1 176 ? 9.219 26.469 12.43 1 93.62 176 PRO A C 1
ATOM 1369 O O . PRO A 1 176 ? 9.758 25.938 13.398 1 93.62 176 PRO A O 1
ATOM 1372 N N . GLY A 1 177 ? 9.859 27.125 11.555 1 92.62 177 GLY A N 1
ATOM 1373 C CA . GLY A 1 177 ? 11.305 27.25 11.57 1 92.62 177 GLY A CA 1
ATOM 1374 C C . GLY A 1 177 ? 11.828 27.984 12.789 1 92.62 177 GLY A C 1
ATOM 1375 O O . GLY A 1 177 ? 12.977 27.797 13.195 1 92.62 177 GLY A O 1
ATOM 1376 N N . GLU A 1 178 ? 10.898 28.734 13.406 1 94.5 178 GLU A N 1
ATOM 1377 C CA . GLU A 1 178 ? 11.258 29.5 14.586 1 94.5 178 GLU A CA 1
ATOM 1378 C C . GLU A 1 178 ? 11.688 28.594 15.734 1 94.5 178 GLU A C 1
ATOM 1380 O O . GLU A 1 178 ? 12.531 28.969 16.547 1 94.5 178 GLU A O 1
ATOM 1385 N N . LEU A 1 179 ? 11.156 27.469 15.75 1 94.56 179 LEU A N 1
ATOM 1386 C CA . LEU A 1 179 ? 11.508 26.531 16.812 1 94.56 179 LEU A CA 1
ATOM 1387 C C . LEU A 1 179 ? 12.953 26.062 16.672 1 94.56 179 LEU A C 1
ATOM 1389 O O . LEU A 1 179 ? 13.672 25.953 17.656 1 94.56 179 LEU A O 1
ATOM 1393 N N . ARG A 1 180 ? 13.312 25.828 15.516 1 92 180 ARG A N 1
ATOM 1394 C CA . ARG A 1 180 ? 14.688 25.422 15.25 1 92 180 ARG A CA 1
ATOM 1395 C C . ARG A 1 180 ? 15.656 26.547 15.555 1 92 180 ARG A C 1
ATOM 1397 O O . ARG A 1 180 ? 16.703 26.328 16.172 1 92 180 ARG A O 1
ATOM 1404 N N . GLU A 1 181 ? 15.328 27.734 15.141 1 92.31 181 GLU A N 1
ATOM 1405 C CA . GLU A 1 181 ? 16.172 28.906 15.367 1 92.31 181 GLU A CA 1
ATOM 1406 C C . GLU A 1 181 ? 16.359 29.172 16.859 1 92.31 181 GLU A C 1
ATOM 1408 O O . GLU A 1 181 ? 17.469 29.469 17.312 1 92.31 181 GLU A O 1
ATOM 1413 N N . ALA A 1 182 ? 15.273 29.062 17.562 1 95.12 182 ALA A N 1
ATOM 1414 C CA . ALA A 1 182 ? 15.328 29.266 19.016 1 95.12 182 ALA A CA 1
ATOM 1415 C C . ALA A 1 182 ? 16.234 28.234 19.688 1 95.12 182 ALA A C 1
ATOM 1417 O O . ALA A 1 182 ? 17.016 28.562 20.578 1 95.12 182 ALA A O 1
ATOM 1418 N N . ALA A 1 183 ? 16.109 27.047 19.266 1 93.69 183 ALA A N 1
ATOM 1419 C CA . ALA A 1 183 ? 16.922 25.984 19.828 1 93.69 183 ALA A CA 1
ATOM 1420 C C . ALA A 1 183 ? 18.406 26.188 19.516 1 93.69 183 ALA A C 1
ATOM 1422 O O . ALA A 1 183 ? 19.266 25.906 20.344 1 93.69 183 ALA A O 1
ATOM 1423 N N . ARG A 1 184 ? 18.688 26.688 18.375 1 89.81 184 ARG A N 1
ATOM 1424 C CA . ARG A 1 184 ? 20.062 26.953 17.969 1 89.81 184 ARG A CA 1
ATOM 1425 C C . ARG A 1 184 ? 20.656 28.078 18.828 1 89.81 184 ARG A C 1
ATOM 1427 O O . ARG A 1 184 ? 21.844 28.016 19.188 1 89.81 184 ARG A O 1
ATOM 1434 N N . VAL A 1 185 ? 19.859 29.016 19.062 1 92.75 185 VAL A N 1
ATOM 1435 C CA . VAL A 1 185 ? 20.281 30.109 19.906 1 92.75 185 VAL A CA 1
ATOM 1436 C C . VAL A 1 185 ? 20.641 29.594 21.297 1 92.75 185 VAL A C 1
ATOM 1438 O O . VAL A 1 185 ? 21.578 30.078 21.922 1 92.75 185 VAL A O 1
ATOM 1441 N N . ASP A 1 186 ? 19.922 28.578 21.766 1 93.56 186 ASP A N 1
ATOM 1442 C CA . ASP A 1 186 ? 20.172 27.953 23.062 1 93.56 186 ASP A CA 1
ATOM 1443 C C . ASP A 1 186 ? 21.344 26.984 23 1 93.56 186 ASP A C 1
ATOM 1445 O O . ASP A 1 186 ? 21.688 26.344 24 1 93.56 186 ASP A O 1
ATOM 1449 N N . GLY A 1 187 ? 21.922 26.828 21.812 1 91 187 GLY A N 1
ATOM 1450 C CA . GLY A 1 187 ? 23.125 26.031 21.688 1 91 187 GLY A CA 1
ATOM 1451 C C . GLY A 1 187 ? 22.859 24.578 21.297 1 91 187 GLY A C 1
ATOM 1452 O O . GLY A 1 187 ? 23.75 23.734 21.375 1 91 187 GLY A O 1
ATOM 1453 N N . ALA A 1 188 ? 21.672 24.297 20.953 1 91.19 188 ALA A N 1
ATOM 1454 C CA . ALA A 1 188 ? 21.328 22.922 20.594 1 91.19 188 ALA A CA 1
ATOM 1455 C C . ALA A 1 188 ? 21.906 22.547 19.234 1 91.19 188 ALA A C 1
ATOM 1457 O O . ALA A 1 188 ? 21.859 23.328 18.281 1 91.19 188 ALA A O 1
ATOM 1458 N N . GLY A 1 189 ? 22.516 21.297 19.125 1 89.12 189 GLY A N 1
ATOM 1459 C CA . GLY A 1 189 ? 23 20.766 17.875 1 89.12 189 GLY A CA 1
ATOM 1460 C C . GLY A 1 189 ? 21.906 20.141 17.016 1 89.12 189 GLY A C 1
ATOM 1461 O O . GLY A 1 189 ? 20.75 20.062 17.453 1 89.12 189 GLY A O 1
ATOM 1462 N N . GLU A 1 190 ? 22.219 19.734 15.805 1 87.5 190 GLU A N 1
ATOM 1463 C CA . GLU A 1 190 ? 21.234 19.234 14.844 1 87.5 190 GLU A CA 1
ATOM 1464 C C . GLU A 1 190 ? 20.562 17.969 15.352 1 87.5 190 GLU A C 1
ATOM 1466 O O . GLU A 1 190 ? 19.359 17.797 15.203 1 87.5 190 GLU A O 1
ATOM 1471 N N . LEU A 1 191 ? 21.375 17.094 15.898 1 89.31 191 LEU A N 1
ATOM 1472 C CA . LEU A 1 191 ? 20.812 15.836 16.391 1 89.31 191 LEU A CA 1
ATOM 1473 C C . LEU A 1 191 ? 19.844 16.078 17.547 1 89.31 191 LEU A C 1
ATOM 1475 O O . LEU A 1 191 ? 18.828 15.406 17.656 1 89.31 191 LEU A O 1
ATOM 1479 N N . ARG A 1 192 ? 20.188 17 18.406 1 92.38 192 ARG A N 1
ATOM 1480 C CA . ARG A 1 192 ? 19.312 17.359 19.516 1 92.38 192 ARG A CA 1
ATOM 1481 C C . ARG A 1 192 ? 18.016 17.984 19.016 1 92.38 192 ARG A C 1
ATOM 1483 O O . ARG A 1 192 ? 16.938 17.672 19.516 1 92.38 192 ARG A O 1
ATOM 1490 N N . ILE A 1 193 ? 18.141 18.906 18.062 1 94.38 193 ILE A N 1
ATOM 1491 C CA . ILE A 1 193 ? 16.969 19.547 17.484 1 94.38 193 ILE A CA 1
ATOM 1492 C C . ILE A 1 193 ? 16.078 18.5 16.812 1 94.38 193 ILE A C 1
ATOM 1494 O O . ILE A 1 193 ? 14.859 18.5 17.016 1 94.38 193 ILE A O 1
ATOM 1498 N N . PHE A 1 194 ? 16.703 17.562 16.141 1 94.5 194 PHE A N 1
ATOM 1499 C CA . PHE A 1 194 ? 15.992 16.484 15.469 1 94.5 194 PHE A CA 1
ATOM 1500 C C . PHE A 1 194 ? 15.242 15.625 16.484 1 94.5 194 PHE A C 1
ATOM 1502 O O . PHE A 1 194 ? 14.039 15.383 16.328 1 94.5 194 PHE A O 1
ATOM 1509 N N . THR A 1 195 ? 15.844 15.203 17.516 1 95.31 195 THR A N 1
ATOM 1510 C CA . THR A 1 195 ? 15.297 14.203 18.438 1 95.31 195 THR A CA 1
ATOM 1511 C C . THR A 1 195 ? 14.359 14.859 19.438 1 95.31 195 THR A C 1
ATOM 1513 O O . THR A 1 195 ? 13.438 14.211 19.938 1 95.31 195 THR A O 1
ATOM 1516 N N . THR A 1 196 ? 14.477 16.203 19.75 1 95.75 196 THR A N 1
ATOM 1517 C CA . THR A 1 196 ? 13.711 16.797 20.828 1 95.75 196 THR A CA 1
ATOM 1518 C C . THR A 1 196 ? 12.602 17.688 20.281 1 95.75 196 THR A C 1
ATOM 1520 O O . THR A 1 196 ? 11.633 17.984 20.984 1 95.75 196 THR A O 1
ATOM 1523 N N . ILE A 1 197 ? 12.68 18.141 19.062 1 96.44 197 ILE A N 1
ATOM 1524 C CA . ILE A 1 197 ? 11.68 19.062 18.516 1 96.44 197 ILE A CA 1
ATOM 1525 C C . ILE A 1 197 ? 10.938 18.391 17.359 1 96.44 197 ILE A C 1
ATOM 1527 O O . ILE A 1 197 ? 9.758 18.062 17.484 1 96.44 197 ILE A O 1
ATOM 1531 N N . TYR A 1 198 ? 11.672 18 16.344 1 96.31 198 TYR A N 1
ATOM 1532 C CA . TYR A 1 198 ? 11.031 17.562 15.102 1 96.31 198 TYR A CA 1
ATOM 1533 C C . TYR A 1 198 ? 10.391 16.188 15.273 1 96.31 198 TYR A C 1
ATOM 1535 O O . TYR A 1 198 ? 9.242 15.984 14.883 1 96.31 198 TYR A O 1
ATOM 1543 N N . LEU A 1 199 ? 11.094 15.234 15.867 1 96.25 199 LEU A N 1
ATOM 1544 C CA . LEU A 1 199 ? 10.586 13.875 16 1 96.25 199 LEU A CA 1
ATOM 1545 C C . LEU A 1 199 ? 9.344 13.836 16.891 1 96.25 199 LEU A C 1
ATOM 1547 O O . LEU A 1 199 ? 8.312 13.289 16.5 1 96.25 199 LEU A O 1
ATOM 1551 N N . PRO A 1 200 ? 9.414 14.492 18.062 1 95.38 200 PRO A N 1
ATOM 1552 C CA . PRO A 1 200 ? 8.227 14.445 18.922 1 95.38 200 PRO A CA 1
ATOM 1553 C C . PRO A 1 200 ? 7.031 15.164 18.297 1 95.38 200 PRO A C 1
ATOM 1555 O O . PRO A 1 200 ? 5.891 14.727 18.469 1 95.38 200 PRO A O 1
ATOM 1558 N N . LEU A 1 201 ? 7.281 16.25 17.609 1 93.81 201 LEU A N 1
ATOM 1559 C CA . LEU A 1 201 ? 6.191 17.031 17.016 1 93.81 201 LEU A CA 1
ATOM 1560 C C . LEU A 1 201 ? 5.602 16.297 15.812 1 93.81 201 LEU A C 1
ATOM 1562 O O . LEU A 1 201 ? 4.508 16.641 15.352 1 93.81 201 LEU A O 1
ATOM 1566 N N . SER A 1 202 ? 6.281 15.297 15.328 1 93 202 SER A N 1
ATOM 1567 C CA . SER A 1 202 ? 5.828 14.578 14.141 1 93 202 SER A CA 1
ATOM 1568 C C . SER A 1 202 ? 5.383 13.156 14.492 1 93 202 SER A C 1
ATOM 1570 O O . SER A 1 202 ? 5.348 12.281 13.625 1 93 202 SER A O 1
ATOM 1572 N N . ARG A 1 203 ? 5.098 12.922 15.664 1 90.69 203 ARG A N 1
ATOM 1573 C CA . ARG A 1 203 ? 4.699 11.594 16.141 1 90.69 203 ARG A CA 1
ATOM 1574 C C . ARG A 1 203 ? 3.512 11.062 15.344 1 90.69 203 ARG A C 1
ATOM 1576 O O . ARG A 1 203 ? 3.494 9.898 14.961 1 90.69 203 ARG A O 1
ATOM 1583 N N . PRO A 1 204 ? 2.541 11.852 14.984 1 83.12 204 PRO A N 1
ATOM 1584 C CA . PRO A 1 204 ? 1.404 11.328 14.227 1 83.12 204 PRO A CA 1
ATOM 1585 C C . PRO A 1 204 ? 1.808 10.789 12.859 1 83.12 204 PRO A C 1
ATOM 1587 O O . PRO A 1 204 ? 1.32 9.734 12.438 1 83.12 204 PRO A O 1
ATOM 1590 N N . VAL A 1 205 ? 2.619 11.531 12.219 1 87.75 205 VAL A N 1
ATOM 1591 C CA . VAL A 1 205 ? 3.045 11.086 10.898 1 87.75 205 VAL A CA 1
ATOM 1592 C C . VAL A 1 205 ? 3.891 9.82 11.023 1 87.75 205 VAL A C 1
ATOM 1594 O O . VAL A 1 205 ? 3.826 8.938 10.172 1 87.75 205 VAL A O 1
ATOM 1597 N N . LEU A 1 206 ? 4.672 9.711 12.133 1 92.38 206 LEU A N 1
ATOM 1598 C CA . LEU A 1 206 ? 5.461 8.508 12.375 1 92.38 206 LEU A CA 1
ATOM 1599 C C . LEU A 1 206 ? 4.555 7.289 12.539 1 92.38 206 LEU A C 1
ATOM 1601 O O . LEU A 1 206 ? 4.844 6.219 12 1 92.38 206 LEU A O 1
ATOM 1605 N N . ILE A 1 207 ? 3.516 7.477 13.164 1 85.19 207 ILE A N 1
ATOM 1606 C CA . ILE A 1 207 ? 2.555 6.395 13.359 1 85.19 207 ILE A CA 1
ATOM 1607 C C . ILE A 1 207 ? 1.926 6.012 12.023 1 85.19 207 ILE A C 1
ATOM 1609 O O . ILE A 1 207 ? 1.766 4.828 11.727 1 85.19 207 ILE A O 1
ATOM 1613 N N . THR A 1 208 ? 1.555 7.027 11.258 1 83.38 208 THR A N 1
ATOM 1614 C CA . THR A 1 208 ? 0.977 6.793 9.945 1 83.38 208 THR A CA 1
ATOM 1615 C C . THR A 1 208 ? 1.934 5.984 9.07 1 83.38 208 THR A C 1
ATOM 1617 O O . THR A 1 208 ? 1.535 4.996 8.453 1 83.38 208 THR A O 1
ATOM 1620 N N . ILE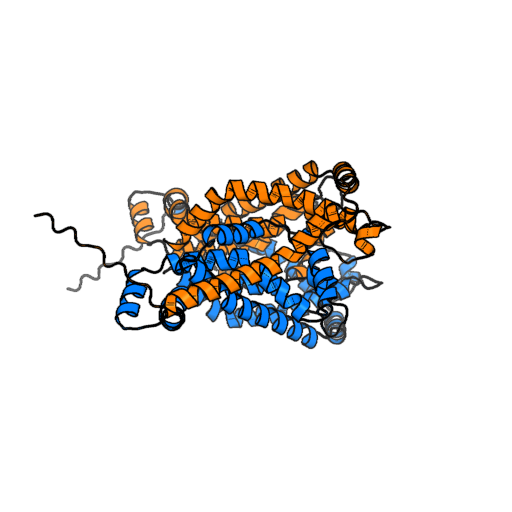 A 1 209 ? 3.162 6.375 9.094 1 90.44 209 ILE A N 1
ATOM 1621 C CA . ILE A 1 209 ? 4.164 5.695 8.273 1 90.44 209 ILE A CA 1
ATOM 1622 C C . ILE A 1 209 ? 4.355 4.266 8.773 1 90.44 209 ILE A C 1
ATOM 1624 O O . ILE A 1 209 ? 4.52 3.34 7.977 1 90.44 209 ILE A O 1
ATOM 1628 N N . ALA A 1 210 ? 4.34 4.133 10.078 1 90 210 ALA A N 1
ATOM 1629 C CA . ALA A 1 210 ? 4.48 2.797 10.648 1 90 210 ALA A CA 1
ATOM 1630 C C . ALA A 1 210 ? 3.379 1.865 10.148 1 90 210 ALA A C 1
ATOM 1632 O O . ALA A 1 210 ? 3.654 0.734 9.734 1 90 210 ALA A O 1
ATOM 1633 N N . VAL A 1 211 ? 2.217 2.342 10.094 1 82.88 211 VAL A N 1
ATOM 1634 C CA . VAL A 1 211 ? 1.075 1.534 9.672 1 82.88 211 VAL A CA 1
ATOM 1635 C C . VAL A 1 211 ? 1.155 1.264 8.172 1 82.88 211 VAL A C 1
ATOM 1637 O O . VAL A 1 211 ? 0.964 0.129 7.727 1 82.88 211 VAL A O 1
ATOM 1640 N N . LEU A 1 212 ? 1.443 2.293 7.473 1 86.12 212 LEU A N 1
ATOM 1641 C CA . LEU A 1 212 ? 1.503 2.195 6.016 1 86.12 212 LEU A CA 1
ATOM 1642 C C . LEU A 1 212 ? 2.656 1.298 5.578 1 86.12 212 LEU A C 1
ATOM 1644 O O . LEU A 1 212 ? 2.688 0.831 4.438 1 86.12 212 LEU A O 1
ATOM 1648 N N . THR A 1 213 ? 3.561 1.083 6.441 1 91.81 213 THR A N 1
ATOM 1649 C CA . THR A 1 213 ? 4.68 0.186 6.176 1 91.81 213 THR A CA 1
ATOM 1650 C C . THR A 1 213 ? 4.355 -1.233 6.633 1 91.81 213 THR A C 1
ATOM 1652 O O . THR A 1 213 ? 4.621 -2.199 5.91 1 91.81 213 THR A O 1
ATOM 1655 N N . ALA A 1 214 ? 3.762 -1.301 7.758 1 87.44 214 ALA A N 1
ATOM 1656 C CA . ALA A 1 214 ? 3.527 -2.594 8.398 1 87.44 214 ALA A CA 1
ATOM 1657 C C . ALA A 1 214 ? 2.551 -3.438 7.578 1 87.44 214 ALA A C 1
ATOM 1659 O O . ALA A 1 214 ? 2.783 -4.629 7.359 1 87.44 214 ALA A O 1
ATOM 1660 N N . ILE A 1 215 ? 1.563 -2.879 7.133 1 83.12 215 ILE A N 1
ATOM 1661 C CA . ILE A 1 215 ? 0.475 -3.631 6.516 1 83.12 215 ILE A CA 1
ATOM 1662 C C . ILE A 1 215 ? 0.96 -4.273 5.219 1 83.12 215 ILE A C 1
ATOM 1664 O O . ILE A 1 215 ? 0.857 -5.492 5.047 1 83.12 215 ILE A O 1
ATOM 1668 N N . PRO A 1 216 ? 1.517 -3.494 4.34 1 86.94 216 PRO A N 1
ATOM 1669 C CA . PRO A 1 216 ? 1.993 -4.137 3.111 1 86.94 216 PRO A CA 1
ATOM 1670 C C . PRO A 1 216 ? 3.129 -5.125 3.365 1 86.94 216 PRO A C 1
ATOM 1672 O O . PRO A 1 216 ? 3.248 -6.129 2.656 1 86.94 216 PRO A O 1
ATOM 1675 N N . THR A 1 217 ? 3.941 -4.82 4.305 1 91.5 217 THR A N 1
ATOM 1676 C CA . THR A 1 217 ? 5.027 -5.738 4.629 1 91.5 217 THR A CA 1
ATOM 1677 C C . THR A 1 217 ? 4.477 -7.062 5.145 1 91.5 217 THR A C 1
ATOM 1679 O O . THR A 1 217 ? 4.922 -8.133 4.723 1 91.5 217 THR A O 1
ATOM 1682 N N . TRP A 1 218 ? 3.551 -6.957 5.961 1 86.06 218 TRP A N 1
ATOM 1683 C CA . TRP A 1 218 ? 2.906 -8.133 6.539 1 86.06 218 TRP A CA 1
ATOM 1684 C C . TRP A 1 218 ? 2.234 -8.969 5.457 1 86.06 218 TRP A C 1
ATOM 1686 O O . TRP A 1 218 ? 2.211 -10.203 5.539 1 86.06 218 TRP A O 1
ATOM 1696 N N . ASN A 1 219 ? 1.776 -8.344 4.469 1 84.56 219 ASN A N 1
ATOM 1697 C CA . ASN A 1 219 ? 0.979 -8.984 3.432 1 84.56 219 ASN A CA 1
ATOM 1698 C C . ASN A 1 219 ? 1.839 -9.406 2.242 1 84.56 219 ASN A C 1
ATOM 1700 O O . ASN A 1 219 ? 1.36 -10.086 1.334 1 84.56 219 ASN A O 1
ATOM 1704 N N . GLU A 1 220 ? 3.029 -9.039 2.291 1 89.5 220 GLU A N 1
ATOM 1705 C CA . GLU A 1 220 ? 3.869 -9.203 1.106 1 89.5 220 GLU A CA 1
ATOM 1706 C C . GLU A 1 220 ? 4.07 -10.672 0.768 1 89.5 220 GLU A C 1
ATOM 1708 O O . GLU A 1 220 ? 4.27 -11.5 1.661 1 89.5 220 GLU A O 1
ATOM 1713 N N . TYR A 1 221 ? 4.066 -10.992 -0.562 1 87.44 221 TYR A N 1
ATOM 1714 C CA . TYR A 1 221 ? 4.145 -12.375 -1.004 1 87.44 221 TYR A CA 1
ATOM 1715 C C . TYR A 1 221 ? 5.133 -12.523 -2.158 1 87.44 221 TYR A C 1
ATOM 1717 O O . TYR A 1 221 ? 5.945 -13.453 -2.17 1 87.44 221 TYR A O 1
ATOM 1725 N N . LEU A 1 222 ? 5.164 -11.641 -3.029 1 86.06 222 LEU A N 1
ATOM 1726 C CA . LEU A 1 222 ? 5.82 -11.836 -4.32 1 86.06 222 LEU A CA 1
ATOM 1727 C C . LEU A 1 222 ? 7.336 -11.891 -4.156 1 86.06 222 LEU A C 1
ATOM 1729 O O . LEU A 1 222 ? 7.973 -12.844 -4.598 1 86.06 222 LEU A O 1
ATOM 1733 N N . LEU A 1 223 ? 7.832 -10.898 -3.574 1 90.19 223 LEU A N 1
ATOM 1734 C CA . LEU A 1 223 ? 9.273 -10.922 -3.377 1 90.19 223 LEU A CA 1
ATOM 1735 C C . LEU A 1 223 ? 9.688 -12.062 -2.455 1 90.19 223 LEU A C 1
ATOM 1737 O O . LEU A 1 223 ? 10.711 -12.703 -2.672 1 90.19 223 LEU A O 1
ATOM 1741 N N . THR A 1 224 ? 8.883 -12.258 -1.445 1 92.5 224 THR A N 1
ATOM 1742 C CA . THR A 1 224 ? 9.156 -13.312 -0.476 1 92.5 224 THR A CA 1
ATOM 1743 C C . THR A 1 224 ? 9.219 -14.672 -1.162 1 92.5 224 THR A C 1
ATOM 1745 O O . THR A 1 224 ? 10.094 -15.492 -0.855 1 92.5 224 THR A O 1
ATOM 1748 N N . ARG A 1 225 ? 8.383 -14.875 -2.059 1 88.69 225 ARG A N 1
ATOM 1749 C CA . ARG A 1 225 ? 8.312 -16.141 -2.773 1 88.69 225 ARG A CA 1
ATOM 1750 C C . ARG A 1 225 ? 9.594 -16.406 -3.564 1 88.69 225 ARG A C 1
ATOM 1752 O O . ARG A 1 225 ? 10.062 -17.531 -3.654 1 88.69 225 ARG A O 1
ATOM 1759 N N . VAL A 1 226 ? 10.156 -15.391 -4.078 1 87.88 226 VAL A N 1
ATOM 1760 C CA . VAL A 1 226 ? 11.305 -15.586 -4.961 1 87.88 226 VAL A CA 1
ATOM 1761 C C . VAL A 1 226 ? 12.594 -15.461 -4.156 1 87.88 226 VAL A C 1
ATOM 1763 O O . VAL A 1 226 ? 13.648 -15.953 -4.578 1 87.88 226 VAL A O 1
ATOM 1766 N N . SER A 1 227 ? 12.5 -14.867 -3.049 1 92.62 227 SER A N 1
ATOM 1767 C CA . SER A 1 227 ? 13.711 -14.586 -2.283 1 92.62 227 SER A CA 1
ATOM 1768 C C . SER A 1 227 ? 13.984 -15.688 -1.262 1 92.62 227 SER A C 1
ATOM 1770 O O . SER A 1 227 ? 15.133 -15.898 -0.864 1 92.62 227 SER A O 1
ATOM 1772 N N . LEU A 1 228 ? 12.922 -16.328 -0.835 1 93.06 228 LEU A N 1
ATOM 1773 C CA . LEU A 1 228 ? 13.102 -17.328 0.198 1 93.06 228 LEU A CA 1
ATOM 1774 C C . LEU A 1 228 ? 13.039 -18.734 -0.399 1 93.06 228 LEU A C 1
ATOM 1776 O O . LEU A 1 228 ? 12.234 -19 -1.3 1 93.06 228 LEU A O 1
ATOM 1780 N N . ASN A 1 229 ? 13.914 -19.625 0.088 1 88.19 229 ASN A N 1
ATOM 1781 C CA . ASN A 1 229 ? 13.93 -20.984 -0.434 1 88.19 229 ASN A CA 1
ATOM 1782 C C . ASN A 1 229 ? 13.914 -22.016 0.69 1 88.19 229 ASN A C 1
ATOM 1784 O O . ASN A 1 229 ? 13.898 -23.219 0.434 1 88.19 229 ASN A O 1
ATOM 1788 N N . ASP A 1 230 ? 13.992 -21.594 1.895 1 91.75 230 ASP A N 1
ATOM 1789 C CA . ASP A 1 230 ? 13.961 -22.453 3.07 1 91.75 230 ASP A CA 1
ATOM 1790 C C . ASP A 1 230 ? 12.672 -22.266 3.859 1 91.75 230 ASP A C 1
ATOM 1792 O O . ASP A 1 230 ? 12.367 -21.156 4.309 1 91.75 230 ASP A O 1
ATOM 1796 N N . PRO A 1 231 ? 11.961 -23.328 4.129 1 89.62 231 PRO A N 1
ATOM 1797 C CA . PRO A 1 231 ? 10.688 -23.25 4.852 1 89.62 231 PRO A CA 1
ATOM 1798 C C . PRO A 1 231 ? 10.836 -22.625 6.238 1 89.62 231 PRO A C 1
ATOM 1800 O O . PRO A 1 231 ? 9.898 -22.016 6.75 1 89.62 231 PRO A O 1
ATOM 1803 N N . GLU A 1 232 ? 11.953 -22.781 6.777 1 91.5 232 GLU A N 1
ATOM 1804 C CA . GLU A 1 232 ? 12.172 -22.25 8.117 1 91.5 232 GLU A CA 1
ATOM 1805 C C . GLU A 1 232 ? 12.133 -20.719 8.125 1 91.5 232 GLU A C 1
ATOM 1807 O O . GLU A 1 232 ? 11.922 -20.109 9.164 1 91.5 232 GLU A O 1
ATOM 1812 N N . THR A 1 233 ? 12.305 -20.125 6.965 1 94.81 233 THR A N 1
ATOM 1813 C CA . THR A 1 233 ? 12.375 -18.672 6.895 1 94.81 233 THR A CA 1
ATOM 1814 C C . THR A 1 233 ? 11.094 -18.094 6.309 1 94.81 233 THR A C 1
ATOM 1816 O O . THR A 1 233 ? 10.961 -16.875 6.152 1 94.81 233 THR A O 1
ATOM 1819 N N . TYR A 1 234 ? 10.094 -18.938 6.117 1 93.19 234 TYR A N 1
ATOM 1820 C CA . TYR A 1 234 ? 8.875 -18.484 5.441 1 93.19 234 TYR A CA 1
ATOM 1821 C C . TYR A 1 234 ? 8.07 -17.562 6.34 1 93.19 234 TYR A C 1
ATOM 1823 O O . TYR A 1 234 ? 8.062 -17.719 7.562 1 93.19 234 TYR A O 1
ATOM 1831 N N . THR A 1 235 ? 7.461 -16.594 5.629 1 92.56 235 THR A N 1
ATOM 1832 C CA . THR A 1 235 ? 6.469 -15.75 6.293 1 92.56 235 THR A CA 1
ATOM 1833 C C . THR A 1 235 ? 5.066 -16.328 6.129 1 92.56 235 THR A C 1
ATOM 1835 O O . THR A 1 235 ? 4.875 -17.297 5.391 1 92.56 235 THR A O 1
ATOM 1838 N N . LEU A 1 236 ? 4.148 -15.797 6.781 1 86.5 236 LEU A N 1
ATOM 1839 C CA . LEU A 1 236 ? 2.795 -16.344 6.848 1 86.5 236 LEU A CA 1
ATOM 1840 C C . LEU A 1 236 ? 2.16 -16.391 5.461 1 86.5 236 LEU A C 1
ATOM 1842 O O . LEU A 1 236 ? 1.57 -17.406 5.082 1 86.5 236 LEU A O 1
ATOM 1846 N N . PRO A 1 237 ? 2.27 -15.336 4.637 1 85.69 237 PRO A N 1
ATOM 1847 C CA . PRO A 1 237 ? 1.605 -15.375 3.332 1 85.69 237 PRO A CA 1
ATOM 1848 C C . PRO A 1 237 ? 2.154 -16.484 2.428 1 85.69 237 PRO A C 1
ATOM 1850 O O . PRO A 1 237 ? 1.386 -17.156 1.748 1 85.69 237 PRO A O 1
ATOM 1853 N N . ILE A 1 238 ? 3.436 -16.656 2.445 1 86.94 238 ILE A N 1
ATOM 1854 C CA . ILE A 1 238 ? 4.008 -17.703 1.604 1 86.94 238 ILE A CA 1
ATOM 1855 C C . ILE A 1 238 ? 3.635 -19.062 2.164 1 86.94 238 ILE A C 1
ATOM 1857 O O . ILE A 1 238 ? 3.412 -20.016 1.405 1 86.94 238 ILE A O 1
ATOM 1861 N N . ALA A 1 239 ? 3.66 -19.188 3.42 1 83.12 239 ALA A N 1
ATOM 1862 C CA . ALA A 1 239 ? 3.26 -20.453 4.027 1 83.12 239 ALA A CA 1
ATOM 1863 C C . ALA A 1 239 ? 1.83 -20.828 3.643 1 83.12 239 ALA A C 1
ATOM 1865 O O . ALA A 1 239 ? 1.541 -21.984 3.336 1 83.12 239 ALA A O 1
ATOM 1866 N N . LEU A 1 240 ? 1 -19.891 3.637 1 79.75 240 LEU A N 1
ATOM 1867 C CA . LEU A 1 240 ? -0.392 -20.109 3.26 1 79.75 240 LEU A CA 1
ATOM 1868 C C . LEU A 1 240 ? -0.502 -20.484 1.788 1 79.75 240 LEU A C 1
ATOM 1870 O O . LEU A 1 240 ? -1.277 -21.375 1.432 1 79.75 240 LEU A O 1
ATOM 1874 N N . GLN A 1 241 ? 0.239 -19.812 0.964 1 78.06 241 GLN A N 1
ATOM 1875 C CA . GLN A 1 241 ? 0.176 -20.078 -0.468 1 78.06 241 GLN A CA 1
ATOM 1876 C C . GLN A 1 241 ? 0.734 -21.469 -0.789 1 78.06 241 GLN A C 1
ATOM 1878 O O . GLN A 1 241 ? 0.279 -22.125 -1.728 1 78.06 241 GLN A O 1
ATOM 1883 N N . ASN A 1 242 ? 1.669 -21.859 -0.062 1 78.25 242 ASN A N 1
ATOM 1884 C CA . ASN A 1 242 ? 2.23 -23.188 -0.262 1 78.25 242 ASN A CA 1
ATOM 1885 C C . ASN A 1 242 ? 1.224 -24.281 0.084 1 78.25 242 ASN A C 1
ATOM 1887 O O . ASN A 1 242 ? 1.314 -25.391 -0.425 1 78.25 242 ASN A O 1
ATOM 1891 N N . LEU A 1 243 ? 0.324 -23.906 0.977 1 73.88 243 LEU A N 1
ATOM 1892 C CA . LEU A 1 243 ? -0.75 -24.859 1.265 1 73.88 243 LEU A CA 1
ATOM 1893 C C . LEU A 1 243 ? -1.646 -25.047 0.045 1 73.88 243 LEU A C 1
ATOM 1895 O O . LEU A 1 243 ? -2.275 -26.094 -0.111 1 73.88 243 LEU A O 1
ATOM 1899 N N . GLN A 1 244 ? -1.721 -24.062 -0.808 1 67.5 244 GLN A N 1
ATOM 1900 C CA . GLN A 1 244 ? -2.562 -24.094 -1.999 1 67.5 244 GLN A CA 1
ATOM 1901 C C . GLN A 1 244 ? -1.917 -24.906 -3.113 1 67.5 244 GLN A C 1
ATOM 1903 O O . GLN A 1 244 ? -2.609 -25.422 -3.996 1 67.5 244 GLN A O 1
ATOM 1908 N N . SER A 1 245 ? -0.588 -24.891 -3.283 1 58.66 245 SER A N 1
ATOM 1909 C CA . SER A 1 245 ? 0.12 -25.469 -4.418 1 58.66 245 SER A CA 1
ATOM 1910 C C . SER A 1 245 ? 0.297 -26.969 -4.25 1 58.66 245 SER A C 1
ATOM 1912 O O . SER A 1 245 ? 0.844 -27.641 -5.129 1 58.66 245 SER A O 1
ATOM 1914 N N . GLY A 1 246 ? -0.18 -27.5 -3.238 1 55.53 246 GLY A N 1
ATOM 1915 C CA . GLY A 1 246 ? -0.026 -28.938 -3.141 1 55.53 246 GLY A CA 1
ATOM 1916 C C . GLY A 1 246 ? -0.759 -29.688 -4.234 1 55.53 246 GLY A C 1
ATOM 1917 O O . GLY A 1 246 ? -1.531 -29.109 -4.992 1 55.53 246 GLY A O 1
ATOM 1918 N N . ALA A 1 247 ? -0.315 -30.922 -4.57 1 52 247 ALA A N 1
ATOM 1919 C CA . ALA A 1 247 ? -0.772 -31.828 -5.625 1 52 247 ALA A CA 1
ATOM 1920 C C . ALA A 1 247 ? -2.297 -31.844 -5.699 1 52 247 ALA A C 1
ATOM 1922 O O . ALA A 1 247 ? -2.871 -31.859 -6.793 1 52 247 ALA A O 1
ATOM 1923 N N . VAL A 1 248 ? -2.926 -31.953 -4.539 1 58.5 248 VAL A N 1
ATOM 1924 C CA . VAL A 1 248 ? -4.383 -31.953 -4.504 1 58.5 248 VAL A CA 1
ATOM 1925 C C . VAL A 1 248 ? -4.879 -30.719 -3.738 1 58.5 248 VAL A C 1
ATOM 1927 O O . VAL A 1 248 ? -4.465 -30.484 -2.604 1 58.5 248 VAL A O 1
ATOM 1930 N N . LEU A 1 249 ? -5.523 -29.875 -4.5 1 63.19 249 LEU A N 1
ATOM 1931 C CA . LEU A 1 249 ? -6.074 -28.672 -3.896 1 63.19 249 LEU A CA 1
ATOM 1932 C C . LEU A 1 249 ? -7.262 -29 -2.998 1 63.19 249 LEU A C 1
ATOM 1934 O O . LEU A 1 249 ? -8.297 -29.469 -3.477 1 63.19 249 LEU A O 1
ATOM 1938 N N . HIS A 1 250 ? -6.992 -28.953 -1.719 1 74.94 250 HIS A N 1
ATOM 1939 C CA . HIS A 1 250 ? -8.07 -29.094 -0.746 1 74.94 250 HIS A CA 1
ATOM 1940 C C . HIS A 1 250 ? -8.547 -27.719 -0.257 1 74.94 250 HIS A C 1
ATOM 1942 O O . HIS A 1 250 ? -7.934 -27.125 0.628 1 74.94 250 HIS A O 1
ATOM 1948 N N . TYR A 1 251 ? -9.672 -27.312 -0.791 1 76.25 251 TYR A N 1
ATOM 1949 C CA . TYR A 1 251 ? -10.219 -26 -0.52 1 76.25 251 TYR A CA 1
ATOM 1950 C C . TYR A 1 251 ? -10.477 -25.812 0.97 1 76.25 251 TYR A C 1
ATOM 1952 O O . TYR A 1 251 ? -10.25 -24.719 1.513 1 76.25 251 TYR A O 1
ATOM 1960 N N . ASN A 1 252 ? -10.922 -26.844 1.575 1 79.25 252 ASN A N 1
ATOM 1961 C CA . ASN A 1 252 ? -11.227 -26.75 3 1 79.25 252 ASN A CA 1
ATOM 1962 C C . ASN A 1 252 ? -9.969 -26.484 3.822 1 79.25 252 ASN A C 1
ATOM 1964 O O . ASN A 1 252 ? -9.992 -25.703 4.766 1 79.25 252 ASN A O 1
ATOM 1968 N N . VAL A 1 253 ? -8.93 -27.078 3.359 1 79.06 253 VAL A N 1
ATOM 1969 C CA . VAL A 1 253 ? -7.668 -26.906 4.066 1 79.06 253 VAL A CA 1
ATOM 1970 C C . VAL A 1 253 ? -7.152 -25.484 3.875 1 79.06 253 VAL A C 1
ATOM 1972 O O . VAL A 1 253 ? -6.664 -24.859 4.82 1 79.06 253 VAL A O 1
ATOM 1975 N N . LEU A 1 254 ? -7.32 -25.016 2.74 1 78.69 254 LEU A N 1
ATOM 1976 C CA . LEU A 1 254 ? -6.887 -23.656 2.447 1 78.69 254 LEU A CA 1
ATOM 1977 C C . LEU A 1 254 ? -7.699 -22.641 3.248 1 78.69 254 LEU A C 1
ATOM 1979 O O . LEU A 1 254 ? -7.145 -21.672 3.77 1 78.69 254 LEU A O 1
ATOM 1983 N N . MET A 1 255 ? -8.938 -22.938 3.344 1 82.81 255 MET A N 1
ATOM 1984 C CA . MET A 1 255 ? -9.805 -22.031 4.082 1 82.81 255 MET A CA 1
ATOM 1985 C C . MET A 1 255 ? -9.539 -22.109 5.582 1 82.81 255 MET A C 1
ATOM 1987 O O . MET A 1 255 ? -9.539 -21.094 6.277 1 82.81 255 MET A O 1
ATOM 1991 N N . ALA A 1 256 ? -9.328 -23.266 5.977 1 83.81 256 ALA A N 1
ATOM 1992 C CA . ALA A 1 256 ? -8.961 -23.438 7.379 1 83.81 256 ALA A CA 1
ATOM 1993 C C . ALA A 1 256 ? -7.637 -22.75 7.695 1 83.81 256 ALA A C 1
ATOM 1995 O O . ALA A 1 256 ? -7.508 -22.078 8.727 1 83.81 256 ALA A O 1
ATOM 1996 N N . GLY A 1 257 ? -6.707 -22.953 6.844 1 82.25 257 GLY A N 1
ATOM 1997 C CA . GLY A 1 257 ? -5.43 -22.281 7.012 1 82.25 257 GLY A CA 1
ATOM 1998 C C . GLY A 1 257 ? -5.555 -20.766 7.035 1 82.25 257 GLY A C 1
ATOM 1999 O O . GLY A 1 257 ? -4.926 -20.094 7.863 1 82.25 257 GLY A O 1
ATOM 2000 N N . SER A 1 258 ? -6.352 -20.25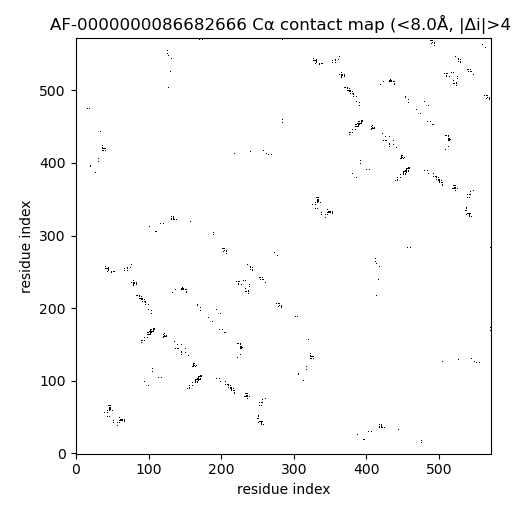 6.156 1 83.25 258 SER A N 1
ATOM 2001 C CA . SER A 1 258 ? -6.605 -18.812 6.105 1 83.25 258 SER A CA 1
ATOM 2002 C C . SER A 1 258 ? -7.223 -18.312 7.406 1 83.25 258 SER A C 1
ATOM 2004 O O . SER A 1 258 ? -6.836 -17.266 7.918 1 83.25 258 SER A O 1
ATOM 2006 N N . LEU A 1 259 ? -8.117 -19.062 7.906 1 83.31 259 LEU A N 1
ATOM 2007 C CA . LEU A 1 259 ? -8.773 -18.703 9.156 1 83.31 259 LEU A CA 1
ATOM 2008 C C . LEU A 1 259 ? -7.77 -18.688 10.312 1 83.31 259 LEU A C 1
ATOM 2010 O O . LEU A 1 259 ? -7.773 -17.781 11.133 1 83.31 259 LEU A O 1
ATOM 2014 N N . ILE A 1 260 ? -6.961 -19.656 10.312 1 83.81 260 ILE A N 1
ATOM 2015 C CA . ILE A 1 260 ? -5.957 -19.797 11.359 1 83.81 260 ILE A CA 1
ATOM 2016 C C . ILE A 1 260 ? -5.008 -18.594 11.32 1 83.81 260 ILE A C 1
ATOM 2018 O O . ILE A 1 260 ? -4.582 -18.094 12.367 1 83.81 260 ILE A O 1
ATOM 2022 N N . VAL A 1 261 ? -4.742 -18.156 10.164 1 79.81 261 VAL A N 1
ATOM 2023 C CA . VAL A 1 261 ? -3.799 -17.062 9.969 1 79.81 261 VAL A CA 1
ATOM 2024 C C . VAL A 1 261 ? -4.477 -15.734 10.289 1 79.81 261 VAL A C 1
ATOM 2026 O O . VAL A 1 261 ? -3.873 -14.859 10.914 1 79.81 261 VAL A O 1
ATOM 2029 N N . VAL A 1 262 ? -5.699 -15.57 9.984 1 79.69 262 VAL A N 1
ATOM 2030 C CA . VAL A 1 262 ? -6.406 -14.297 10.055 1 79.69 262 VAL A CA 1
ATOM 2031 C C . VAL A 1 262 ? -6.805 -14.008 11.5 1 79.69 262 VAL A C 1
ATOM 2033 O O . VAL A 1 262 ? -6.719 -12.867 11.961 1 79.69 262 VAL A O 1
ATOM 2036 N N . VAL A 1 263 ? -7.16 -14.953 12.242 1 79.69 263 VAL A N 1
ATOM 2037 C CA . VAL A 1 263 ? -7.77 -14.766 13.555 1 79.69 263 VAL A CA 1
ATOM 2038 C C . VAL A 1 263 ? -6.762 -14.133 14.508 1 79.69 263 VAL A C 1
ATOM 2040 O O . VAL A 1 263 ? -7.047 -13.102 15.133 1 79.69 263 VAL A O 1
ATOM 2043 N N . PRO A 1 264 ? -5.559 -14.617 14.609 1 76.88 264 PRO A N 1
ATOM 2044 C CA . PRO A 1 264 ? -4.605 -13.977 15.516 1 76.88 264 PRO A CA 1
ATOM 2045 C C . PRO A 1 264 ? -4.254 -12.555 15.094 1 76.88 264 PRO A C 1
ATOM 2047 O O . PRO A 1 264 ? -4.027 -11.688 15.945 1 76.88 264 PRO A O 1
ATOM 2050 N N . VAL A 1 265 ? -4.273 -12.398 13.844 1 72.5 265 VAL A N 1
ATOM 2051 C CA . VAL A 1 265 ? -3.934 -11.07 13.328 1 72.5 265 VAL A CA 1
ATOM 2052 C C . VAL A 1 265 ? -5.031 -10.078 13.711 1 72.5 265 VAL A C 1
ATOM 2054 O O . VAL A 1 265 ? -4.738 -8.969 14.156 1 72.5 265 VAL A O 1
ATOM 2057 N N . ILE A 1 266 ? -6.223 -10.469 13.609 1 72.75 266 ILE A N 1
ATOM 2058 C CA . ILE A 1 266 ? -7.355 -9.617 13.969 1 72.75 266 ILE A CA 1
ATOM 2059 C C . ILE A 1 266 ? -7.328 -9.336 15.469 1 72.75 266 ILE A C 1
ATOM 2061 O O . ILE A 1 266 ? -7.551 -8.203 15.898 1 72.75 266 ILE A O 1
ATOM 2065 N N . ILE A 1 267 ? -6.996 -10.297 16.25 1 74.38 267 ILE A N 1
ATOM 2066 C CA . ILE A 1 267 ? -6.953 -10.156 17.703 1 74.38 267 ILE A CA 1
ATOM 2067 C C . ILE A 1 267 ? -5.848 -9.172 18.094 1 74.38 267 ILE A C 1
ATOM 2069 O O . ILE A 1 267 ? -6.059 -8.281 18.906 1 74.38 267 ILE A O 1
ATOM 2073 N N . LEU A 1 268 ? -4.719 -9.328 17.484 1 69.12 268 LEU A N 1
ATOM 2074 C CA . LEU A 1 268 ? -3.596 -8.438 17.781 1 69.12 268 LEU A CA 1
ATOM 2075 C C . LEU A 1 268 ? -3.93 -7 17.406 1 69.12 268 LEU A C 1
ATOM 2077 O O . LEU A 1 268 ? -3.586 -6.066 18.125 1 69.12 268 LEU A O 1
ATOM 2081 N N . PHE A 1 269 ? -4.617 -6.887 16.453 1 63.66 269 PHE A N 1
ATOM 2082 C CA . PHE A 1 269 ? -4.941 -5.543 15.992 1 63.66 269 PHE A CA 1
ATOM 2083 C C . PHE A 1 269 ? -5.988 -4.902 16.891 1 63.66 269 PHE A C 1
ATOM 2085 O O . PHE A 1 269 ? -5.883 -3.719 17.234 1 63.66 269 PHE A O 1
ATOM 2092 N N . ILE A 1 270 ? -6.961 -5.645 17.188 1 67.62 270 ILE A N 1
ATOM 2093 C CA . ILE A 1 270 ? -7.973 -5.133 18.094 1 67.62 270 ILE A CA 1
ATOM 2094 C C . ILE A 1 270 ? -7.316 -4.688 19.406 1 67.62 270 ILE A C 1
ATOM 2096 O O . ILE A 1 270 ? -7.676 -3.652 19.969 1 67.62 270 ILE A O 1
ATOM 2100 N N . ALA A 1 271 ? -6.34 -5.359 19.719 1 66.69 271 ALA A N 1
ATOM 2101 C CA . ALA A 1 271 ? -5.621 -5.039 20.953 1 66.69 271 ALA A CA 1
ATOM 2102 C C . ALA A 1 271 ? -4.75 -3.803 20.781 1 66.69 271 ALA A C 1
ATOM 2104 O O . ALA A 1 271 ? -4.57 -3.021 21.719 1 66.69 271 ALA A O 1
ATOM 2105 N N . ALA A 1 272 ? -4.273 -3.572 19.547 1 63.84 272 ALA A N 1
ATOM 2106 C CA . ALA A 1 272 ? -3.318 -2.498 19.297 1 63.84 272 ALA A CA 1
ATOM 2107 C C . ALA A 1 272 ? -4.027 -1.224 18.844 1 63.84 272 ALA A C 1
ATOM 2109 O O . ALA A 1 272 ? -3.432 -0.145 18.828 1 63.84 272 ALA A O 1
ATOM 2110 N N . GLN A 1 273 ? -5.227 -1.384 18.359 1 63.91 273 GLN A N 1
ATOM 2111 C CA . GLN A 1 273 ? -5.961 -0.282 17.734 1 63.91 273 GLN A CA 1
ATOM 2112 C C . GLN A 1 273 ? -6.012 0.929 18.672 1 63.91 273 GLN A C 1
ATOM 2114 O O . GLN A 1 273 ? -6.059 2.07 18.203 1 63.91 273 GLN A O 1
ATOM 2119 N N . ARG A 1 274 ? -6.07 0.741 19.875 1 60.94 274 ARG A N 1
ATOM 2120 C CA . ARG A 1 274 ? -6.105 1.879 20.797 1 60.94 274 ARG A CA 1
ATOM 2121 C C . ARG A 1 274 ? -4.844 2.727 20.656 1 60.94 274 ARG A C 1
ATOM 2123 O O . ARG A 1 274 ? -4.883 3.943 20.844 1 60.94 274 ARG A O 1
ATOM 2130 N N . TYR A 1 275 ? -3.863 2.051 20.281 1 57.5 275 TYR A N 1
ATOM 2131 C CA . TYR A 1 275 ? -2.596 2.76 20.156 1 57.5 275 TYR A CA 1
ATOM 2132 C C . TYR A 1 275 ? -2.479 3.439 18.797 1 57.5 275 TYR A C 1
ATOM 2134 O O . TYR A 1 275 ? -1.817 4.473 18.672 1 57.5 275 TYR A O 1
ATOM 2142 N N . PHE A 1 276 ? -3.061 2.781 17.844 1 57.44 276 PHE A N 1
ATOM 2143 C CA . PHE A 1 276 ? -2.961 3.291 16.469 1 57.44 276 PHE A CA 1
ATOM 2144 C C . PHE A 1 276 ? -3.969 4.414 16.25 1 57.44 276 PHE A C 1
ATOM 2146 O O . PHE A 1 276 ? -3.645 5.426 15.617 1 57.44 276 PHE A O 1
ATOM 2153 N N . VAL A 1 277 ? -5.148 4.191 16.609 1 55.03 277 VAL A N 1
ATOM 2154 C CA . VAL A 1 277 ? -6.227 5.133 16.344 1 55.03 277 VAL A CA 1
ATOM 2155 C C . VAL A 1 277 ? -5.953 6.453 17.062 1 55.03 277 VAL A C 1
ATOM 2157 O O . VAL A 1 277 ? -6.145 7.531 16.484 1 55.03 277 VAL A O 1
ATOM 2160 N N . ASN A 1 278 ? -5.48 6.344 18.156 1 51.72 278 ASN A N 1
ATOM 2161 C CA . ASN A 1 278 ? -5.184 7.59 18.875 1 51.72 278 ASN A CA 1
ATOM 2162 C C . ASN A 1 278 ? -4.016 8.328 18.219 1 51.72 278 ASN A C 1
ATOM 2164 O O . ASN A 1 278 ? -3.992 9.562 18.203 1 51.72 278 ASN A O 1
ATOM 2168 N N . GLY A 1 279 ? -3.098 7.617 17.703 1 48.94 279 GLY A N 1
ATOM 2169 C CA . GLY A 1 279 ? -1.946 8.242 17.078 1 48.94 279 GLY A CA 1
ATOM 2170 C C . GLY A 1 279 ? -2.271 8.867 15.727 1 48.94 279 GLY A C 1
ATOM 2171 O O . GLY A 1 279 ? -1.794 9.953 15.414 1 48.94 279 GLY A O 1
ATOM 2172 N N . LEU A 1 280 ? -3.066 8.141 14.977 1 51.94 280 LEU A N 1
ATOM 2173 C CA . LEU A 1 280 ? -3.451 8.648 13.664 1 51.94 280 LEU A CA 1
ATOM 2174 C C . LEU A 1 280 ? -4.355 9.875 13.805 1 51.94 280 LEU A C 1
ATOM 2176 O O . LEU A 1 280 ? -4.258 10.812 13.008 1 51.94 280 LEU A O 1
ATOM 2180 N N . ILE A 1 281 ? -5.273 9.781 14.797 1 49.88 281 ILE A N 1
ATOM 2181 C CA . ILE A 1 281 ? -6.16 10.898 15.094 1 49.88 281 ILE A CA 1
ATOM 2182 C C . ILE A 1 281 ? -5.332 12.125 15.477 1 49.88 281 ILE A C 1
ATOM 2184 O O . ILE A 1 281 ? -5.637 13.242 15.055 1 49.88 281 ILE A O 1
ATOM 2188 N N . GLY A 1 282 ? -4.359 11.898 16.188 1 45.41 282 GLY A N 1
ATOM 2189 C CA . GLY A 1 282 ? -3.523 13.008 16.609 1 45.41 282 GLY A CA 1
ATOM 2190 C C . GLY A 1 282 ? -2.719 13.625 15.477 1 45.41 282 GLY A C 1
ATOM 2191 O O . GLY A 1 282 ? -2.432 14.82 15.484 1 45.41 282 GLY A O 1
ATOM 2192 N N . ALA A 1 283 ? -2.406 12.898 14.57 1 44.72 283 ALA A N 1
ATOM 2193 C CA . ALA A 1 283 ? -1.554 13.383 13.484 1 44.72 283 ALA A CA 1
ATOM 2194 C C . ALA A 1 283 ? -2.299 14.375 12.602 1 44.72 283 ALA A C 1
ATOM 2196 O O . ALA A 1 283 ? -1.697 15.305 12.062 1 44.72 283 ALA A O 1
ATOM 2197 N N . VAL A 1 284 ? -3.557 14.203 12.32 1 42.44 284 VAL A N 1
ATOM 2198 C CA . VAL A 1 284 ? -4.34 15.102 11.477 1 42.44 284 VAL A CA 1
ATOM 2199 C C . VAL A 1 284 ? -4.676 16.375 12.25 1 42.44 284 VAL A C 1
ATOM 2201 O O . VAL A 1 284 ? -5.004 17.406 11.656 1 42.44 284 VAL A O 1
ATOM 2204 N N . LYS A 1 285 ? -4.773 16.484 13.586 1 41.78 285 LYS A N 1
ATOM 2205 C CA . LYS A 1 285 ? -5.082 17.688 14.367 1 41.78 285 LYS A CA 1
ATOM 2206 C C . LYS A 1 285 ? -3.871 18.609 14.453 1 41.78 285 LYS A C 1
ATOM 2208 O O . LYS A 1 285 ? -4 19.781 14.82 1 41.78 285 LYS A O 1
ATOM 2213 N N . ALA A 1 286 ? -2.732 18.141 14.086 1 39.47 286 ALA A N 1
ATOM 2214 C CA . ALA A 1 286 ? -1.605 19.047 14.219 1 39.47 286 ALA A CA 1
ATOM 2215 C C . ALA A 1 286 ? -1.341 19.797 12.906 1 39.47 286 ALA A C 1
ATOM 2217 O O . ALA A 1 286 ? -1.454 19.203 11.82 1 39.47 286 ALA A O 1
ATOM 2218 N N . MET B 1 1 ? 19.219 57.938 6.48 1 33 1 MET B N 1
ATOM 2219 C CA . MET B 1 1 ? 20.266 56.938 6.691 1 33 1 MET B CA 1
ATOM 2220 C C . MET B 1 1 ? 19.656 55.562 6.914 1 33 1 MET B C 1
ATOM 2222 O O . MET B 1 1 ? 19.031 55.312 7.941 1 33 1 MET B O 1
ATOM 2226 N N . SER B 1 2 ? 19.125 54.844 5.902 1 37.97 2 SER B N 1
ATOM 2227 C CA . SER B 1 2 ? 18.469 53.562 5.793 1 37.97 2 SER B CA 1
ATOM 2228 C C . SER B 1 2 ? 19.406 52.438 6.238 1 37.97 2 SER B C 1
ATOM 2230 O O . SER B 1 2 ? 20.438 52.188 5.613 1 37.97 2 SER B O 1
ATOM 2232 N N . THR B 1 3 ? 19.734 52.375 7.57 1 39.66 3 THR B N 1
ATOM 2233 C CA . THR B 1 3 ? 20.578 51.281 8.094 1 39.66 3 THR B CA 1
ATOM 2234 C C . THR B 1 3 ? 20.109 49.938 7.59 1 39.66 3 THR B C 1
ATOM 2236 O O . THR B 1 3 ? 18.969 49.531 7.855 1 39.66 3 THR B O 1
ATOM 2239 N N . GLY B 1 4 ? 20.516 49.531 6.422 1 42.62 4 GLY B N 1
ATOM 2240 C CA . GLY B 1 4 ? 20.344 48.188 5.902 1 42.62 4 GLY B CA 1
ATOM 2241 C C . GLY B 1 4 ? 20.688 47.125 6.922 1 42.62 4 GLY B C 1
ATOM 2242 O O . GLY B 1 4 ? 21.797 47.094 7.453 1 42.62 4 GLY B O 1
ATOM 2243 N N . THR B 1 5 ? 19.75 46.781 7.801 1 45.66 5 THR B N 1
ATOM 2244 C CA . THR B 1 5 ? 19.891 45.656 8.742 1 45.66 5 THR B CA 1
ATOM 2245 C C . THR B 1 5 ? 20.547 44.469 8.062 1 45.66 5 THR B C 1
ATOM 2247 O O . THR B 1 5 ? 20 43.906 7.117 1 45.66 5 THR B O 1
ATOM 2250 N N . ARG B 1 6 ? 21.875 44.469 7.941 1 43.75 6 ARG B N 1
ATOM 2251 C CA . ARG B 1 6 ? 22.656 43.312 7.449 1 43.75 6 ARG B CA 1
ATOM 2252 C C . ARG B 1 6 ? 22.188 42.031 8.094 1 43.75 6 ARG B C 1
ATOM 2254 O O . ARG B 1 6 ? 22.141 41.906 9.32 1 43.75 6 ARG B O 1
ATOM 2261 N N . ARG B 1 7 ? 21.391 41.25 7.449 1 47.88 7 ARG B N 1
ATOM 2262 C CA . ARG B 1 7 ? 21.062 39.906 7.891 1 47.88 7 ARG B CA 1
ATOM 2263 C C . ARG B 1 7 ? 22.312 39.125 8.305 1 47.88 7 ARG B C 1
ATOM 2265 O O . ARG B 1 7 ? 23.281 39.031 7.531 1 47.88 7 ARG B O 1
ATOM 2272 N N . PRO B 1 8 ? 22.797 39.156 9.523 1 45.38 8 PRO B N 1
ATOM 2273 C CA . PRO B 1 8 ? 24.031 38.438 9.875 1 45.38 8 PRO B CA 1
ATOM 2274 C C . PRO B 1 8 ? 24.156 37.094 9.141 1 45.38 8 PRO B C 1
ATOM 2276 O O . PRO B 1 8 ? 23.172 36.406 8.906 1 45.38 8 PRO B O 1
ATOM 2279 N N . SER B 1 9 ? 25.062 37.031 8.203 1 46.5 9 SER B N 1
ATOM 2280 C CA . SER B 1 9 ? 25.453 35.75 7.57 1 46.5 9 SER B CA 1
ATOM 2281 C C . SER B 1 9 ? 25.562 34.625 8.594 1 46.5 9 SER B C 1
ATOM 2283 O O . SER B 1 9 ? 26.328 34.719 9.547 1 46.5 9 SER B O 1
ATOM 2285 N N . VAL B 1 10 ? 24.516 34.125 9.117 1 51.59 10 VAL B N 1
ATOM 2286 C CA . VAL B 1 10 ? 24.562 33 10.047 1 51.59 10 VAL B CA 1
ATOM 2287 C C . VAL B 1 10 ? 25.625 32 9.586 1 51.59 10 VAL B C 1
ATOM 2289 O O . VAL B 1 10 ? 25.484 31.391 8.523 1 51.59 10 VAL B O 1
ATOM 2292 N N . HIS B 1 11 ? 26.906 32.344 9.789 1 56.72 11 HIS B N 1
ATOM 2293 C CA . HIS B 1 11 ? 28.016 31.406 9.594 1 56.72 11 HIS B CA 1
ATOM 2294 C C . HIS B 1 11 ? 27.656 30.016 10.117 1 56.72 11 HIS B C 1
ATOM 2296 O O . HIS B 1 11 ? 27.297 29.859 11.289 1 56.72 11 HIS B O 1
ATOM 2302 N N . LEU B 1 12 ? 27.172 29.219 9.273 1 63.81 12 LEU B N 1
ATOM 2303 C CA . LEU B 1 12 ? 26.906 27.844 9.688 1 63.81 12 LEU B CA 1
ATOM 2304 C C . LEU B 1 12 ? 28.094 27.281 10.469 1 63.81 12 LEU B C 1
ATOM 2306 O O . LEU B 1 12 ? 29.25 27.484 10.094 1 63.81 12 LEU B O 1
ATOM 2310 N N . SER B 1 13 ? 27.938 26.922 11.695 1 69.75 13 SER B N 1
ATOM 2311 C CA . SER B 1 13 ? 28.984 26.281 12.477 1 69.75 13 SER B CA 1
ATOM 2312 C C . SER B 1 13 ? 29.547 25.062 11.742 1 69.75 13 SER B C 1
ATOM 2314 O O . SER B 1 13 ? 28.891 24.484 10.883 1 69.75 13 SER B O 1
ATOM 2316 N N . LEU B 1 14 ? 30.828 24.812 11.75 1 74.25 14 LEU B N 1
ATOM 2317 C CA . LEU B 1 14 ? 31.531 23.672 11.164 1 74.25 14 LEU B CA 1
ATOM 2318 C C . LEU B 1 14 ? 30.75 22.375 11.414 1 74.25 14 LEU B C 1
ATOM 2320 O O . LEU B 1 14 ? 30.703 21.5 10.547 1 74.25 14 LEU B O 1
ATOM 2324 N N . SER B 1 15 ? 30.141 22.297 12.539 1 73.75 15 SER B N 1
ATOM 2325 C CA . SER B 1 15 ? 29.375 21.109 12.898 1 73.75 15 SER B CA 1
ATOM 2326 C C . SER B 1 15 ? 28.156 20.938 11.992 1 73.75 15 SER B C 1
ATOM 2328 O O . SER B 1 15 ? 27.828 19.812 11.602 1 73.75 15 SER B O 1
ATOM 2330 N N . THR B 1 16 ? 27.594 22.047 11.609 1 74.62 16 THR B N 1
ATOM 2331 C CA . THR B 1 16 ? 26.422 22.016 10.727 1 74.62 16 THR B CA 1
ATOM 2332 C C . THR B 1 16 ? 26.828 21.609 9.312 1 74.62 16 THR B C 1
ATOM 2334 O O . THR B 1 16 ? 26.156 20.828 8.656 1 74.62 16 THR B O 1
ATOM 2337 N N . VAL B 1 17 ? 28.016 22.125 8.898 1 78.81 17 VAL B N 1
ATOM 2338 C CA . VAL B 1 17 ? 28.5 21.844 7.551 1 78.81 17 VAL B CA 1
ATOM 2339 C C . VAL B 1 17 ? 28.875 20.359 7.445 1 78.81 17 VAL B C 1
ATOM 2341 O O . VAL B 1 17 ? 28.562 19.703 6.453 1 78.81 17 VAL B O 1
ATOM 2344 N N . VAL B 1 18 ? 29.531 19.859 8.477 1 78.94 18 VAL B N 1
ATOM 2345 C CA . VAL B 1 18 ? 29.953 18.469 8.492 1 78.94 18 VAL B CA 1
ATOM 2346 C C . VAL B 1 18 ? 28.719 17.562 8.508 1 78.94 18 VAL B C 1
ATOM 2348 O O . VAL B 1 18 ? 28.672 16.562 7.785 1 78.94 18 VAL B O 1
ATOM 2351 N N . ALA B 1 19 ? 27.75 17.984 9.211 1 76.5 19 ALA B N 1
ATOM 2352 C CA . ALA B 1 19 ? 26.516 17.203 9.273 1 76.5 19 ALA B CA 1
ATOM 2353 C C . ALA B 1 19 ? 25.812 17.188 7.922 1 76.5 19 ALA B C 1
ATOM 2355 O O . ALA B 1 19 ? 25.328 16.141 7.477 1 76.5 19 ALA B O 1
ATOM 2356 N N . ARG B 1 20 ? 25.859 18.188 7.27 1 81.81 20 ARG B N 1
ATOM 2357 C CA . ARG B 1 20 ? 25.234 18.312 5.961 1 81.81 20 ARG B CA 1
ATOM 2358 C C . ARG B 1 20 ? 25.953 17.453 4.926 1 81.81 20 ARG B C 1
ATOM 2360 O O . ARG B 1 20 ? 25.297 16.781 4.121 1 81.81 20 ARG B O 1
ATOM 2367 N N . ILE B 1 21 ? 27.219 17.453 5.047 1 83.44 21 ILE B N 1
ATOM 2368 C CA . ILE B 1 21 ? 28.016 16.688 4.082 1 83.44 21 ILE B CA 1
ATOM 2369 C C . ILE B 1 21 ? 27.844 15.195 4.344 1 83.44 21 ILE B C 1
ATOM 2371 O O . ILE B 1 21 ? 27.672 14.414 3.408 1 83.44 21 ILE B O 1
ATOM 2375 N N . ILE B 1 22 ? 27.844 14.867 5.578 1 83.75 22 ILE B N 1
ATOM 2376 C CA . ILE B 1 22 ? 27.734 13.461 5.941 1 83.75 22 ILE B CA 1
ATOM 2377 C C . ILE B 1 22 ? 26.359 12.93 5.555 1 83.75 22 ILE B C 1
ATOM 2379 O O . ILE B 1 22 ? 26.234 11.867 4.949 1 83.75 22 ILE B O 1
ATOM 2383 N N . VAL B 1 23 ? 25.406 13.742 5.812 1 83.5 23 VAL B N 1
ATOM 2384 C CA . VAL B 1 23 ? 24.031 13.328 5.508 1 83.5 23 VAL B CA 1
ATOM 2385 C C . VAL B 1 23 ? 23.844 13.266 3.996 1 83.5 23 VAL B C 1
ATOM 2387 O O . VAL B 1 23 ? 23.25 12.312 3.477 1 83.5 23 VAL B O 1
ATOM 2390 N N . GLY B 1 24 ? 24.328 14.234 3.346 1 84.38 24 GLY B N 1
ATOM 2391 C CA . GLY B 1 24 ? 24.266 14.227 1.894 1 84.38 24 GLY B CA 1
ATOM 2392 C C . GLY B 1 24 ? 24.969 13.031 1.271 1 84.38 24 GLY B C 1
ATOM 2393 O O . GLY B 1 24 ? 24.438 12.398 0.362 1 84.38 24 GLY B O 1
ATOM 2394 N N . ALA B 1 25 ? 26.078 12.734 1.853 1 88.56 25 ALA B N 1
ATOM 2395 C CA . ALA B 1 25 ? 26.859 11.609 1.345 1 88.56 25 ALA B CA 1
ATOM 2396 C C . ALA B 1 25 ? 26.141 10.289 1.622 1 88.56 25 ALA B C 1
ATOM 2398 O O . ALA B 1 25 ? 26.125 9.398 0.769 1 88.56 25 ALA B O 1
ATOM 2399 N N . LEU B 1 26 ? 25.547 10.227 2.74 1 87 26 LEU B N 1
ATOM 2400 C CA . LEU B 1 26 ? 24.828 9.016 3.109 1 87 26 LEU B CA 1
ATOM 2401 C C . LEU B 1 26 ? 23.594 8.82 2.234 1 87 26 LEU B C 1
ATOM 2403 O O . LEU B 1 26 ? 23.312 7.707 1.786 1 87 26 LEU B O 1
ATOM 2407 N N . LEU B 1 27 ? 22.969 9.875 1.965 1 87.38 27 LEU B N 1
ATOM 2408 C CA . LEU B 1 27 ? 21.766 9.797 1.127 1 87.38 27 LEU B CA 1
ATOM 2409 C C . LEU B 1 27 ? 22.141 9.5 -0.32 1 87.38 27 LEU B C 1
ATOM 2411 O O . LEU B 1 27 ? 21.438 8.758 -1.006 1 87.38 27 LEU B O 1
ATOM 2415 N N . LEU B 1 28 ? 23.234 10.023 -0.708 1 86.56 28 LEU B N 1
ATOM 2416 C CA . LEU B 1 28 ? 23.703 9.742 -2.061 1 86.56 28 LEU B CA 1
ATOM 2417 C C . LEU B 1 28 ? 24.109 8.281 -2.205 1 86.56 28 LEU B C 1
ATOM 2419 O O . LEU B 1 28 ? 23.812 7.648 -3.221 1 86.56 28 LEU B O 1
ATOM 2423 N N . LEU B 1 29 ? 24.75 7.789 -1.228 1 86.81 29 LEU B N 1
ATOM 2424 C CA . LEU B 1 29 ? 25.141 6.387 -1.229 1 86.81 29 LEU B CA 1
ATOM 2425 C C . LEU B 1 29 ? 23.922 5.477 -1.215 1 86.81 29 LEU B C 1
ATOM 2427 O O . LEU B 1 29 ? 23.875 4.484 -1.944 1 86.81 29 LEU B O 1
ATOM 2431 N N . TYR B 1 30 ? 23 5.852 -0.408 1 85.25 30 TYR B N 1
ATOM 2432 C CA . TYR B 1 30 ? 21.766 5.082 -0.341 1 85.25 30 TYR B CA 1
ATOM 2433 C C . TYR B 1 30 ? 21.031 5.109 -1.677 1 85.25 30 TYR B C 1
ATOM 2435 O O . TYR B 1 30 ? 20.516 4.086 -2.129 1 85.25 30 TYR B O 1
ATOM 2443 N N . ALA B 1 31 ? 21.016 6.234 -2.266 1 85.69 31 ALA B N 1
ATOM 2444 C CA . ALA B 1 31 ? 20.375 6.375 -3.572 1 85.69 31 ALA B CA 1
ATOM 2445 C C . ALA B 1 31 ? 21.078 5.516 -4.621 1 85.69 31 ALA B C 1
ATOM 2447 O O . ALA B 1 31 ? 20.438 4.875 -5.445 1 85.69 31 ALA B O 1
ATOM 2448 N N . ALA B 1 32 ? 22.359 5.5 -4.539 1 83.44 32 ALA B N 1
ATOM 2449 C CA . ALA B 1 32 ? 23.141 4.719 -5.488 1 83.44 32 ALA B CA 1
ATOM 2450 C C . ALA B 1 32 ? 22.859 3.227 -5.332 1 83.44 32 ALA B C 1
ATOM 2452 O O . ALA B 1 32 ? 22.672 2.518 -6.324 1 83.44 32 ALA B O 1
ATOM 2453 N N . ILE B 1 33 ? 22.75 2.842 -4.125 1 79.94 33 ILE B N 1
ATOM 2454 C CA . ILE B 1 33 ? 22.5 1.432 -3.852 1 79.94 33 ILE B CA 1
ATOM 2455 C C . ILE B 1 33 ? 21.078 1.077 -4.277 1 79.94 33 ILE B C 1
ATOM 2457 O O . ILE B 1 33 ? 20.844 0.014 -4.855 1 79.94 33 ILE B O 1
ATOM 2461 N N . SER B 1 34 ? 20.203 1.977 -4.023 1 78.56 34 SER B N 1
ATOM 2462 C CA . SER B 1 34 ? 18.797 1.754 -4.344 1 78.56 34 SER B CA 1
ATOM 2463 C C . SER B 1 34 ? 18.578 1.719 -5.852 1 78.56 34 SER B C 1
ATOM 2465 O O . SER B 1 34 ? 17.672 1.034 -6.336 1 78.56 34 SER B O 1
ATOM 2467 N N . LEU B 1 35 ? 19.438 2.385 -6.598 1 83.19 35 LEU B N 1
ATOM 2468 C CA . LEU B 1 35 ? 19.25 2.494 -8.039 1 83.19 35 LEU B CA 1
ATOM 2469 C C . LEU B 1 35 ? 19.984 1.366 -8.766 1 83.19 35 LEU B C 1
ATOM 2471 O O . LEU B 1 35 ? 19.781 1.156 -9.961 1 83.19 35 LEU B O 1
ATOM 2475 N N . TYR B 1 36 ? 20.719 0.691 -8.062 1 82.88 36 TYR B N 1
ATOM 2476 C CA . TYR B 1 36 ? 21.562 -0.327 -8.672 1 82.88 36 TYR B CA 1
ATOM 2477 C C . TYR B 1 36 ? 20.734 -1.354 -9.422 1 82.88 36 TYR B C 1
ATOM 2479 O O . TYR B 1 36 ? 21.031 -1.681 -10.578 1 82.88 36 TYR B O 1
ATOM 2487 N N . PRO B 1 37 ? 19.672 -1.856 -8.781 1 79.25 37 PRO B N 1
ATOM 2488 C CA . PRO B 1 37 ? 18.859 -2.832 -9.508 1 79.25 37 PRO B CA 1
ATOM 2489 C C . PRO B 1 37 ? 18.25 -2.26 -10.797 1 79.25 37 PRO B C 1
ATOM 2491 O O . PRO B 1 37 ? 18.109 -2.979 -11.789 1 79.25 37 PRO B O 1
ATOM 2494 N N . PHE B 1 38 ? 17.953 -1.074 -10.734 1 81.81 38 PHE B N 1
ATOM 2495 C CA . PHE B 1 38 ? 17.391 -0.424 -11.914 1 81.81 38 PHE B CA 1
ATOM 2496 C C . PHE B 1 38 ? 18.453 -0.248 -12.992 1 81.81 38 PHE B C 1
ATOM 2498 O O . PHE B 1 38 ? 18.172 -0.404 -14.18 1 81.81 38 PHE B O 1
ATOM 2505 N N . LEU B 1 39 ? 19.625 0.094 -12.547 1 82.94 39 LEU B N 1
ATOM 2506 C CA . LEU B 1 39 ? 20.719 0.227 -13.492 1 82.94 39 LEU B CA 1
ATOM 2507 C C . LEU B 1 39 ? 21.016 -1.108 -14.164 1 82.94 39 LEU B C 1
ATOM 2509 O O . LEU B 1 39 ? 21.312 -1.153 -15.367 1 82.94 39 LEU B O 1
ATOM 2513 N N . TRP B 1 40 ? 20.891 -2.029 -13.398 1 80.88 40 TRP B N 1
ATOM 2514 C CA . TRP B 1 40 ? 21.094 -3.365 -13.945 1 80.88 40 TRP B CA 1
ATOM 2515 C C . TRP B 1 40 ? 20.016 -3.709 -14.961 1 80.88 40 TRP B C 1
ATOM 2517 O O . TRP B 1 40 ? 20.281 -4.344 -15.984 1 80.88 40 TRP B O 1
ATOM 2527 N N . MET B 1 41 ? 18.828 -3.408 -14.586 1 82.31 41 MET B N 1
ATOM 2528 C CA . MET B 1 41 ? 17.719 -3.633 -15.5 1 82.31 41 MET B CA 1
ATOM 2529 C C . MET B 1 41 ? 17.953 -2.926 -16.828 1 82.31 41 MET B C 1
ATOM 2531 O O . MET B 1 41 ? 17.766 -3.52 -17.891 1 82.31 41 MET B O 1
ATOM 2535 N N . VAL B 1 42 ? 18.406 -1.704 -16.766 1 84.94 42 VAL B N 1
ATOM 2536 C CA . VAL B 1 42 ? 18.672 -0.923 -17.969 1 84.94 42 VAL B CA 1
ATOM 2537 C C . VAL B 1 42 ? 19.828 -1.562 -18.75 1 84.94 42 VAL B C 1
ATOM 2539 O O . VAL B 1 42 ? 19.734 -1.718 -19.969 1 84.94 42 VAL B O 1
ATOM 2542 N N . SER B 1 43 ? 20.859 -1.928 -18.094 1 87.06 43 SER B N 1
ATOM 2543 C CA . SER B 1 43 ? 22.031 -2.557 -18.703 1 87.06 43 SER B CA 1
ATOM 2544 C C . SER B 1 43 ? 21.641 -3.855 -19.406 1 87.06 43 SER B C 1
ATOM 2546 O O . SER B 1 43 ? 22.016 -4.074 -20.562 1 87.06 43 SER B O 1
ATOM 2548 N N . ALA B 1 44 ? 20.859 -4.625 -18.75 1 83.81 44 ALA B N 1
ATOM 2549 C CA . ALA B 1 44 ? 20.484 -5.941 -19.25 1 83.81 44 ALA B CA 1
ATOM 2550 C C . ALA B 1 44 ? 19.562 -5.824 -20.453 1 83.81 44 ALA B C 1
ATOM 2552 O O . ALA B 1 44 ? 19.547 -6.695 -21.328 1 83.81 44 ALA B O 1
ATOM 2553 N N . ALA B 1 45 ? 18.812 -4.77 -20.484 1 86.25 45 ALA B N 1
ATOM 2554 C CA . ALA B 1 45 ? 17.891 -4.543 -21.594 1 86.25 45 ALA B CA 1
ATOM 2555 C C . ALA B 1 45 ? 18.656 -4.32 -22.891 1 86.25 45 ALA B C 1
ATOM 2557 O O . ALA B 1 45 ? 18.094 -4.48 -23.984 1 86.25 45 ALA B O 1
ATOM 2558 N N . PHE B 1 46 ? 19.969 -3.996 -22.75 1 89.94 46 PHE B N 1
ATOM 2559 C CA . PHE B 1 46 ? 20.766 -3.711 -23.922 1 89.94 46 PHE B CA 1
ATOM 2560 C C . PHE B 1 46 ? 21.766 -4.832 -24.188 1 89.94 46 PHE B C 1
ATOM 2562 O O . PHE B 1 46 ? 22.688 -4.68 -25 1 89.94 46 PHE B O 1
ATOM 2569 N N . LYS B 1 47 ? 21.531 -5.918 -23.484 1 87.81 47 LYS B N 1
ATOM 2570 C CA . LYS B 1 47 ? 22.406 -7.07 -23.641 1 87.81 47 LYS B CA 1
ATOM 2571 C C . LYS B 1 47 ? 21.672 -8.242 -24.281 1 87.81 47 LYS B C 1
ATOM 2573 O O . LYS B 1 47 ? 20.438 -8.273 -24.297 1 87.81 47 LYS B O 1
ATOM 2578 N N . ASP B 1 48 ? 22.5 -9.133 -24.875 1 83.19 48 ASP B N 1
ATOM 2579 C CA . ASP B 1 48 ? 21.922 -10.398 -25.312 1 83.19 48 ASP B CA 1
ATOM 2580 C C . ASP B 1 48 ? 21.875 -11.414 -24.172 1 83.19 48 ASP B C 1
ATOM 2582 O O . ASP B 1 48 ? 22.469 -11.188 -23.109 1 83.19 48 ASP B O 1
ATOM 2586 N N . GLN B 1 49 ? 21.188 -12.453 -24.391 1 82.44 49 GLN B N 1
ATOM 2587 C CA . GLN B 1 49 ? 20.953 -13.453 -23.359 1 82.44 49 GLN B CA 1
ATOM 2588 C C . GLN B 1 49 ? 22.281 -14.008 -22.828 1 82.44 49 GLN B C 1
ATOM 2590 O O . GLN B 1 49 ? 22.438 -14.195 -21.625 1 82.44 49 GLN B O 1
ATOM 2595 N N . SER B 1 50 ? 23.188 -14.203 -23.703 1 81.75 50 SER B N 1
ATOM 2596 C CA . SER B 1 50 ? 24.469 -14.797 -23.328 1 81.75 50 SER B CA 1
ATOM 2597 C C . SER B 1 50 ? 25.266 -13.875 -22.422 1 81.75 50 SER B C 1
ATOM 2599 O O . SER B 1 50 ? 25.875 -14.328 -21.453 1 81.75 50 SER B O 1
ATOM 2601 N N . GLU B 1 51 ? 25.203 -12.609 -22.719 1 82.81 51 GLU B N 1
ATOM 2602 C CA . GLU B 1 51 ? 25.938 -11.648 -21.906 1 82.81 51 GLU B CA 1
ATOM 2603 C C . GLU B 1 51 ? 25.297 -11.5 -20.516 1 82.81 51 GLU B C 1
ATOM 2605 O O . GLU B 1 51 ? 26 -11.328 -19.531 1 82.81 51 GLU B O 1
ATOM 2610 N N . VAL B 1 52 ? 24.016 -11.523 -20.469 1 77.12 52 VAL B N 1
ATOM 2611 C CA . VAL B 1 52 ? 23.328 -11.359 -19.188 1 77.12 52 VAL B CA 1
ATOM 2612 C C . VAL B 1 52 ? 23.641 -12.539 -18.281 1 77.12 52 VAL B C 1
ATOM 2614 O O . VAL B 1 52 ? 23.938 -12.352 -17.094 1 77.12 52 VAL B O 1
ATOM 2617 N N . VAL B 1 53 ? 23.594 -13.703 -18.844 1 74.44 53 VAL B N 1
ATOM 2618 C CA . VAL B 1 53 ? 23.812 -14.922 -18.062 1 74.44 53 VAL B CA 1
ATOM 2619 C C . VAL B 1 53 ? 25.266 -15 -17.625 1 74.44 53 VAL B C 1
ATOM 2621 O O . VAL B 1 53 ? 25.562 -15.484 -16.531 1 74.44 53 VAL B O 1
ATOM 2624 N N . ALA B 1 54 ? 26.109 -14.602 -18.516 1 71.56 54 ALA B N 1
ATOM 2625 C CA . ALA B 1 54 ? 27.531 -14.617 -18.188 1 71.56 54 ALA B CA 1
ATOM 2626 C C . ALA B 1 54 ? 27.828 -13.711 -16.984 1 71.56 54 ALA B C 1
ATOM 2628 O O . ALA B 1 54 ? 28.812 -13.906 -16.281 1 71.56 54 ALA B O 1
ATOM 2629 N N . GLY B 1 55 ? 26.797 -12.945 -16.625 1 66.88 55 GLY B N 1
ATOM 2630 C CA . GLY B 1 55 ? 26.922 -12.133 -15.43 1 66.88 55 GLY B CA 1
ATOM 2631 C C . GLY B 1 55 ? 28.016 -11.078 -15.539 1 66.88 55 GLY B C 1
ATOM 2632 O O . GLY B 1 55 ? 28.656 -10.945 -16.578 1 66.88 55 GLY B O 1
ATOM 2633 N N . GLY B 1 56 ? 28.156 -10.016 -14.609 1 63.78 56 GLY B N 1
ATOM 2634 C CA . GLY B 1 56 ? 29.391 -9.281 -14.414 1 63.78 56 GLY B CA 1
ATOM 2635 C C . GLY B 1 56 ? 29.203 -7.773 -14.43 1 63.78 56 GLY B C 1
ATOM 2636 O O . GLY B 1 56 ? 28.578 -7.207 -13.531 1 63.78 56 GLY B O 1
ATOM 2637 N N . HIS B 1 57 ? 29.203 -7.145 -15.828 1 73.88 57 HIS B N 1
ATOM 2638 C CA . HIS B 1 57 ? 29.469 -5.715 -15.945 1 73.88 57 HIS B CA 1
ATOM 2639 C C . HIS B 1 57 ? 28.172 -4.941 -16.203 1 73.88 57 HIS B C 1
ATOM 2641 O O . HIS B 1 57 ? 27.25 -5.457 -16.844 1 73.88 57 HIS B O 1
ATOM 2647 N N . LEU B 1 58 ? 28.031 -3.877 -15.625 1 82.31 58 LEU B N 1
ATOM 2648 C CA . LEU B 1 58 ? 26.922 -2.963 -15.82 1 82.31 58 LEU B CA 1
ATOM 2649 C C . LEU B 1 58 ? 26.906 -2.416 -17.25 1 82.31 58 LEU B C 1
ATOM 2651 O O . LEU B 1 58 ? 25.844 -2.26 -17.844 1 82.31 58 LEU B O 1
ATOM 2655 N N . ILE B 1 59 ? 28.125 -2.322 -17.734 1 85.88 59 ILE B N 1
ATOM 2656 C CA . ILE B 1 59 ? 28.219 -1.79 -19.094 1 85.88 59 ILE B CA 1
ATOM 2657 C C . ILE B 1 59 ? 28.281 -2.941 -20.094 1 85.88 59 ILE B C 1
ATOM 2659 O O . ILE B 1 59 ? 29.172 -3.783 -20.031 1 85.88 59 ILE B O 1
ATOM 2663 N N . PRO B 1 60 ? 27.328 -2.975 -20.984 1 87.56 60 PRO B N 1
ATOM 2664 C CA . PRO B 1 60 ? 27.312 -4.062 -21.969 1 87.56 60 PRO B CA 1
ATOM 2665 C C . PRO B 1 60 ? 28.562 -4.09 -22.828 1 87.56 60 PRO B C 1
ATOM 2667 O O . PRO B 1 60 ? 29.062 -3.037 -23.234 1 87.56 60 PRO B O 1
ATOM 2670 N N . HIS B 1 61 ? 29.109 -5.129 -23.094 1 87.44 61 HIS B N 1
ATOM 2671 C CA . HIS B 1 61 ? 30.25 -5.305 -23.984 1 87.44 61 HIS B CA 1
ATOM 2672 C C . HIS B 1 61 ? 29.828 -5.234 -25.453 1 87.44 61 HIS B C 1
ATOM 2674 O O . HIS B 1 61 ? 30.531 -4.66 -26.281 1 87.44 61 HIS B O 1
ATOM 2680 N N . ARG B 1 62 ? 28.641 -5.754 -25.812 1 88.88 62 ARG B N 1
ATOM 2681 C CA . ARG B 1 62 ? 28.047 -5.727 -27.141 1 88.88 62 ARG B CA 1
ATOM 2682 C C . ARG B 1 62 ? 26.609 -5.211 -27.094 1 88.88 62 ARG B C 1
ATOM 2684 O O . ARG B 1 62 ? 25.656 -5.988 -27.219 1 88.88 62 ARG B O 1
ATOM 2691 N N . PRO B 1 63 ? 26.562 -3.865 -26.938 1 89.38 63 PRO B N 1
ATOM 2692 C CA . PRO B 1 63 ? 25.219 -3.289 -26.844 1 89.38 63 PRO B CA 1
ATOM 2693 C C . PRO B 1 63 ? 24.359 -3.594 -28.062 1 89.38 63 PRO B C 1
ATOM 2695 O O . PRO B 1 63 ? 24.859 -3.623 -29.188 1 89.38 63 PRO B O 1
ATOM 2698 N N . THR B 1 64 ? 23.109 -4.008 -27.797 1 89.75 64 THR B N 1
ATOM 2699 C CA . THR B 1 64 ? 22.172 -4.293 -28.875 1 89.75 64 THR B CA 1
ATOM 2700 C C . THR B 1 64 ? 20.797 -3.707 -28.562 1 89.75 64 THR B C 1
ATOM 2702 O O . THR B 1 64 ? 20.406 -3.621 -27.391 1 89.75 64 THR B O 1
ATOM 2705 N N . LEU B 1 65 ? 20.094 -3.256 -29.609 1 90.5 65 LEU B N 1
ATOM 2706 C CA . LEU B 1 65 ? 18.719 -2.771 -29.469 1 90.5 65 LEU B CA 1
ATOM 2707 C C . LEU B 1 65 ? 17.719 -3.852 -29.859 1 90.5 65 LEU B C 1
ATOM 2709 O O . LEU B 1 65 ? 16.516 -3.666 -29.719 1 90.5 65 LEU B O 1
ATOM 2713 N N . ARG B 1 66 ? 18.266 -4.945 -30.25 1 88.12 66 ARG B N 1
ATOM 2714 C CA . ARG B 1 66 ? 17.422 -6.016 -30.766 1 88.12 66 ARG B CA 1
ATOM 2715 C C . ARG B 1 66 ? 16.469 -6.527 -29.688 1 88.12 66 ARG B C 1
ATOM 2717 O O . ARG B 1 66 ? 15.289 -6.781 -29.969 1 88.12 66 ARG B O 1
ATOM 2724 N N . THR B 1 67 ? 17 -6.637 -28.516 1 85.31 67 THR B N 1
ATOM 2725 C CA . THR B 1 67 ? 16.188 -7.129 -27.422 1 85.31 67 THR B CA 1
ATOM 2726 C C . THR B 1 67 ? 15.008 -6.191 -27.156 1 85.31 67 THR B C 1
ATOM 2728 O O . THR B 1 67 ? 13.875 -6.641 -26.984 1 85.31 67 THR B O 1
ATOM 2731 N N . LEU B 1 68 ? 15.281 -4.965 -27.188 1 87.88 68 LEU B N 1
ATOM 2732 C CA . LEU B 1 68 ? 14.25 -3.963 -26.922 1 87.88 68 LEU B CA 1
ATOM 2733 C C . LEU B 1 68 ? 13.195 -3.959 -28.031 1 87.88 68 LEU B C 1
ATOM 2735 O O . LEU B 1 68 ? 12 -3.92 -27.75 1 87.88 68 LEU B O 1
ATOM 2739 N N . VAL B 1 69 ? 13.625 -4.043 -29.188 1 86.62 69 VAL B N 1
ATOM 2740 C CA . VAL B 1 69 ? 12.727 -3.979 -30.344 1 86.62 69 VAL B CA 1
ATOM 2741 C C . VAL B 1 69 ? 11.859 -5.23 -30.375 1 86.62 69 VAL B C 1
ATOM 2743 O O . VAL B 1 69 ? 10.641 -5.141 -30.578 1 86.62 69 VAL B O 1
ATOM 2746 N N . GLU B 1 70 ? 12.438 -6.312 -30.188 1 83.62 70 GLU B N 1
ATOM 2747 C CA . GLU B 1 70 ? 11.695 -7.57 -30.219 1 83.62 70 GLU B CA 1
ATOM 2748 C C . GLU B 1 70 ? 10.688 -7.637 -29.078 1 83.62 70 GLU B C 1
ATOM 2750 O O . GLU B 1 70 ? 9.547 -8.07 -29.266 1 83.62 70 GLU B O 1
ATOM 2755 N N . THR B 1 71 ? 11.164 -7.238 -27.938 1 84.06 71 THR B N 1
ATOM 2756 C CA . THR B 1 71 ? 10.281 -7.254 -26.766 1 84.06 71 THR B CA 1
ATOM 2757 C C . THR B 1 71 ? 9.117 -6.285 -26.969 1 84.06 71 THR B C 1
ATOM 2759 O O . THR B 1 71 ? 7.98 -6.602 -26.609 1 84.06 71 THR B O 1
ATOM 2762 N N . TRP B 1 72 ? 9.383 -5.137 -27.531 1 83.62 72 TRP B N 1
ATOM 2763 C CA . TRP B 1 72 ? 8.344 -4.148 -27.812 1 83.62 72 TRP B CA 1
ATOM 2764 C C . TRP B 1 72 ? 7.289 -4.715 -28.75 1 83.62 72 TRP B C 1
ATOM 2766 O O . TRP B 1 72 ? 6.09 -4.531 -28.531 1 83.62 72 TRP B O 1
ATOM 2776 N N . ASN B 1 73 ? 7.746 -5.422 -29.672 1 80.5 73 ASN B N 1
ATOM 2777 C CA . ASN B 1 73 ? 6.852 -5.969 -30.688 1 80.5 73 ASN B CA 1
ATOM 2778 C C . ASN B 1 73 ? 6.012 -7.121 -30.141 1 80.5 73 ASN B C 1
ATOM 2780 O O . ASN B 1 73 ? 4.887 -7.348 -30.578 1 80.5 73 ASN B O 1
ATOM 2784 N N . GLU B 1 74 ? 6.566 -7.707 -29.219 1 77.88 74 GLU B N 1
ATOM 2785 C CA . GLU B 1 74 ? 5.871 -8.852 -28.641 1 77.88 74 GLU B CA 1
ATOM 2786 C C . GLU B 1 74 ? 4.906 -8.422 -27.547 1 77.88 74 GLU B C 1
ATOM 2788 O O . GLU B 1 74 ? 3.887 -9.078 -27.312 1 77.88 74 GLU B O 1
ATOM 2793 N N . LEU B 1 75 ? 5.301 -7.352 -27.109 1 78 75 LEU B N 1
ATOM 2794 C CA . LEU B 1 75 ? 4.516 -6.887 -25.969 1 78 75 LEU B CA 1
ATOM 2795 C C . LEU B 1 75 ? 3.338 -6.039 -26.422 1 78 75 LEU B C 1
ATOM 2797 O O . LEU B 1 75 ? 3.496 -5.156 -27.266 1 78 75 LEU B O 1
ATOM 2801 N N . GLN B 1 76 ? 2.127 -6.438 -26.312 1 82.56 76 GLN B N 1
ATOM 2802 C CA . GLN B 1 76 ? 0.963 -5.582 -26.516 1 82.56 76 GLN B CA 1
ATOM 2803 C C . GLN B 1 76 ? 0.855 -4.531 -25.406 1 82.56 76 GLN B C 1
ATOM 2805 O O . GLN B 1 76 ? -0.198 -4.379 -24.797 1 82.56 76 GLN B O 1
ATOM 2810 N N . PHE B 1 77 ? 1.908 -3.701 -25.328 1 83.38 77 PHE B N 1
ATOM 2811 C CA . PHE B 1 77 ? 2.104 -2.793 -24.203 1 83.38 77 PHE B CA 1
ATOM 2812 C C . PHE B 1 77 ? 0.928 -1.833 -24.078 1 83.38 77 PHE B C 1
ATOM 2814 O O . PHE B 1 77 ? 0.398 -1.638 -22.984 1 83.38 77 PHE B O 1
ATOM 2821 N N . PHE B 1 78 ? 0.492 -1.266 -25.203 1 85.12 78 PHE B N 1
ATOM 2822 C CA . PHE B 1 78 ? -0.5 -0.198 -25.141 1 85.12 78 PHE B CA 1
ATOM 2823 C C . PHE B 1 78 ? -1.827 -0.722 -24.609 1 85.12 78 PHE B C 1
ATOM 2825 O O . PHE B 1 78 ? -2.496 -0.047 -23.828 1 85.12 78 PHE B O 1
ATOM 2832 N N . ASP B 1 79 ? -2.131 -1.943 -25.047 1 90.06 79 ASP B N 1
ATOM 2833 C CA . ASP B 1 79 ? -3.375 -2.529 -24.547 1 90.06 79 ASP B CA 1
ATOM 2834 C C . ASP B 1 79 ? -3.311 -2.773 -23.047 1 90.06 79 ASP B C 1
ATOM 2836 O O . ASP B 1 79 ? -4.242 -2.426 -22.312 1 90.06 79 ASP B O 1
ATOM 2840 N N . TYR B 1 80 ? -2.225 -3.307 -22.609 1 90.12 80 TYR B N 1
ATOM 2841 C CA . TYR B 1 80 ? -2.072 -3.613 -21.188 1 90.12 80 TYR B CA 1
ATOM 2842 C C . TYR B 1 80 ? -1.959 -2.336 -20.359 1 90.12 80 TYR B C 1
ATOM 2844 O O . TYR B 1 80 ? -2.445 -2.275 -19.234 1 90.12 80 TYR B O 1
ATOM 2852 N N . PHE B 1 81 ? -1.354 -1.361 -20.984 1 88.62 81 PHE B N 1
ATOM 2853 C CA . PHE B 1 81 ? -1.236 -0.062 -20.328 1 88.62 81 PHE B CA 1
ATOM 2854 C C . PHE B 1 81 ? -2.607 0.577 -20.141 1 88.62 81 PHE B C 1
ATOM 2856 O O . PHE B 1 81 ? -2.93 1.063 -19.062 1 88.62 81 PHE B O 1
ATOM 2863 N N . LEU B 1 82 ? -3.396 0.589 -21.141 1 92.69 82 LEU B N 1
ATOM 2864 C CA . LEU B 1 82 ? -4.734 1.166 -21.062 1 92.69 82 LEU B CA 1
ATOM 2865 C C . LEU B 1 82 ? -5.609 0.393 -20.094 1 92.69 82 LEU B C 1
ATOM 2867 O O . LEU B 1 82 ? -6.422 0.986 -19.375 1 92.69 82 LEU B O 1
ATOM 2871 N N . ASN B 1 83 ? -5.438 -0.892 -20.109 1 95.31 83 ASN B N 1
ATOM 2872 C CA . ASN B 1 83 ? -6.156 -1.696 -19.125 1 95.31 83 ASN B CA 1
ATOM 2873 C C . ASN B 1 83 ? -5.777 -1.312 -17.703 1 95.31 83 ASN B C 1
ATOM 2875 O O . ASN B 1 83 ? -6.648 -1.188 -16.828 1 95.31 83 ASN B O 1
ATOM 2879 N N . SER B 1 84 ? -4.477 -1.134 -17.5 1 92 84 SER B N 1
ATOM 2880 C CA . SER B 1 84 ? -4.004 -0.73 -16.172 1 92 84 SER B CA 1
ATOM 2881 C C . SER B 1 84 ? -4.559 0.634 -15.781 1 92 84 SER B C 1
ATOM 2883 O O . SER B 1 84 ? -4.961 0.84 -14.633 1 92 84 SER B O 1
ATOM 2885 N N . LEU B 1 85 ? -4.613 1.535 -16.75 1 91.06 85 LEU B N 1
ATOM 2886 C CA . LEU B 1 85 ? -5.152 2.869 -16.5 1 91.06 85 LEU B CA 1
ATOM 2887 C C . LEU B 1 85 ? -6.637 2.803 -16.172 1 91.06 85 LEU B C 1
ATOM 2889 O O . LEU B 1 85 ? -7.102 3.486 -15.258 1 91.06 85 LEU B O 1
ATOM 2893 N N . LYS B 1 86 ? -7.258 2.037 -16.922 1 96.62 86 LYS B N 1
ATOM 2894 C CA . LYS B 1 86 ? -8.695 1.882 -16.719 1 96.62 86 LYS B CA 1
ATOM 2895 C C . LYS B 1 86 ? -9 1.326 -15.336 1 96.62 86 LYS B C 1
ATOM 2897 O O . LYS B 1 86 ? -9.82 1.888 -14.602 1 96.62 86 LYS B O 1
ATOM 2902 N N . VAL B 1 87 ? -8.352 0.281 -14.992 1 97.12 87 VAL B N 1
ATOM 2903 C CA . VAL B 1 87 ? -8.586 -0.369 -13.703 1 97.12 87 VAL B CA 1
ATOM 2904 C C . VAL B 1 87 ? -8.195 0.574 -12.57 1 97.12 87 VAL B C 1
ATOM 2906 O O . VAL B 1 87 ? -8.953 0.754 -11.617 1 97.12 87 VAL B O 1
ATOM 2909 N N . THR B 1 88 ? -7.051 1.201 -12.68 1 94.62 88 THR B N 1
ATOM 2910 C CA . THR B 1 88 ? -6.574 2.109 -11.641 1 94.62 88 THR B CA 1
ATOM 2911 C C . THR B 1 88 ? -7.477 3.336 -11.547 1 94.62 88 THR B C 1
ATOM 2913 O O . THR B 1 88 ? -7.867 3.74 -10.445 1 94.62 88 THR B O 1
ATOM 2916 N N . GLY B 1 89 ? -7.805 3.904 -12.688 1 95.5 89 GLY B N 1
ATOM 2917 C CA . GLY B 1 89 ? -8.641 5.094 -12.719 1 95.5 89 GLY B CA 1
ATOM 2918 C C . GLY B 1 89 ? -10.008 4.875 -12.094 1 95.5 89 GLY B C 1
ATOM 2919 O O . GLY B 1 89 ? -10.445 5.664 -11.25 1 95.5 89 GLY B O 1
ATOM 2920 N N . TRP B 1 90 ? -10.633 3.836 -12.5 1 97.94 90 TRP B N 1
ATOM 2921 C CA . TRP B 1 90 ? -11.953 3.535 -11.961 1 97.94 90 TRP B CA 1
ATOM 2922 C C . TRP B 1 90 ? -11.875 3.205 -10.477 1 97.94 90 TRP B C 1
ATOM 2924 O O . TRP B 1 90 ? -12.758 3.584 -9.695 1 97.94 90 TRP B O 1
ATOM 2934 N N . THR B 1 91 ? -10.852 2.477 -10.07 1 97.81 91 THR B N 1
ATOM 2935 C CA . THR B 1 91 ? -10.688 2.15 -8.656 1 97.81 91 THR B CA 1
ATOM 2936 C C . THR B 1 91 ? -10.531 3.418 -7.824 1 97.81 91 THR B C 1
ATOM 2938 O O . THR B 1 91 ? -11.219 3.592 -6.816 1 97.81 91 THR B O 1
ATOM 2941 N N . VAL B 1 92 ? -9.695 4.309 -8.297 1 96.5 92 VAL B N 1
ATOM 2942 C CA . VAL B 1 92 ? -9.461 5.551 -7.562 1 96.5 92 VAL B CA 1
ATOM 2943 C C . VAL B 1 92 ? -10.742 6.367 -7.5 1 96.5 92 VAL B C 1
ATOM 2945 O O . VAL B 1 92 ? -11.117 6.871 -6.438 1 96.5 92 VAL B O 1
ATOM 2948 N N . LEU B 1 93 ? -11.391 6.492 -8.594 1 97.81 93 LEU B N 1
ATOM 2949 C CA . LEU B 1 93 ? -12.625 7.273 -8.664 1 97.81 93 LEU B CA 1
ATOM 2950 C C . LEU B 1 93 ? -13.664 6.734 -7.684 1 97.81 93 LEU B C 1
ATOM 2952 O O . LEU B 1 93 ? -14.234 7.492 -6.902 1 97.81 93 LEU B O 1
ATOM 2956 N N . LEU B 1 94 ? -13.875 5.473 -7.711 1 97.44 94 LEU B N 1
ATOM 2957 C CA . LEU B 1 94 ? -14.891 4.871 -6.859 1 97.44 94 LEU B CA 1
ATOM 2958 C C . LEU B 1 94 ? -14.484 4.945 -5.391 1 97.44 94 LEU B C 1
ATOM 2960 O O . LEU B 1 94 ? -15.336 5.145 -4.516 1 97.44 94 LEU B O 1
ATOM 2964 N N . VAL B 1 95 ? -13.211 4.754 -5.125 1 97.5 95 VAL B N 1
ATOM 2965 C CA . VAL B 1 95 ? -12.719 4.863 -3.756 1 97.5 95 VAL B CA 1
ATOM 2966 C C . VAL B 1 95 ? -12.992 6.266 -3.221 1 97.5 95 VAL B C 1
ATOM 2968 O O . VAL B 1 95 ? -13.492 6.426 -2.105 1 97.5 95 VAL B O 1
ATOM 2971 N N . LEU B 1 96 ? -12.688 7.262 -4.023 1 97.06 96 LEU B N 1
ATOM 2972 C CA . LEU B 1 96 ? -12.875 8.641 -3.582 1 97.06 96 LEU B CA 1
ATOM 2973 C C . LEU B 1 96 ? -14.359 8.945 -3.381 1 97.06 96 LEU B C 1
ATOM 2975 O O . LEU B 1 96 ? -14.734 9.578 -2.395 1 97.06 96 LEU B O 1
ATOM 2979 N N . VAL B 1 97 ? -15.148 8.5 -4.246 1 95.88 97 VAL B N 1
ATOM 2980 C CA . VAL B 1 97 ? -16.578 8.797 -4.184 1 95.88 97 VAL B CA 1
ATOM 2981 C C . VAL B 1 97 ? -17.219 8.039 -3.02 1 95.88 97 VAL B C 1
ATOM 2983 O O . VAL B 1 97 ? -17.859 8.641 -2.162 1 95.88 97 VAL B O 1
ATOM 2986 N N . VAL B 1 98 ? -16.953 6.758 -2.936 1 94.5 98 VAL B N 1
ATOM 2987 C CA . VAL B 1 98 ? -17.625 5.898 -1.956 1 94.5 98 VAL B CA 1
ATOM 2988 C C . VAL B 1 98 ? -17.094 6.219 -0.556 1 94.5 98 VAL B C 1
ATOM 2990 O O . VAL B 1 98 ? -17.875 6.406 0.377 1 94.5 98 VAL B O 1
ATOM 2993 N N . TYR B 1 99 ? -15.812 6.406 -0.425 1 95.94 99 TYR B N 1
ATOM 2994 C CA . TYR B 1 99 ? -15.289 6.453 0.936 1 95.94 99 TYR B CA 1
ATOM 2995 C C . TYR B 1 99 ? -15.25 7.883 1.457 1 95.94 99 TYR B C 1
ATOM 2997 O O . TYR B 1 99 ? -15.148 8.109 2.666 1 95.94 99 TYR B O 1
ATOM 3005 N N . SER B 1 100 ? -15.297 8.883 0.545 1 96.06 100 SER B N 1
ATOM 3006 C CA . SER B 1 100 ? -15.57 10.219 1.056 1 96.06 100 SER B CA 1
ATOM 3007 C C . SER B 1 100 ? -16.969 10.305 1.651 1 96.06 100 SER B C 1
ATOM 3009 O O . SER B 1 100 ? -17.172 10.914 2.707 1 96.06 100 SER B O 1
ATOM 3011 N N . ALA B 1 101 ? -17.938 9.695 0.959 1 93.44 101 ALA B N 1
ATOM 3012 C CA . ALA B 1 101 ? -19.297 9.656 1.488 1 93.44 101 ALA B CA 1
ATOM 3013 C C . ALA B 1 101 ? -19.344 8.867 2.797 1 93.44 101 ALA B C 1
ATOM 3015 O O . ALA B 1 101 ? -19.984 9.297 3.758 1 93.44 101 ALA B O 1
ATOM 3016 N N . ALA B 1 102 ? -18.719 7.754 2.838 1 94.25 102 ALA B N 1
ATOM 3017 C CA . ALA B 1 102 ? -18.703 6.941 4.051 1 94.25 102 ALA B CA 1
ATOM 3018 C C . ALA B 1 102 ? -18.016 7.676 5.199 1 94.25 102 ALA B C 1
ATOM 3020 O O . ALA B 1 102 ? -18.5 7.633 6.34 1 94.25 102 ALA B O 1
ATOM 3021 N N . GLY B 1 103 ? -16.875 8.289 4.879 1 94.88 103 GLY B N 1
ATOM 3022 C CA . GLY B 1 103 ? -16.219 9.086 5.898 1 94.88 103 GLY B CA 1
ATOM 3023 C C . GLY B 1 103 ? -17.094 10.172 6.484 1 94.88 103 GLY B C 1
ATOM 3024 O O . GLY B 1 103 ? -17.062 10.422 7.691 1 94.88 103 GLY B O 1
ATOM 3025 N N . TYR B 1 104 ? -17.828 10.828 5.617 1 93.88 104 TYR B N 1
ATOM 3026 C CA . TYR B 1 104 ? -18.766 11.852 6.074 1 93.88 104 TYR B CA 1
ATOM 3027 C C . TYR B 1 104 ? -19.828 11.25 6.992 1 93.88 104 TYR B C 1
ATOM 3029 O O . TYR B 1 104 ? -20.156 11.828 8.031 1 93.88 104 TYR B O 1
ATOM 3037 N N . ALA B 1 105 ? -20.328 10.133 6.598 1 93.19 105 ALA B N 1
ATOM 3038 C CA . ALA B 1 105 ? -21.328 9.461 7.41 1 93.19 105 ALA B CA 1
ATOM 3039 C C . ALA B 1 105 ? -20.781 9.094 8.781 1 93.19 105 ALA B C 1
ATOM 3041 O O . ALA B 1 105 ? -21.422 9.352 9.805 1 93.19 105 ALA B O 1
ATOM 3042 N N . PHE B 1 106 ? -19.641 8.586 8.836 1 93.44 106 PHE B N 1
ATOM 3043 C CA . PHE B 1 106 ? -19.047 8.141 10.094 1 93.44 106 PHE B CA 1
ATOM 3044 C C . PHE B 1 106 ? -18.672 9.328 10.969 1 93.44 106 PHE B C 1
ATOM 3046 O O . PHE B 1 106 ? -18.734 9.25 12.195 1 93.44 106 PHE B O 1
ATOM 3053 N N . SER B 1 107 ? -18.281 10.406 10.359 1 93.38 107 SER B N 1
ATOM 3054 C CA . SER B 1 107 ? -17.828 11.578 11.094 1 93.38 107 SER B CA 1
ATOM 3055 C C . SER B 1 107 ? -19 12.438 11.562 1 93.38 107 SER B C 1
ATOM 3057 O O . SER B 1 107 ? -19.031 12.891 12.703 1 93.38 107 SER B O 1
ATOM 3059 N N . VAL B 1 108 ? -19.938 12.625 10.695 1 90.88 108 VAL B N 1
ATOM 3060 C CA . VAL B 1 108 ? -20.891 13.703 10.914 1 90.88 108 VAL B CA 1
ATOM 3061 C C . VAL B 1 108 ? -22.266 13.125 11.234 1 90.88 108 VAL B C 1
ATOM 3063 O O . VAL B 1 108 ? -22.984 13.641 12.086 1 90.88 108 VAL B O 1
ATOM 3066 N N . LEU B 1 109 ? -22.562 12.023 10.562 1 87.81 109 LEU B N 1
ATOM 3067 C CA . LEU B 1 109 ? -23.922 11.5 10.719 1 87.81 109 LEU B CA 1
ATOM 3068 C C . LEU B 1 109 ? -23.984 10.547 11.906 1 87.81 109 LEU B C 1
ATOM 3070 O O . LEU B 1 109 ? -23.031 9.812 12.18 1 87.81 109 LEU B O 1
ATOM 3074 N N . ARG B 1 110 ? -24.953 10.688 12.703 1 84.38 110 ARG B N 1
ATOM 3075 C CA . ARG B 1 110 ? -25.172 9.812 13.852 1 84.38 110 ARG B CA 1
ATOM 3076 C C . ARG B 1 110 ? -26.219 8.758 13.547 1 84.38 110 ARG B C 1
ATOM 3078 O O . ARG B 1 110 ? -27.406 9.078 13.438 1 84.38 110 ARG B O 1
ATOM 3085 N N . PHE B 1 111 ? -25.812 7.543 13.227 1 85.88 111 PHE B N 1
ATOM 3086 C CA . PHE B 1 111 ? -26.734 6.453 12.938 1 85.88 111 PHE B CA 1
ATOM 3087 C C . PHE B 1 111 ? -26.453 5.254 13.836 1 85.88 111 PHE B C 1
ATOM 3089 O O . PHE B 1 111 ? -25.375 5.141 14.406 1 85.88 111 PHE B O 1
ATOM 3096 N N . PRO B 1 112 ? -27.516 4.473 14.047 1 83.69 112 PRO B N 1
ATOM 3097 C CA . PRO B 1 112 ? -27.328 3.324 14.938 1 83.69 112 PRO B CA 1
ATOM 3098 C C . PRO B 1 112 ? -26.281 2.344 14.422 1 83.69 112 PRO B C 1
ATOM 3100 O O . PRO B 1 112 ? -26.25 2.039 13.227 1 83.69 112 PRO B O 1
ATOM 3103 N N . GLY B 1 113 ? -25.391 1.879 15.305 1 87.5 113 GLY B N 1
ATOM 3104 C CA . GLY B 1 113 ? -24.359 0.906 14.953 1 87.5 113 GLY B CA 1
ATOM 3105 C C . GLY B 1 113 ? -23.141 1.532 14.312 1 87.5 113 GLY B C 1
ATOM 3106 O O . GLY B 1 113 ? -22.25 0.824 13.836 1 87.5 113 GLY B O 1
ATOM 3107 N N . ARG B 1 114 ? -23.125 2.824 14.32 1 90.44 114 ARG B N 1
ATOM 3108 C CA . ARG B 1 114 ? -22.062 3.578 13.672 1 90.44 114 ARG B CA 1
ATOM 3109 C C . ARG B 1 114 ? -20.688 3.178 14.227 1 90.44 114 ARG B C 1
ATOM 3111 O O . ARG B 1 114 ? -19.781 2.852 13.461 1 90.44 114 ARG B O 1
ATOM 3118 N N . LYS B 1 115 ? -20.609 3.156 15.516 1 87.88 115 LYS B N 1
ATOM 3119 C CA . LYS B 1 115 ? -19.328 2.848 16.156 1 87.88 115 LYS B CA 1
ATOM 3120 C C . LYS B 1 115 ? -18.891 1.414 15.859 1 87.88 115 LYS B C 1
ATOM 3122 O O . LYS B 1 115 ? -17.734 1.167 15.523 1 87.88 115 LYS B O 1
ATOM 3127 N N . ALA B 1 116 ? -19.812 0.509 15.945 1 86 116 ALA B N 1
ATOM 3128 C CA . ALA B 1 116 ? -19.5 -0.895 15.68 1 86 116 ALA B CA 1
ATOM 3129 C C . ALA B 1 116 ? -19.094 -1.104 14.227 1 86 116 ALA B C 1
ATOM 3131 O O . ALA B 1 116 ? -18.141 -1.839 13.945 1 86 116 ALA B O 1
ATOM 3132 N N . LEU B 1 117 ? -19.781 -0.485 13.359 1 88.5 117 LEU B N 1
ATOM 3133 C CA . LEU B 1 117 ? -19.484 -0.617 11.93 1 88.5 117 LEU B CA 1
ATOM 3134 C C . LEU B 1 117 ? -18.125 -0.013 11.602 1 88.5 117 LEU B C 1
ATOM 3136 O O . LEU B 1 117 ? -17.359 -0.581 10.812 1 88.5 117 LEU B O 1
ATOM 3140 N N . TYR B 1 118 ? -17.859 1.077 12.172 1 88.19 118 TYR B N 1
ATOM 3141 C CA . TYR B 1 118 ? -16.578 1.725 11.977 1 88.19 118 TYR B CA 1
ATOM 3142 C C . TYR B 1 118 ? -15.43 0.83 12.453 1 88.19 118 TYR B C 1
ATOM 3144 O O . TYR B 1 118 ? -14.445 0.635 11.734 1 88.19 118 TYR B O 1
ATOM 3152 N N . ARG B 1 119 ? -15.625 0.254 13.578 1 81.31 119 ARG B N 1
ATOM 3153 C CA . ARG B 1 119 ? -14.602 -0.632 14.125 1 81.31 119 ARG B CA 1
ATOM 3154 C C . ARG B 1 119 ? -14.422 -1.868 13.25 1 81.31 119 ARG B C 1
ATOM 3156 O O . ARG B 1 119 ? -13.305 -2.377 13.109 1 81.31 119 ARG B O 1
ATOM 3163 N N . LEU B 1 120 ? -15.453 -2.322 12.742 1 81.88 120 LEU B N 1
ATOM 3164 C CA . LEU B 1 120 ? -15.391 -3.477 11.852 1 81.88 120 LEU B CA 1
ATOM 3165 C C . LEU B 1 120 ? -14.555 -3.164 10.609 1 81.88 120 LEU B C 1
ATOM 3167 O O . LEU B 1 120 ? -13.711 -3.969 10.203 1 81.88 120 LEU B O 1
ATOM 3171 N N . PHE B 1 121 ? -14.781 -2.051 10.016 1 84.06 121 PHE B N 1
ATOM 3172 C CA . PHE B 1 121 ? -14.016 -1.653 8.844 1 84.06 121 PHE B CA 1
ATOM 3173 C C . PHE B 1 121 ? -12.539 -1.507 9.188 1 84.06 121 PHE B C 1
ATOM 3175 O O . PHE B 1 121 ? -11.672 -1.929 8.414 1 84.06 121 PHE B O 1
ATOM 3182 N N . LEU B 1 122 ? -12.242 -0.983 10.297 1 80.69 122 LEU B N 1
ATOM 3183 C CA . LEU B 1 122 ? -10.852 -0.773 10.688 1 80.69 122 LEU B CA 1
ATOM 3184 C C . LEU B 1 122 ? -10.148 -2.104 10.938 1 80.69 122 LEU B C 1
ATOM 3186 O O . LEU B 1 122 ? -8.953 -2.242 10.656 1 80.69 122 LEU B O 1
ATOM 3190 N N . ALA B 1 123 ? -10.898 -3.072 11.438 1 76.81 123 ALA B N 1
ATOM 3191 C CA . ALA B 1 123 ? -10.336 -4.395 11.711 1 76.81 123 ALA B CA 1
ATOM 3192 C C . ALA B 1 123 ? -9.867 -5.07 10.422 1 76.81 123 ALA B C 1
ATOM 3194 O O . ALA B 1 123 ? -8.922 -5.859 10.438 1 76.81 123 ALA B O 1
ATOM 3195 N N . LEU B 1 124 ? -10.43 -4.707 9.352 1 78.44 124 LEU B N 1
ATOM 3196 C CA . LEU B 1 124 ? -10.133 -5.34 8.07 1 78.44 124 LEU B CA 1
ATOM 3197 C C . LEU B 1 124 ? -8.766 -4.902 7.559 1 78.44 124 LEU B C 1
ATOM 3199 O O . LEU B 1 124 ? -8.211 -5.52 6.648 1 78.44 124 LEU B O 1
ATOM 3203 N N . LEU B 1 125 ? -8.164 -3.865 8.102 1 75.06 125 LEU B N 1
ATOM 3204 C CA . LEU B 1 125 ? -6.82 -3.42 7.754 1 75.06 125 LEU B CA 1
ATOM 3205 C C . LEU B 1 125 ? -5.797 -4.516 8.039 1 75.06 125 LEU B C 1
ATOM 3207 O O . LEU B 1 125 ? -4.73 -4.551 7.422 1 75.06 125 LEU B O 1
ATOM 3211 N N . PHE B 1 126 ? -6.223 -5.445 8.852 1 69.44 126 PHE B N 1
ATOM 3212 C CA . PHE B 1 126 ? -5.23 -6.391 9.344 1 69.44 126 PHE B CA 1
ATOM 3213 C C . PHE B 1 126 ? -5.434 -7.766 8.711 1 69.44 126 PHE B C 1
ATOM 3215 O O . PHE B 1 126 ? -4.703 -8.711 9.023 1 69.44 126 PHE B O 1
ATOM 3222 N N . VAL B 1 127 ? -6.402 -7.883 7.945 1 74.12 127 VAL B N 1
ATOM 3223 C CA . VAL B 1 127 ? -6.629 -9.141 7.242 1 74.12 127 VAL B CA 1
ATOM 3224 C C . VAL B 1 127 ? -5.629 -9.281 6.094 1 74.12 127 VAL B C 1
ATOM 3226 O O . VAL B 1 127 ? -5.586 -8.438 5.195 1 74.12 127 VAL B O 1
ATOM 3229 N N . PRO B 1 128 ? -4.824 -10.336 6.105 1 76.12 128 PRO B N 1
ATOM 3230 C CA . PRO B 1 128 ? -3.908 -10.547 4.98 1 76.12 128 PRO B CA 1
ATOM 3231 C C . PRO B 1 128 ? -4.637 -10.75 3.654 1 76.12 128 PRO B C 1
ATOM 3233 O O . PRO B 1 128 ? -5.594 -11.531 3.584 1 76.12 128 PRO B O 1
ATOM 3236 N N . GLY B 1 129 ? -4.18 -10.062 2.703 1 78.06 129 GLY B N 1
ATOM 3237 C CA . GLY B 1 129 ? -4.824 -10.086 1.401 1 78.06 129 GLY B CA 1
ATOM 3238 C C . GLY B 1 129 ? -4.852 -11.469 0.777 1 78.06 129 GLY B C 1
ATOM 3239 O O . GLY B 1 129 ? -5.82 -11.836 0.108 1 78.06 129 GLY B O 1
ATOM 3240 N N . VAL B 1 130 ? -3.848 -12.227 1.063 1 78.62 130 VAL B N 1
ATOM 3241 C CA . VAL B 1 130 ? -3.709 -13.531 0.427 1 78.62 130 VAL B CA 1
ATOM 3242 C C . VAL B 1 130 ? -4.812 -14.461 0.916 1 78.62 130 VAL B C 1
ATOM 3244 O O . VAL B 1 130 ? -5.188 -15.414 0.22 1 78.62 130 VAL B O 1
ATOM 3247 N N . THR B 1 131 ? -5.324 -14.203 2.127 1 77.31 131 THR B N 1
ATOM 3248 C CA . THR B 1 131 ? -6.312 -15.086 2.725 1 77.31 131 THR B CA 1
ATOM 3249 C C . THR B 1 131 ? -7.668 -14.93 2.039 1 77.31 131 THR B C 1
ATOM 3251 O O . THR B 1 131 ? -8.523 -15.812 2.135 1 77.31 131 THR B O 1
ATOM 3254 N N . VAL B 1 132 ? -7.793 -13.859 1.381 1 79.62 132 VAL B N 1
ATOM 3255 C CA . VAL B 1 132 ? -9.125 -13.602 0.844 1 79.62 132 VAL B CA 1
ATOM 3256 C C . VAL B 1 132 ? -9.109 -13.773 -0.673 1 79.62 132 VAL B C 1
ATOM 3258 O O . VAL B 1 132 ? -10.141 -13.586 -1.333 1 79.62 132 VAL B O 1
ATOM 3261 N N . LEU B 1 133 ? -8.008 -14.164 -1.199 1 82.88 133 LEU B N 1
ATOM 3262 C CA . LEU B 1 133 ? -7.887 -14.289 -2.648 1 82.88 133 LEU B CA 1
ATOM 3263 C C . LEU B 1 133 ? -8.891 -15.305 -3.193 1 82.88 133 LEU B C 1
ATOM 3265 O O . LEU B 1 133 ? -9.68 -14.984 -4.078 1 82.88 133 LEU B O 1
ATOM 3269 N N . LEU B 1 134 ? -8.875 -16.453 -2.629 1 79.44 134 LEU B N 1
ATOM 3270 C CA . LEU B 1 134 ? -9.711 -17.531 -3.148 1 79.44 134 LEU B CA 1
ATOM 3271 C C . LEU B 1 134 ? -11.188 -17.219 -2.916 1 79.44 134 LEU B C 1
ATOM 3273 O O . LEU B 1 134 ? -12 -17.344 -3.834 1 79.44 134 LEU B O 1
ATOM 3277 N N . PRO B 1 135 ? -11.516 -16.781 -1.722 1 81.31 135 PRO B N 1
ATOM 3278 C CA . PRO B 1 135 ? -12.922 -16.438 -1.507 1 81.31 135 PRO B CA 1
ATOM 3279 C C . PRO B 1 135 ? -13.414 -15.359 -2.477 1 81.31 135 PRO B C 1
ATOM 3281 O O . PRO B 1 135 ? -14.57 -15.406 -2.92 1 81.31 135 PRO B O 1
ATOM 3284 N N . ILE B 1 136 ? -12.617 -14.484 -2.822 1 86.94 136 ILE B N 1
ATOM 3285 C CA . ILE B 1 136 ? -12.992 -13.406 -3.736 1 86.94 136 ILE B CA 1
ATOM 3286 C C . ILE B 1 136 ? -13.203 -13.977 -5.137 1 86.94 136 ILE B C 1
ATOM 3288 O O . ILE B 1 136 ? -14.164 -13.609 -5.82 1 86.94 136 ILE B O 1
ATOM 3292 N N . VAL B 1 137 ? -12.367 -14.875 -5.492 1 85.69 137 VAL B N 1
ATOM 3293 C CA . VAL B 1 137 ? -12.461 -15.469 -6.824 1 85.69 137 VAL B CA 1
ATOM 3294 C C . VAL B 1 137 ? -13.734 -16.297 -6.93 1 85.69 137 VAL B C 1
ATOM 3296 O O . VAL B 1 137 ? -14.422 -16.281 -7.957 1 85.69 137 VAL B O 1
ATOM 3299 N N . LEU B 1 138 ? -14.016 -16.984 -5.895 1 80.81 138 LEU B N 1
ATOM 3300 C CA . LEU B 1 138 ? -15.234 -17.797 -5.879 1 80.81 138 LEU B CA 1
ATOM 3301 C C . LEU B 1 138 ? -16.469 -16.906 -5.957 1 80.81 138 LEU B C 1
ATOM 3303 O O . LEU B 1 138 ? -17.438 -17.219 -6.66 1 80.81 138 LEU B O 1
ATOM 3307 N N . LEU B 1 139 ? -16.422 -15.852 -5.258 1 83.44 139 LEU B N 1
ATOM 3308 C CA . LEU B 1 139 ? -17.531 -14.898 -5.309 1 83.44 139 LEU B CA 1
ATOM 3309 C C . LEU B 1 139 ? -17.656 -14.289 -6.703 1 83.44 139 LEU B C 1
ATOM 3311 O O . LEU B 1 139 ? -18.75 -14.133 -7.219 1 83.44 139 LEU B O 1
ATOM 3315 N N . GLU B 1 140 ? -16.547 -13.945 -7.285 1 88.19 140 GLU B N 1
ATOM 3316 C CA . GLU B 1 140 ? -16.547 -13.406 -8.641 1 88.19 140 GLU B CA 1
ATOM 3317 C C . GLU B 1 140 ? -17.172 -14.383 -9.633 1 88.19 140 GLU B C 1
ATOM 3319 O O . GLU B 1 140 ? -17.906 -13.977 -10.539 1 88.19 140 GLU B O 1
ATOM 3324 N N . ASN B 1 141 ? -16.734 -15.594 -9.445 1 86.88 141 ASN B N 1
ATOM 3325 C CA . ASN B 1 141 ? -17.297 -16.625 -10.312 1 86.88 141 ASN B CA 1
ATOM 3326 C C . ASN B 1 141 ? -18.812 -16.719 -10.18 1 86.88 141 ASN B C 1
ATOM 3328 O O . ASN B 1 141 ? -19.531 -16.766 -11.18 1 86.88 141 ASN B O 1
ATOM 3332 N N . LYS B 1 142 ? -19.312 -16.672 -8.984 1 83.75 142 LYS B N 1
ATOM 3333 C CA . LYS B 1 142 ? -20.734 -16.75 -8.711 1 83.75 142 LYS B CA 1
ATOM 3334 C C . LYS B 1 142 ? -21.484 -15.547 -9.281 1 83.75 142 LYS B C 1
ATOM 3336 O O . LYS B 1 142 ? -22.609 -15.68 -9.773 1 83.75 142 LYS B O 1
ATOM 3341 N N . LEU B 1 143 ? -20.875 -14.414 -9.297 1 88.44 143 LEU B N 1
ATOM 3342 C CA . LEU B 1 143 ? -21.516 -13.18 -9.742 1 88.44 143 LEU B CA 1
ATOM 3343 C C . LEU B 1 143 ? -21.281 -12.961 -11.234 1 88.44 143 LEU B C 1
ATOM 3345 O O . LEU B 1 143 ? -21.812 -12 -11.812 1 88.44 143 LEU B O 1
ATOM 3349 N N . GLY B 1 144 ? -20.516 -13.789 -11.836 1 91.75 144 GLY B N 1
ATOM 3350 C CA . GLY B 1 144 ? -20.234 -13.664 -13.258 1 91.75 144 GLY B CA 1
ATOM 3351 C C . GLY B 1 144 ? -19.281 -12.531 -13.578 1 91.75 144 GLY B C 1
ATOM 3352 O O . GLY B 1 144 ? -19.344 -11.938 -14.656 1 91.75 144 GLY B O 1
ATOM 3353 N N . LEU B 1 145 ? -18.438 -12.172 -12.641 1 93 145 LEU B N 1
ATOM 3354 C CA . LEU B 1 145 ? -17.531 -11.047 -12.812 1 93 145 LEU B CA 1
ATOM 3355 C C . LEU B 1 145 ? -16.109 -11.539 -13.109 1 93 145 LEU B C 1
ATOM 3357 O O . LEU B 1 145 ? -15.227 -10.734 -13.406 1 93 145 LEU B O 1
ATOM 3361 N N . LEU B 1 146 ? -15.945 -12.812 -13.055 1 92.31 146 LEU B N 1
ATOM 3362 C CA . LEU B 1 146 ? -14.625 -13.391 -13.281 1 92.31 146 LEU B CA 1
ATOM 3363 C C . LEU B 1 146 ? -14.148 -13.125 -14.703 1 92.31 146 LEU B C 1
ATOM 3365 O O . LEU B 1 146 ? -14.93 -13.25 -15.656 1 92.31 146 LEU B O 1
ATOM 3369 N N . GLY B 1 147 ? -12.898 -12.719 -14.812 1 94.25 147 GLY B N 1
ATOM 3370 C CA . GLY B 1 147 ? -12.312 -12.5 -16.125 1 94.25 147 GLY B CA 1
ATOM 3371 C C . GLY B 1 147 ? -12.406 -11.062 -16.594 1 94.25 147 GLY B C 1
ATOM 3372 O O . GLY B 1 147 ? -11.758 -10.672 -17.562 1 94.25 147 GLY B O 1
ATOM 3373 N N . GLY B 1 148 ? -13.211 -10.297 -15.922 1 95.06 148 GLY B N 1
ATOM 3374 C CA . GLY B 1 148 ? -13.391 -8.906 -16.328 1 95.06 148 GLY B CA 1
ATOM 3375 C C . GLY B 1 148 ? -12.758 -7.926 -15.359 1 95.06 148 GLY B C 1
ATOM 3376 O O . GLY B 1 148 ? -12.375 -8.297 -14.25 1 95.06 148 GLY B O 1
ATOM 3377 N N . HIS B 1 149 ? -12.711 -6.668 -15.852 1 97.19 149 HIS B N 1
ATOM 3378 C CA . HIS B 1 149 ? -12.055 -5.641 -15.062 1 97.19 149 HIS B CA 1
ATOM 3379 C C . HIS B 1 149 ? -12.867 -5.297 -13.82 1 97.19 149 HIS B C 1
ATOM 3381 O O . HIS B 1 149 ? -12.305 -4.887 -12.797 1 97.19 149 HIS B O 1
ATOM 3387 N N . TRP B 1 150 ? -14.141 -5.516 -13.891 1 96.25 150 TRP B N 1
ATOM 3388 C CA . TRP B 1 150 ? -14.945 -5.238 -12.703 1 96.25 150 TRP B CA 1
ATOM 3389 C C . TRP B 1 150 ? -14.648 -6.242 -11.594 1 96.25 150 TRP B C 1
ATOM 3391 O O . TRP B 1 150 ? -14.844 -5.945 -10.414 1 96.25 150 TRP B O 1
ATOM 3401 N N . GLY B 1 151 ? -14.172 -7.438 -11.992 1 94.88 151 GLY B N 1
ATOM 3402 C CA . GLY B 1 151 ? -13.711 -8.414 -11.023 1 94.88 151 GLY B CA 1
ATOM 3403 C C . GLY B 1 151 ? -12.469 -7.977 -10.281 1 94.88 151 GLY B C 1
ATOM 3404 O O . GLY B 1 151 ? -12.141 -8.531 -9.227 1 94.88 151 GLY B O 1
ATOM 3405 N N . LEU B 1 152 ? -11.805 -6.969 -10.773 1 96.19 152 LEU B N 1
ATOM 3406 C CA . LEU B 1 152 ? -10.641 -6.383 -10.117 1 96.19 152 LEU B CA 1
ATOM 3407 C C . LEU B 1 152 ? -11.016 -5.102 -9.383 1 96.19 152 LEU B C 1
ATOM 3409 O O . LEU B 1 152 ? -10.68 -4.934 -8.203 1 96.19 152 LEU B O 1
ATOM 3413 N N . ILE B 1 153 ? -11.766 -4.266 -10.055 1 97.44 153 ILE B N 1
ATOM 3414 C CA . ILE B 1 153 ? -12.078 -2.926 -9.57 1 97.44 153 ILE B CA 1
ATOM 3415 C C . ILE B 1 153 ? -12.852 -3.02 -8.258 1 97.44 153 ILE B C 1
ATOM 3417 O O . ILE B 1 153 ? -12.492 -2.365 -7.27 1 97.44 153 ILE B O 1
ATOM 3421 N N . LEU B 1 154 ? -13.805 -3.865 -8.203 1 94.31 154 LEU B N 1
ATOM 3422 C CA . LEU B 1 154 ? -14.672 -3.932 -7.031 1 94.31 154 LEU B CA 1
ATOM 3423 C C . LEU B 1 154 ? -13.906 -4.441 -5.816 1 94.31 154 LEU B C 1
ATOM 3425 O O . LEU B 1 154 ? -13.961 -3.84 -4.742 1 94.31 154 LEU B O 1
ATOM 3429 N N . PRO B 1 155 ? -13.148 -5.508 -5.977 1 93.25 155 PRO B N 1
ATOM 3430 C CA . PRO B 1 155 ? -12.352 -5.945 -4.832 1 93.25 155 PRO B CA 1
ATOM 3431 C C . PRO B 1 155 ? -11.297 -4.922 -4.426 1 93.25 155 PRO B C 1
ATOM 3433 O O . PRO B 1 155 ? -10.977 -4.793 -3.242 1 93.25 155 PRO B O 1
ATOM 3436 N N . PHE B 1 156 ? -10.734 -4.227 -5.379 1 95 156 PHE B N 1
ATOM 3437 C CA . PHE B 1 156 ? -9.758 -3.195 -5.055 1 95 156 PHE B CA 1
ATOM 3438 C C . PHE B 1 156 ? -10.406 -2.064 -4.262 1 95 156 PHE B C 1
ATOM 3440 O O . PHE B 1 156 ? -9.852 -1.598 -3.266 1 95 156 PHE B O 1
ATOM 3447 N N . VAL B 1 157 ? -11.555 -1.696 -4.738 1 95 157 VAL B N 1
ATOM 3448 C CA . VAL B 1 157 ? -12.297 -0.665 -4.02 1 95 157 VAL B CA 1
ATOM 3449 C C . VAL B 1 157 ? -12.594 -1.14 -2.598 1 95 157 VAL B C 1
ATOM 3451 O O . VAL B 1 157 ? -12.344 -0.418 -1.629 1 95 157 VAL B O 1
ATOM 3454 N N . ASN B 1 158 ? -13.031 -2.307 -2.52 1 91.69 158 ASN B N 1
ATOM 3455 C CA . ASN B 1 158 ? -13.391 -2.863 -1.22 1 91.69 158 ASN B CA 1
ATOM 3456 C C . ASN B 1 158 ? -12.172 -2.973 -0.305 1 91.69 158 ASN B C 1
ATOM 3458 O O . ASN B 1 158 ? -12.25 -2.664 0.885 1 91.69 158 ASN B O 1
ATOM 3462 N N . GLY B 1 159 ? -11.102 -3.447 -0.857 1 90.25 159 GLY B N 1
ATOM 3463 C CA . GLY B 1 159 ? -9.891 -3.645 -0.078 1 90.25 159 GLY B CA 1
ATOM 3464 C C . GLY B 1 159 ? -9.312 -2.35 0.462 1 90.25 159 GLY B C 1
ATOM 3465 O O . GLY B 1 159 ? -8.586 -2.357 1.457 1 90.25 159 GLY B O 1
ATOM 3466 N N . THR B 1 160 ? -9.641 -1.249 -0.117 1 92.06 160 THR B N 1
ATOM 3467 C CA . THR B 1 160 ? -9.109 0.051 0.277 1 92.06 160 THR B CA 1
ATOM 3468 C C . THR B 1 160 ? -9.984 0.691 1.35 1 92.06 160 THR B C 1
ATOM 3470 O O . THR B 1 160 ? -9.586 1.68 1.972 1 92.06 160 THR B O 1
ATOM 3473 N N . ALA B 1 161 ? -11.047 0.1 1.686 1 92 161 ALA B N 1
ATOM 3474 C CA . ALA B 1 161 ? -12.07 0.682 2.555 1 92 161 ALA B CA 1
ATOM 3475 C C . ALA B 1 161 ? -11.484 1.047 3.916 1 92 161 ALA B C 1
ATOM 3477 O O . ALA B 1 161 ? -11.609 2.189 4.363 1 92 161 ALA B O 1
ATOM 3478 N N . PRO B 1 162 ? -10.797 0.123 4.562 1 87.44 162 PRO B N 1
ATOM 3479 C CA . PRO B 1 162 ? -10.375 0.428 5.93 1 87.44 162 PRO B CA 1
ATOM 3480 C C . PRO B 1 162 ? -9.477 1.66 6.016 1 87.44 162 PRO B C 1
ATOM 3482 O O . PRO B 1 162 ? -9.719 2.551 6.836 1 87.44 162 PRO B O 1
ATOM 3485 N N . LEU B 1 163 ? -8.547 1.739 5.191 1 87.81 163 LEU B N 1
ATOM 3486 C CA . LEU B 1 163 ? -7.617 2.861 5.23 1 87.81 163 LEU B CA 1
ATOM 3487 C C . LEU B 1 163 ? -8.297 4.148 4.777 1 87.81 163 LEU B C 1
ATOM 3489 O O . LEU B 1 163 ? -8.109 5.203 5.391 1 87.81 163 LEU B O 1
ATOM 3493 N N . ALA B 1 164 ? -9.031 4.086 3.723 1 93.06 164 ALA B N 1
ATOM 3494 C CA . ALA B 1 164 ? -9.703 5.266 3.188 1 93.06 164 ALA B CA 1
ATOM 3495 C C . ALA B 1 164 ? -10.719 5.816 4.18 1 93.06 164 ALA B C 1
ATOM 3497 O O . ALA B 1 164 ? -10.812 7.031 4.383 1 93.06 164 ALA B O 1
ATOM 3498 N N . ILE B 1 165 ? -11.461 4.953 4.777 1 92 165 ILE B N 1
ATOM 3499 C CA . ILE B 1 165 ? -12.461 5.367 5.758 1 92 165 ILE B CA 1
ATOM 3500 C C . ILE B 1 165 ? -11.766 6.012 6.957 1 92 165 ILE B C 1
ATOM 3502 O O . ILE B 1 165 ? -12.211 7.047 7.453 1 92 165 ILE B O 1
ATOM 3506 N N . LEU B 1 166 ? -10.75 5.398 7.375 1 87.38 166 LEU B N 1
ATOM 3507 C CA . LEU B 1 166 ? -10 5.938 8.508 1 87.38 166 LEU B CA 1
ATOM 3508 C C . LEU B 1 166 ? -9.5 7.348 8.203 1 87.38 166 LEU B C 1
ATOM 3510 O O . LEU B 1 166 ? -9.711 8.266 9 1 87.38 166 LEU B O 1
ATOM 3514 N N . LEU B 1 167 ? -8.867 7.508 7.098 1 87.38 167 LEU B N 1
ATOM 3515 C CA . LEU B 1 167 ? -8.273 8.797 6.746 1 87.38 167 LEU B CA 1
ATOM 3516 C C . LEU B 1 167 ? -9.352 9.844 6.504 1 87.38 167 LEU B C 1
ATOM 3518 O O . LEU B 1 167 ? -9.227 10.984 6.953 1 87.38 167 LEU B O 1
ATOM 3522 N N . MET B 1 168 ? -10.391 9.477 5.848 1 92.69 168 MET B N 1
ATOM 3523 C CA . MET B 1 168 ? -11.461 10.422 5.543 1 92.69 168 MET B CA 1
ATOM 3524 C C . MET B 1 168 ? -12.195 10.844 6.812 1 92.69 168 MET B C 1
ATOM 3526 O O . MET B 1 168 ? -12.484 12.023 7 1 92.69 168 MET B O 1
ATOM 3530 N N . THR B 1 169 ? -12.547 9.875 7.629 1 92.62 169 THR B N 1
ATOM 3531 C CA . THR B 1 169 ? -13.258 10.18 8.867 1 92.62 169 THR B CA 1
ATOM 3532 C C . THR B 1 169 ? -12.43 11.117 9.742 1 92.62 169 THR B C 1
ATOM 3534 O O . THR B 1 169 ? -12.945 12.094 10.289 1 92.62 169 THR B O 1
ATOM 3537 N N . ASN B 1 170 ? -11.195 10.852 9.844 1 86.75 170 ASN B N 1
ATOM 3538 C CA . ASN B 1 170 ? -10.32 11.711 10.625 1 86.75 170 ASN B CA 1
ATOM 3539 C C . ASN B 1 170 ? -10.25 13.117 10.047 1 86.75 170 ASN B C 1
ATOM 3541 O O . ASN B 1 170 ? -10.266 14.102 10.797 1 86.75 170 ASN B O 1
ATOM 3545 N N . ALA B 1 171 ? -10.133 13.211 8.805 1 88.81 171 ALA B N 1
ATOM 3546 C CA . ALA B 1 171 ? -10.086 14.516 8.148 1 88.81 171 ALA B CA 1
ATOM 3547 C C . ALA B 1 171 ? -11.375 15.305 8.391 1 88.81 171 ALA B C 1
ATOM 3549 O O . ALA B 1 171 ? -11.336 16.5 8.664 1 88.81 171 ALA B O 1
ATOM 3550 N N . PHE B 1 172 ? -12.438 14.664 8.289 1 94.31 172 PHE B N 1
ATOM 3551 C CA . PHE B 1 172 ? -13.727 15.328 8.477 1 94.31 172 PHE B CA 1
ATOM 3552 C C . PHE B 1 172 ? -13.93 15.695 9.938 1 94.31 172 PHE B C 1
ATOM 3554 O O . PHE B 1 172 ? -14.531 16.734 10.242 1 94.31 172 PHE B O 1
ATOM 3561 N N . ASP B 1 173 ? -13.453 14.898 10.82 1 91.88 173 ASP B N 1
ATOM 3562 C CA . ASP B 1 173 ? -13.547 15.18 12.242 1 91.88 173 ASP B CA 1
ATOM 3563 C C . ASP B 1 173 ? -12.766 16.438 12.602 1 91.88 173 ASP B C 1
ATOM 3565 O O . ASP B 1 173 ? -13.078 17.125 13.586 1 91.88 173 ASP B O 1
ATOM 3569 N N . ALA B 1 174 ? -11.812 16.719 11.812 1 88 174 ALA B N 1
ATOM 3570 C CA . ALA B 1 174 ? -10.953 17.875 12.086 1 88 174 ALA B CA 1
ATOM 3571 C C . ALA B 1 174 ? -11.625 19.172 11.664 1 88 174 ALA B C 1
ATOM 3573 O O . ALA B 1 174 ? -11.164 20.266 12.023 1 88 174 ALA B O 1
ATOM 3574 N N . ILE B 1 175 ? -12.648 19.078 10.938 1 92.62 175 ILE B N 1
ATOM 3575 C CA . ILE B 1 175 ? -13.375 20.266 10.484 1 92.62 175 ILE B CA 1
ATOM 3576 C C . ILE B 1 175 ? -14.289 20.75 11.602 1 92.62 175 ILE B C 1
ATOM 3578 O O . ILE B 1 175 ? -15.086 19.984 12.141 1 92.62 175 ILE B O 1
ATOM 3582 N N . PRO B 1 176 ? -14.148 22.016 11.961 1 93.62 176 PRO B N 1
ATOM 3583 C CA . PRO B 1 176 ? -14.984 22.547 13.039 1 93.62 176 PRO B CA 1
ATOM 3584 C C . PRO B 1 176 ? -16.484 22.344 12.781 1 93.62 176 PRO B C 1
ATOM 3586 O O . PRO B 1 176 ? -16.984 22.688 11.711 1 93.62 176 PRO B O 1
ATOM 3589 N N . GLY B 1 177 ? -17.141 21.859 13.742 1 92.75 177 GLY B N 1
ATOM 3590 C CA . GLY B 1 177 ? -18.578 21.594 13.648 1 92.75 177 GLY B CA 1
ATOM 3591 C C . GLY B 1 177 ? -19.406 22.844 13.445 1 92.75 177 GLY B C 1
ATOM 3592 O O . GLY B 1 177 ? -20.516 22.797 12.914 1 92.75 177 GLY B O 1
ATOM 3593 N N . GLU B 1 178 ? -18.766 23.969 13.789 1 94.5 178 GLU B N 1
ATOM 3594 C CA . GLU B 1 178 ? -19.438 25.266 13.656 1 94.5 178 GLU B CA 1
ATOM 3595 C C . GLU B 1 178 ? -19.766 25.562 12.203 1 94.5 178 GLU B C 1
ATOM 3597 O O . GLU B 1 178 ? -20.766 26.219 11.906 1 94.5 178 GLU B O 1
ATOM 3602 N N . LEU B 1 179 ? -18.984 25.078 11.367 1 94.69 179 LEU B N 1
ATOM 3603 C CA . LEU B 1 179 ? -19.219 25.312 9.945 1 94.69 179 LEU B CA 1
ATOM 3604 C C . LEU B 1 179 ? -20.484 24.594 9.484 1 94.69 179 LEU B C 1
ATOM 3606 O O . LEU B 1 179 ? -21.266 25.141 8.711 1 94.69 179 LEU B O 1
ATOM 3610 N N . ARG B 1 180 ? -20.625 23.469 9.938 1 92.06 180 ARG B N 1
ATOM 3611 C CA . ARG B 1 180 ? -21.828 22.703 9.594 1 92.06 180 ARG B CA 1
ATOM 3612 C C . ARG B 1 180 ? -23.078 23.328 10.195 1 92.06 180 ARG B C 1
ATOM 3614 O O . ARG B 1 180 ? -24.094 23.453 9.531 1 92.06 180 ARG B O 1
ATOM 3621 N N . GLU B 1 181 ? -22.984 23.734 11.422 1 92.44 181 GLU B N 1
ATOM 3622 C CA . GLU B 1 181 ? -24.125 24.359 12.109 1 92.44 181 GLU B CA 1
ATOM 3623 C C . GLU B 1 181 ? -24.531 25.656 11.414 1 92.44 181 GLU B C 1
ATOM 3625 O O . GLU B 1 181 ? -25.734 25.922 11.242 1 92.44 181 GLU B O 1
ATOM 3630 N N . ALA B 1 182 ? -23.562 26.422 11.039 1 95.19 182 ALA B N 1
ATOM 3631 C CA . ALA B 1 182 ? -23.844 27.672 10.336 1 95.19 182 ALA B CA 1
ATOM 3632 C C . ALA B 1 182 ? -24.547 27.406 9 1 95.19 182 ALA B C 1
ATOM 3634 O O . ALA B 1 182 ? -25.484 28.109 8.641 1 95.19 182 ALA B O 1
ATOM 3635 N N . ALA B 1 183 ? -24.094 26.453 8.32 1 93.75 183 ALA B N 1
ATOM 3636 C CA . ALA B 1 183 ? -24.688 26.109 7.027 1 93.75 183 ALA B CA 1
ATOM 3637 C C . ALA B 1 183 ? -26.125 25.625 7.195 1 93.75 183 ALA B C 1
ATOM 3639 O O . ALA B 1 183 ? -26.984 25.922 6.371 1 93.75 183 ALA B O 1
ATOM 3640 N N . ARG B 1 184 ? -26.359 24.922 8.234 1 89.88 184 ARG B N 1
ATOM 3641 C CA . ARG B 1 184 ? -27.703 24.422 8.516 1 89.88 184 ARG B CA 1
ATOM 3642 C C . ARG B 1 184 ? -28.656 25.562 8.82 1 89.88 184 ARG B C 1
ATOM 3644 O O . ARG B 1 184 ? -29.812 25.547 8.414 1 89.88 184 ARG B O 1
ATOM 3651 N N . VAL B 1 185 ? -28.141 26.469 9.523 1 92.75 185 VAL B N 1
ATOM 3652 C CA . VAL B 1 185 ? -28.922 27.656 9.844 1 92.75 185 VAL B CA 1
ATOM 3653 C C . VAL B 1 185 ? -29.297 28.391 8.562 1 92.75 185 VAL B C 1
ATOM 3655 O O . VAL B 1 185 ? -30.406 28.938 8.453 1 92.75 185 VAL B O 1
ATOM 3658 N N . ASP B 1 186 ? -28.438 28.375 7.566 1 93.62 186 ASP B N 1
ATOM 3659 C CA . ASP B 1 186 ? -28.688 29.016 6.277 1 93.62 186 ASP B CA 1
ATOM 3660 C C . ASP B 1 186 ? -29.578 28.141 5.391 1 93.62 186 ASP B C 1
ATOM 3662 O O . ASP B 1 186 ? -29.859 28.5 4.25 1 93.62 186 ASP B O 1
ATOM 3666 N N . GLY B 1 187 ? -29.938 26.969 5.895 1 91 187 GLY B N 1
ATOM 3667 C CA . GLY B 1 187 ? -30.891 26.125 5.188 1 91 187 GLY B CA 1
ATOM 3668 C C . GLY B 1 187 ? -30.234 25.078 4.309 1 91 187 GLY B C 1
ATOM 3669 O O . GLY B 1 187 ? -30.891 24.453 3.479 1 91 187 GLY B O 1
ATOM 3670 N N . ALA B 1 188 ? -28.984 24.922 4.438 1 91.19 188 ALA B N 1
ATOM 3671 C CA . ALA B 1 188 ? -28.266 23.969 3.596 1 91.19 188 ALA B CA 1
ATOM 3672 C C . ALA B 1 188 ? -28.578 22.531 4.023 1 91.19 188 ALA B C 1
ATOM 3674 O O . ALA B 1 188 ? -28.594 22.219 5.215 1 91.19 188 ALA B O 1
ATOM 3675 N N . GLY B 1 189 ? -28.844 21.594 3.021 1 89.19 189 GLY B N 1
ATOM 3676 C CA . GLY B 1 189 ? -29.031 20.188 3.277 1 89.19 189 GLY B CA 1
ATOM 3677 C C . GLY B 1 189 ? -27.719 19.422 3.432 1 89.19 189 GLY B C 1
ATOM 3678 O O . GLY B 1 189 ? -26.641 20 3.26 1 89.19 189 GLY B O 1
ATOM 3679 N N . GLU B 1 190 ? -27.766 18.172 3.793 1 87.38 190 GLU B N 1
ATOM 3680 C CA . GLU B 1 190 ? -26.594 17.359 4.094 1 87.38 190 GLU B CA 1
ATOM 3681 C C . GLU B 1 190 ? -25.688 17.203 2.867 1 87.38 190 GLU B C 1
ATOM 3683 O O . GLU B 1 190 ? -24.469 17.281 2.973 1 87.38 190 GLU B O 1
ATOM 3688 N N . LEU B 1 191 ? -26.328 16.969 1.744 1 89.31 191 LEU B N 1
ATOM 3689 C CA . LEU B 1 191 ? -25.547 16.781 0.526 1 89.31 191 LEU B CA 1
ATOM 3690 C C . LEU B 1 191 ? -24.812 18.062 0.157 1 89.31 191 LEU B C 1
ATOM 3692 O O . L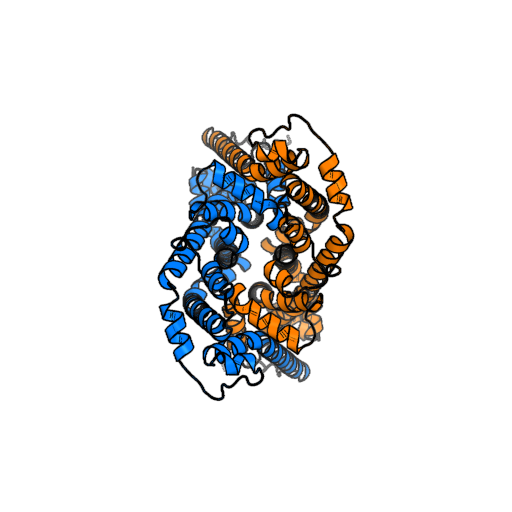EU B 1 191 ? -23.672 18.031 -0.32 1 89.31 191 LEU B O 1
ATOM 3696 N N . ARG B 1 192 ? -25.469 19.188 0.344 1 92.38 192 ARG B N 1
ATOM 3697 C CA . ARG B 1 192 ? -24.844 20.484 0.066 1 92.38 192 ARG B CA 1
ATOM 3698 C C . ARG B 1 192 ? -23.688 20.75 1.029 1 92.38 192 ARG B C 1
ATOM 3700 O O . ARG B 1 192 ? -22.625 21.234 0.62 1 92.38 192 ARG B O 1
ATOM 3707 N N . ILE B 1 193 ? -23.922 20.469 2.312 1 94.38 193 ILE B N 1
ATOM 3708 C CA . ILE B 1 193 ? -22.875 20.641 3.318 1 94.38 193 ILE B CA 1
ATOM 3709 C C . ILE B 1 193 ? -21.688 19.75 2.992 1 94.38 193 ILE B C 1
ATOM 3711 O O . ILE B 1 193 ? -20.531 20.203 3.02 1 94.38 193 ILE B O 1
ATOM 3715 N N . PHE B 1 194 ? -21.984 18.531 2.564 1 94.56 194 PHE B N 1
ATOM 3716 C CA . PHE B 1 194 ? -20.953 17.578 2.195 1 94.56 194 PHE B CA 1
ATOM 3717 C C . PHE B 1 194 ? -20.141 18.062 1.001 1 94.56 194 PHE B C 1
ATOM 3719 O O . PHE B 1 194 ? -18.906 18.094 1.046 1 94.56 194 PHE B O 1
ATOM 3726 N N . THR B 1 195 ? -20.734 18.516 -0.015 1 95.31 195 THR B N 1
ATOM 3727 C CA . THR B 1 195 ? -20.078 18.812 -1.282 1 95.31 195 THR B CA 1
ATOM 3728 C C . THR B 1 195 ? -19.453 20.203 -1.256 1 95.31 195 THR B C 1
ATOM 3730 O O . THR B 1 195 ? -18.469 20.469 -1.948 1 95.31 195 THR B O 1
ATOM 3733 N N . THR B 1 196 ? -19.922 21.172 -0.391 1 95.75 196 THR B N 1
ATOM 3734 C CA . THR B 1 196 ? -19.469 22.547 -0.467 1 95.75 196 THR B CA 1
ATOM 3735 C C . THR B 1 196 ? -18.547 22.875 0.706 1 95.75 196 THR B C 1
ATOM 3737 O O . THR B 1 196 ? -17.766 23.828 0.641 1 95.75 196 THR B O 1
ATOM 3740 N N . ILE B 1 197 ? -18.578 22.141 1.778 1 96.44 197 ILE B N 1
ATOM 3741 C CA . ILE B 1 197 ? -17.781 22.469 2.951 1 96.44 197 ILE B CA 1
ATOM 3742 C C . ILE B 1 197 ? -16.766 21.359 3.207 1 96.44 197 ILE B C 1
ATOM 3744 O O . ILE B 1 197 ? -15.562 21.547 3.025 1 96.44 197 ILE B O 1
ATOM 3748 N N . TYR B 1 198 ? -17.25 20.141 3.414 1 96.31 198 TYR B N 1
ATOM 3749 C CA . TYR B 1 198 ? -16.391 19.078 3.883 1 96.31 198 TYR B CA 1
ATOM 3750 C C . TYR B 1 198 ? -15.453 18.594 2.771 1 96.31 198 TYR B C 1
ATOM 3752 O O . TYR B 1 198 ? -14.25 18.438 2.982 1 96.31 198 TYR B O 1
ATOM 3760 N N . LEU B 1 199 ? -15.969 18.375 1.578 1 96.31 199 LEU B N 1
ATOM 3761 C CA . LEU B 1 199 ? -15.172 17.844 0.479 1 96.31 199 LEU B CA 1
ATOM 3762 C C . LEU B 1 199 ? -14.078 18.828 0.075 1 96.31 199 LEU B C 1
ATOM 3764 O O . LEU B 1 199 ? -12.898 18.453 0.003 1 96.31 199 LEU B O 1
ATOM 3768 N N . PRO B 1 200 ? -14.445 20.094 -0.117 1 95.44 200 PRO B N 1
ATOM 3769 C CA . PRO B 1 200 ? -13.398 21.031 -0.513 1 95.44 200 PRO B CA 1
ATOM 3770 C C . PRO B 1 200 ? -12.336 21.234 0.572 1 95.44 200 PRO B C 1
ATOM 3772 O O . PRO B 1 200 ? -11.156 21.391 0.264 1 95.44 200 PRO B O 1
ATOM 3775 N N . LEU B 1 201 ? -12.75 21.219 1.817 1 93.88 201 LEU B N 1
ATOM 3776 C CA . LEU B 1 201 ? -11.82 21.453 2.916 1 93.88 201 LEU B CA 1
ATOM 3777 C C . LEU B 1 201 ? -10.93 20.234 3.131 1 93.88 201 LEU B C 1
ATOM 3779 O O . LEU B 1 201 ? -9.906 20.312 3.811 1 93.88 201 LEU B O 1
ATOM 3783 N N . SER B 1 202 ? -11.289 19.125 2.543 1 93 202 SER B N 1
ATOM 3784 C CA . SER B 1 202 ? -10.539 17.891 2.734 1 93 202 SER B CA 1
ATOM 3785 C C . SER B 1 202 ? -9.812 17.484 1.458 1 93 202 SER B C 1
ATOM 3787 O O . SER B 1 202 ? -9.461 16.312 1.283 1 93 202 SER B O 1
ATOM 3789 N N . ARG B 1 203 ? -9.617 18.344 0.601 1 90.69 203 ARG B N 1
ATOM 3790 C CA . ARG B 1 203 ? -8.969 18.078 -0.68 1 90.69 203 ARG B CA 1
ATOM 3791 C C . ARG B 1 203 ? -7.605 17.438 -0.481 1 90.69 203 ARG B C 1
ATOM 3793 O O . ARG B 1 203 ? -7.254 16.484 -1.177 1 90.69 203 ARG B O 1
ATOM 3800 N N . PRO B 1 204 ? -6.82 17.828 0.48 1 83.19 204 PRO B N 1
ATOM 3801 C CA . PRO B 1 204 ? -5.508 17.203 0.66 1 83.19 204 PRO B CA 1
ATOM 3802 C C . PRO B 1 204 ? -5.598 15.719 0.996 1 83.19 204 PRO B C 1
ATOM 3804 O O . PRO B 1 204 ? -4.82 14.914 0.473 1 83.19 204 PRO B O 1
ATOM 3807 N N . VAL B 1 205 ? -6.484 15.438 1.862 1 87.88 205 VAL B N 1
ATOM 3808 C CA . VAL B 1 205 ? -6.621 14.039 2.244 1 87.88 205 VAL B CA 1
ATOM 3809 C C . VAL B 1 205 ? -7.145 13.227 1.059 1 87.88 205 VAL B C 1
ATOM 3811 O O . VAL B 1 205 ? -6.766 12.07 0.874 1 87.88 205 VAL B O 1
ATOM 3814 N N . LEU B 1 206 ? -8 13.852 0.219 1 92.38 206 LEU B N 1
ATOM 3815 C CA . LEU B 1 206 ? -8.5 13.18 -0.979 1 92.38 206 LEU B CA 1
ATOM 3816 C C . LEU B 1 206 ? -7.355 12.852 -1.932 1 92.38 206 LEU B C 1
ATOM 3818 O O . LEU B 1 206 ? -7.309 11.758 -2.496 1 92.38 206 LEU B O 1
ATOM 3822 N N . ILE B 1 207 ? -6.477 13.711 -2.037 1 85.44 207 ILE B N 1
ATOM 3823 C CA . ILE B 1 207 ? -5.316 13.492 -2.893 1 85.44 207 ILE B CA 1
ATOM 3824 C C . ILE B 1 207 ? -4.453 12.375 -2.32 1 85.44 207 ILE B C 1
ATOM 3826 O O . ILE B 1 207 ? -3.969 11.516 -3.062 1 85.44 207 ILE B O 1
ATOM 3830 N N . THR B 1 208 ? -4.254 12.422 -1.012 1 83.62 208 THR B N 1
ATOM 3831 C CA . THR B 1 208 ? -3.477 11.383 -0.344 1 83.62 208 THR B CA 1
ATOM 3832 C C . THR B 1 208 ? -4.094 10.008 -0.583 1 83.62 208 THR B C 1
ATOM 3834 O O . THR B 1 208 ? -3.393 9.062 -0.951 1 83.62 208 THR B O 1
ATOM 3837 N N . ILE B 1 209 ? -5.371 9.953 -0.442 1 90.44 209 ILE B N 1
ATOM 3838 C CA . ILE B 1 209 ? -6.07 8.68 -0.619 1 90.44 209 ILE B CA 1
ATOM 3839 C C . ILE B 1 209 ? -5.969 8.234 -2.076 1 90.44 209 ILE B C 1
ATOM 3841 O O . ILE B 1 209 ? -5.801 7.047 -2.355 1 90.44 209 ILE B O 1
ATOM 3845 N N . ALA B 1 210 ? -6.082 9.195 -2.957 1 90.19 210 ALA B N 1
ATOM 3846 C CA . ALA B 1 210 ? -5.965 8.867 -4.375 1 90.19 210 ALA B CA 1
ATOM 3847 C C . ALA B 1 210 ? -4.617 8.219 -4.68 1 90.19 210 ALA B C 1
ATOM 3849 O O . ALA B 1 210 ? -4.555 7.199 -5.371 1 90.19 210 ALA B O 1
ATOM 3850 N N . VAL B 1 211 ? -3.607 8.727 -4.125 1 83.19 211 VAL B N 1
ATOM 3851 C CA . VAL B 1 211 ? -2.26 8.227 -4.375 1 83.19 211 VAL B CA 1
ATOM 3852 C C . VAL B 1 211 ? -2.084 6.863 -3.711 1 83.19 211 VAL B C 1
ATOM 3854 O O . VAL B 1 211 ? -1.569 5.926 -4.324 1 83.19 211 VAL B O 1
ATOM 3857 N N . LEU B 1 212 ? -2.525 6.805 -2.508 1 86.38 212 LEU B N 1
ATOM 3858 C CA . LEU B 1 212 ? -2.377 5.578 -1.729 1 86.38 212 LEU B CA 1
ATOM 3859 C C . LEU B 1 212 ? -3.215 4.453 -2.324 1 86.38 212 LEU B C 1
ATOM 3861 O O . LEU B 1 212 ? -2.986 3.279 -2.023 1 86.38 212 LEU B O 1
ATOM 3865 N N . THR B 1 213 ? -4.141 4.793 -3.117 1 91.94 213 THR B N 1
ATOM 3866 C CA . THR B 1 213 ? -4.965 3.811 -3.809 1 91.94 213 THR B CA 1
ATOM 3867 C C . THR B 1 213 ? -4.367 3.465 -5.168 1 91.94 213 THR B C 1
ATOM 3869 O O . THR B 1 213 ? -4.301 2.291 -5.543 1 91.94 213 THR B O 1
ATOM 3872 N N . ALA B 1 214 ? -3.922 4.465 -5.82 1 87.81 214 ALA B N 1
ATOM 3873 C CA . ALA B 1 214 ? -3.459 4.305 -7.195 1 87.81 214 ALA B CA 1
ATOM 3874 C C . ALA B 1 214 ? -2.215 3.424 -7.258 1 87.81 214 ALA B C 1
ATOM 3876 O O . ALA B 1 214 ? -2.121 2.531 -8.102 1 87.81 214 ALA B O 1
ATOM 3877 N N . ILE B 1 215 ? -1.34 3.627 -6.422 1 83.69 215 ILE B N 1
ATOM 3878 C CA . ILE B 1 215 ? -0.035 2.98 -6.516 1 83.69 215 ILE B CA 1
ATOM 3879 C C . ILE B 1 215 ? -0.19 1.474 -6.32 1 83.69 215 ILE B C 1
ATOM 3881 O O . ILE B 1 215 ? 0.227 0.686 -7.172 1 83.69 215 ILE B O 1
ATOM 3885 N N . PRO B 1 216 ? -0.81 1.072 -5.254 1 87.12 216 PRO B N 1
ATOM 3886 C CA . PRO B 1 216 ? -0.963 -0.376 -5.094 1 87.12 216 PRO B CA 1
ATOM 3887 C C . PRO B 1 216 ? -1.848 -0.998 -6.172 1 87.12 216 PRO B C 1
ATOM 3889 O O . PRO B 1 216 ? -1.634 -2.148 -6.566 1 87.12 216 PRO B O 1
ATOM 3892 N N . THR B 1 217 ? -2.818 -0.281 -6.594 1 91.81 217 THR B N 1
ATOM 3893 C CA . THR B 1 217 ? -3.68 -0.798 -7.648 1 91.81 217 THR B CA 1
ATOM 3894 C C . THR B 1 217 ? -2.893 -0.994 -8.945 1 91.81 217 THR B C 1
ATOM 3896 O O . THR B 1 217 ? -3.01 -2.033 -9.594 1 91.81 217 THR B O 1
ATOM 3899 N N . TRP B 1 218 ? -2.127 -0.057 -9.219 1 86.56 218 TRP B N 1
ATOM 3900 C CA . TRP B 1 218 ? -1.293 -0.095 -10.414 1 86.56 218 TRP B CA 1
ATOM 3901 C C . TRP B 1 218 ? -0.312 -1.261 -10.359 1 86.56 218 TRP B C 1
ATOM 3903 O O . TRP B 1 218 ? -0.002 -1.87 -11.383 1 86.56 218 TRP B O 1
ATOM 3913 N N . ASN B 1 219 ? 0.097 -1.592 -9.219 1 85.12 219 ASN B N 1
ATOM 3914 C CA . ASN B 1 219 ? 1.148 -2.584 -9.023 1 85.12 219 ASN B CA 1
ATOM 3915 C C . ASN B 1 219 ? 0.568 -3.969 -8.75 1 85.12 219 ASN B C 1
ATOM 3917 O O . ASN B 1 219 ? 1.305 -4.957 -8.695 1 85.12 219 ASN B O 1
ATOM 3921 N N . GLU B 1 220 ? -0.675 -4.02 -8.641 1 89.81 220 GLU B N 1
ATOM 3922 C CA . GLU B 1 220 ? -1.299 -5.254 -8.164 1 89.81 220 GLU B CA 1
ATOM 3923 C C . GLU B 1 220 ? -1.094 -6.395 -9.156 1 89.81 220 GLU B C 1
ATOM 3925 O O . GLU B 1 220 ? -1.194 -6.191 -10.367 1 89.81 220 GLU B O 1
ATOM 3930 N N . TYR B 1 221 ? -0.852 -7.629 -8.617 1 87.69 221 TYR B N 1
ATOM 3931 C CA . TYR B 1 221 ? -0.538 -8.773 -9.469 1 87.69 221 TYR B CA 1
ATOM 3932 C C . TYR B 1 221 ? -1.306 -10.008 -9.023 1 87.69 221 TYR B C 1
ATOM 3934 O O . TYR B 1 221 ? -1.856 -10.734 -9.852 1 87.69 221 TYR B O 1
ATOM 3942 N N . LEU B 1 222 ? -1.453 -10.219 -7.797 1 86.25 222 LEU B N 1
ATOM 3943 C CA . LEU B 1 222 ? -1.88 -11.508 -7.266 1 86.25 222 LEU B CA 1
ATOM 3944 C C . LEU B 1 222 ? -3.344 -11.773 -7.594 1 86.25 222 LEU B C 1
ATOM 3946 O O . LEU B 1 222 ? -3.674 -12.812 -8.18 1 86.25 222 LEU B O 1
ATOM 3950 N N . LEU B 1 223 ? -4.137 -10.883 -7.23 1 90.25 223 LEU B N 1
ATOM 3951 C CA . LEU B 1 223 ? -5.547 -11.078 -7.543 1 90.25 223 LEU B CA 1
ATOM 3952 C C . LEU B 1 223 ? -5.773 -11.078 -9.055 1 90.25 223 LEU B C 1
ATOM 3954 O O . LEU B 1 223 ? -6.582 -11.859 -9.562 1 90.25 223 LEU B O 1
ATOM 3958 N N . THR B 1 224 ? -5.086 -10.195 -9.703 1 92.62 224 THR B N 1
ATOM 3959 C CA . THR B 1 224 ? -5.215 -10.07 -11.156 1 92.62 224 THR B CA 1
ATOM 3960 C C . THR B 1 224 ? -4.855 -11.391 -11.836 1 92.62 224 THR B C 1
ATOM 3962 O O . THR B 1 224 ? -5.527 -11.805 -12.781 1 92.62 224 THR B O 1
ATOM 3965 N N . ARG B 1 225 ? -3.891 -12.008 -11.359 1 88.75 225 ARG B N 1
ATOM 3966 C CA . ARG B 1 225 ? -3.426 -13.266 -11.938 1 88.75 225 ARG B CA 1
ATOM 3967 C C . ARG B 1 225 ? -4.496 -14.352 -11.828 1 88.75 225 ARG B C 1
ATOM 3969 O O . ARG B 1 225 ? -4.652 -15.164 -12.734 1 88.75 225 ARG B O 1
ATOM 3976 N N . VAL B 1 226 ? -5.223 -14.328 -10.797 1 87.81 226 VAL B N 1
ATOM 3977 C CA . VAL B 1 226 ? -6.172 -15.414 -10.57 1 87.81 226 VAL B CA 1
ATOM 3978 C C . VAL B 1 226 ? -7.543 -15.023 -11.117 1 87.81 226 VAL B C 1
ATOM 3980 O O . VAL B 1 226 ? -8.375 -15.891 -11.391 1 87.81 226 VAL B O 1
ATOM 3983 N N . SER B 1 227 ? -7.73 -13.789 -11.281 1 92.69 227 SER B N 1
ATOM 3984 C CA . SER B 1 227 ? -9.062 -13.32 -11.672 1 92.69 227 SER B CA 1
ATOM 3985 C C . SER B 1 227 ? -9.18 -13.188 -13.188 1 92.69 227 SER B C 1
ATOM 3987 O O . SER B 1 227 ? -10.273 -13.273 -13.734 1 92.69 227 SER B O 1
ATOM 3989 N N . LEU B 1 228 ? -8.055 -12.938 -13.797 1 93.06 228 LEU B N 1
ATOM 3990 C CA . LEU B 1 228 ? -8.102 -12.727 -15.242 1 93.06 228 LEU B CA 1
ATOM 3991 C C . LEU B 1 228 ? -7.629 -13.969 -15.992 1 93.06 228 LEU B C 1
ATOM 3993 O O . LEU B 1 228 ? -6.691 -14.641 -15.562 1 93.06 228 LEU B O 1
ATOM 3997 N N . ASN B 1 229 ? -8.312 -14.273 -17.094 1 88.19 229 ASN B N 1
ATOM 3998 C CA . ASN B 1 229 ? -7.93 -15.445 -17.875 1 88.19 229 ASN B CA 1
ATOM 3999 C C . ASN B 1 229 ? -7.805 -15.117 -19.359 1 88.19 229 ASN B C 1
ATOM 4001 O O . ASN B 1 229 ? -7.461 -15.992 -20.156 1 88.19 229 ASN B O 1
ATOM 4005 N N . ASP B 1 230 ? -8.141 -13.938 -19.734 1 91.75 230 ASP B N 1
ATOM 4006 C CA . ASP B 1 230 ? -8.047 -13.477 -21.109 1 91.75 230 ASP B CA 1
ATOM 4007 C C . ASP B 1 230 ? -6.945 -12.438 -21.266 1 91.75 230 ASP B C 1
ATOM 4009 O O . ASP B 1 230 ? -6.973 -11.391 -20.625 1 91.75 230 ASP B O 1
ATOM 4013 N N . PRO B 1 231 ? -6.035 -12.648 -22.188 1 89.69 231 PRO B N 1
ATOM 4014 C CA . PRO B 1 231 ? -4.914 -11.727 -22.391 1 89.69 231 PRO B CA 1
ATOM 4015 C C . PRO B 1 231 ? -5.371 -10.312 -22.75 1 89.69 231 PRO B C 1
ATOM 4017 O O . PRO B 1 231 ? -4.676 -9.344 -22.438 1 89.69 231 PRO B O 1
ATOM 4020 N N . GLU B 1 232 ? -6.484 -10.242 -23.328 1 91.62 232 GLU B N 1
ATOM 4021 C CA . GLU B 1 232 ? -6.98 -8.93 -23.734 1 91.62 232 GLU B CA 1
ATOM 4022 C C . GLU B 1 232 ? -7.312 -8.07 -22.516 1 91.62 232 GLU B C 1
ATOM 4024 O O . GLU B 1 232 ? -7.383 -6.84 -22.625 1 91.62 232 GLU B O 1
ATOM 4029 N N . THR B 1 233 ? -7.488 -8.703 -21.375 1 94.88 233 THR B N 1
ATOM 4030 C CA . THR B 1 233 ? -7.898 -7.961 -20.188 1 94.88 233 THR B CA 1
ATOM 4031 C C . THR B 1 233 ? -6.73 -7.793 -19.219 1 94.88 233 THR B C 1
ATOM 4033 O O . THR B 1 233 ? -6.883 -7.211 -18.141 1 94.88 233 THR B O 1
ATOM 4036 N N . TYR B 1 234 ? -5.539 -8.18 -19.656 1 93.19 234 TYR B N 1
ATOM 4037 C CA . TYR B 1 234 ? -4.402 -8.172 -18.75 1 93.19 234 TYR B CA 1
ATOM 4038 C C . TYR B 1 234 ? -3.955 -6.75 -18.438 1 93.19 234 TYR B C 1
ATOM 4040 O O . TYR B 1 234 ? -4.055 -5.867 -19.297 1 93.19 234 TYR B O 1
ATOM 4048 N N . THR B 1 235 ? -3.525 -6.625 -17.172 1 92.75 235 THR B N 1
ATOM 4049 C CA . THR B 1 235 ? -2.857 -5.391 -16.766 1 92.75 235 THR B CA 1
ATOM 4050 C C . THR B 1 235 ? -1.347 -5.508 -16.953 1 92.75 235 THR B C 1
ATOM 4052 O O . THR B 1 235 ? -0.836 -6.59 -17.25 1 92.75 235 THR B O 1
ATOM 4055 N N . LEU B 1 236 ? -0.666 -4.465 -16.812 1 86.75 236 LEU B N 1
ATOM 4056 C CA . LEU B 1 236 ? 0.76 -4.391 -17.109 1 86.75 236 LEU B CA 1
ATOM 4057 C C . LEU B 1 236 ? 1.551 -5.367 -16.25 1 86.75 236 LEU B C 1
ATOM 4059 O O . LEU B 1 236 ? 2.41 -6.094 -16.75 1 86.75 236 LEU B O 1
ATOM 4063 N N . PRO B 1 237 ? 1.282 -5.461 -14.938 1 86.06 237 PRO B N 1
ATOM 4064 C CA . PRO B 1 237 ? 2.09 -6.359 -14.109 1 86.06 237 PRO B CA 1
ATOM 4065 C C . PRO B 1 237 ? 1.938 -7.824 -14.516 1 86.06 237 PRO B C 1
ATOM 4067 O O . PRO B 1 237 ? 2.926 -8.562 -14.555 1 86.06 237 PRO B O 1
ATOM 4070 N N . ILE B 1 238 ? 0.75 -8.219 -14.828 1 87.06 238 ILE B N 1
ATOM 4071 C CA . ILE B 1 238 ? 0.551 -9.609 -15.234 1 87.06 238 ILE B CA 1
ATOM 4072 C C . ILE B 1 238 ? 1.173 -9.836 -16.609 1 87.06 238 ILE B C 1
ATOM 4074 O O . ILE B 1 238 ? 1.71 -10.914 -16.891 1 87.06 238 ILE B O 1
ATOM 4078 N N . ALA B 1 239 ? 1.027 -8.914 -17.453 1 83 239 ALA B N 1
ATOM 4079 C CA . ALA B 1 239 ? 1.642 -9.039 -18.766 1 83 239 ALA B CA 1
ATOM 4080 C C . ALA B 1 239 ? 3.154 -9.203 -18.656 1 83 239 ALA B C 1
ATOM 4082 O O . ALA B 1 239 ? 3.75 -10.023 -19.359 1 83 239 ALA B O 1
ATOM 4083 N N . LEU B 1 240 ? 3.73 -8.492 -17.797 1 79.81 240 LEU B N 1
ATOM 4084 C CA . LEU B 1 240 ? 5.168 -8.578 -17.578 1 79.81 240 LEU B CA 1
ATOM 4085 C C . LEU B 1 240 ? 5.551 -9.93 -17 1 79.81 240 LEU B C 1
ATOM 4087 O O . LEU B 1 240 ? 6.555 -10.523 -17.391 1 79.81 240 LEU B O 1
ATOM 4091 N N . GLN B 1 241 ? 4.77 -10.391 -16.062 1 78.06 241 GLN B N 1
ATOM 4092 C CA . GLN B 1 241 ? 5.07 -11.664 -15.422 1 78.06 241 GLN B CA 1
ATOM 4093 C C . GLN B 1 241 ? 4.91 -12.82 -16.406 1 78.06 241 GLN B C 1
ATOM 4095 O O . GLN B 1 241 ? 5.629 -13.82 -16.312 1 78.06 241 GLN B O 1
ATOM 4100 N N . ASN B 1 242 ? 4.023 -12.688 -17.25 1 78.19 242 ASN B N 1
ATOM 4101 C CA . ASN B 1 242 ? 3.828 -13.727 -18.266 1 78.19 242 ASN B CA 1
ATOM 4102 C C . ASN B 1 242 ? 5.02 -13.812 -19.219 1 78.19 242 ASN B C 1
ATOM 4104 O O . ASN B 1 242 ? 5.258 -14.859 -19.812 1 78.19 242 ASN B O 1
ATOM 4108 N N . LEU B 1 243 ? 5.684 -12.688 -19.344 1 73.75 243 LEU B N 1
ATOM 4109 C CA . LEU B 1 243 ? 6.91 -12.727 -20.125 1 73.75 243 LEU B CA 1
ATOM 4110 C C . LEU B 1 243 ? 7.969 -13.594 -19.453 1 73.75 243 LEU B C 1
ATOM 4112 O O . LEU B 1 243 ? 8.844 -14.148 -20.125 1 73.75 243 LEU B O 1
ATOM 4116 N N . GLN B 1 244 ? 7.906 -13.703 -18.141 1 67.38 244 GLN B N 1
ATOM 4117 C CA . GLN B 1 244 ? 8.867 -14.469 -17.359 1 67.38 244 GLN B CA 1
ATOM 4118 C C . GLN B 1 244 ? 8.578 -15.969 -17.438 1 67.38 244 GLN B C 1
ATOM 4120 O O . GLN B 1 244 ? 9.477 -16.781 -17.234 1 67.38 244 GLN B O 1
ATOM 4125 N N . SER B 1 245 ? 7.316 -16.406 -17.5 1 58.5 245 SER B N 1
ATOM 4126 C CA . SER B 1 245 ? 6.91 -17.812 -17.375 1 58.5 245 SER B CA 1
ATOM 4127 C C . SER B 1 245 ? 7.086 -18.547 -18.688 1 58.5 245 SER B C 1
ATOM 4129 O O . SER B 1 245 ? 6.828 -19.75 -18.766 1 58.5 245 SER B O 1
ATOM 4131 N N . GLY B 1 246 ? 7.555 -17.938 -19.641 1 55.41 246 GLY B N 1
ATOM 4132 C CA . GLY B 1 246 ? 7.746 -18.703 -20.859 1 55.41 246 GLY B CA 1
ATOM 4133 C C . GLY B 1 246 ? 8.766 -19.812 -20.703 1 55.41 246 GLY B C 1
ATOM 4134 O O . GLY B 1 246 ? 9.445 -19.906 -19.688 1 55.41 246 GLY B O 1
ATOM 4135 N N . ALA B 1 247 ? 8.664 -20.875 -21.547 1 52.06 247 ALA B N 1
ATOM 4136 C CA . ALA B 1 247 ? 9.445 -22.109 -21.562 1 52.06 247 ALA B CA 1
ATOM 4137 C C . ALA B 1 247 ? 10.93 -21.812 -21.344 1 52.06 247 ALA B C 1
ATOM 4139 O O . ALA B 1 247 ? 11.609 -22.547 -20.625 1 52.06 247 ALA B O 1
ATOM 4140 N N . VAL B 1 248 ? 11.43 -20.812 -22.047 1 58.56 248 VAL B N 1
ATOM 4141 C CA . VAL B 1 248 ? 12.828 -20.438 -21.875 1 58.56 248 VAL B CA 1
ATOM 4142 C C . VAL B 1 248 ? 12.922 -19.031 -21.297 1 58.56 248 VAL B C 1
ATOM 4144 O O . VAL B 1 248 ? 12.336 -18.094 -21.828 1 58.56 248 VAL B O 1
ATOM 4147 N N . LEU B 1 249 ? 13.414 -19 -20.078 1 63.03 249 LEU B N 1
ATOM 4148 C CA . LEU B 1 249 ? 13.578 -17.703 -19.406 1 63.03 249 LEU B CA 1
ATOM 4149 C C . LEU B 1 249 ? 14.695 -16.891 -20.062 1 63.03 249 LEU B C 1
ATOM 4151 O O . LEU B 1 249 ? 15.859 -17.297 -20.031 1 63.03 249 LEU B O 1
ATOM 4155 N N . HIS B 1 250 ? 14.273 -15.922 -20.828 1 74.62 250 HIS B N 1
ATOM 4156 C CA . HIS B 1 250 ? 15.227 -14.969 -21.375 1 74.62 250 HIS B CA 1
ATOM 4157 C C . HIS B 1 250 ? 15.305 -13.711 -20.531 1 74.62 250 HIS B C 1
ATOM 4159 O O . HIS B 1 250 ? 14.453 -12.82 -20.656 1 74.62 250 HIS B O 1
ATOM 4165 N N . TYR B 1 251 ? 16.359 -13.633 -19.75 1 76.25 251 TYR B N 1
ATOM 4166 C CA . TYR B 1 251 ? 16.531 -12.555 -18.797 1 76.25 251 TYR B CA 1
ATOM 4167 C C . TYR B 1 251 ? 16.562 -11.195 -19.5 1 76.25 251 TYR B C 1
ATOM 4169 O O . TYR B 1 251 ? 16.016 -10.219 -18.984 1 76.25 251 TYR B O 1
ATOM 4177 N N . ASN B 1 252 ? 17.156 -11.188 -20.641 1 79.31 252 ASN B N 1
ATOM 4178 C CA . ASN B 1 252 ? 17.25 -9.93 -21.375 1 79.31 252 ASN B CA 1
ATOM 4179 C C . ASN B 1 252 ? 15.883 -9.438 -21.812 1 79.31 252 ASN B C 1
ATOM 4181 O O . ASN B 1 252 ? 15.602 -8.234 -21.734 1 79.31 252 ASN B O 1
ATOM 4185 N N . VAL B 1 253 ? 15.078 -10.383 -22.125 1 79.12 253 VAL B N 1
ATOM 4186 C CA . VAL B 1 253 ? 13.734 -10.023 -22.562 1 79.12 253 VAL B CA 1
ATOM 4187 C C . VAL B 1 253 ? 12.922 -9.508 -21.375 1 79.12 253 VAL B C 1
ATOM 4189 O O . VAL B 1 253 ? 12.18 -8.523 -21.516 1 79.12 253 VAL B O 1
ATOM 4192 N N . LEU B 1 254 ? 13.117 -10.109 -20.312 1 78.75 254 LEU B N 1
ATOM 4193 C CA . LEU B 1 254 ? 12.406 -9.68 -19.109 1 78.75 254 LEU B CA 1
ATOM 4194 C C . LEU B 1 254 ? 12.852 -8.289 -18.688 1 78.75 254 LEU B C 1
ATOM 4196 O O . LEU B 1 254 ? 12.016 -7.461 -18.297 1 78.75 254 LEU B O 1
ATOM 4200 N N . MET B 1 255 ? 14.102 -8.086 -18.812 1 83 255 MET B N 1
ATOM 4201 C CA . MET B 1 255 ? 14.633 -6.777 -18.422 1 83 255 MET B CA 1
ATOM 4202 C C . MET B 1 255 ? 14.211 -5.703 -19.422 1 83 255 MET B C 1
ATOM 4204 O O . MET B 1 255 ? 13.883 -4.578 -19.031 1 83 255 MET B O 1
ATOM 4208 N N . ALA B 1 256 ? 14.234 -6.07 -20.609 1 84 256 ALA B N 1
ATOM 4209 C CA . ALA B 1 256 ? 13.75 -5.148 -21.641 1 84 256 ALA B CA 1
ATOM 4210 C C . ALA B 1 256 ? 12.273 -4.828 -21.438 1 84 256 ALA B C 1
ATOM 4212 O O . ALA B 1 256 ? 11.867 -3.67 -21.531 1 84 256 ALA B O 1
ATOM 4213 N N . GLY B 1 257 ? 11.531 -5.84 -21.203 1 82.38 257 GLY B N 1
ATOM 4214 C CA . GLY B 1 257 ? 10.117 -5.637 -20.922 1 82.38 257 GLY B CA 1
ATOM 4215 C C . GLY B 1 257 ? 9.867 -4.746 -19.719 1 82.38 257 GLY B C 1
ATOM 4216 O O . GLY B 1 257 ? 9 -3.869 -19.766 1 82.38 257 GLY B O 1
ATOM 4217 N N . SER B 1 258 ? 10.617 -4.969 -18.703 1 83.38 258 SER B N 1
ATOM 4218 C CA . SER B 1 258 ? 10.523 -4.152 -17.484 1 83.38 258 SER B CA 1
ATOM 4219 C C . SER B 1 258 ? 10.836 -2.689 -17.797 1 83.38 258 SER B C 1
ATOM 4221 O O . SER B 1 258 ? 10.148 -1.789 -17.312 1 83.38 258 SER B O 1
ATOM 4223 N N . LEU B 1 259 ? 11.828 -2.5 -18.578 1 83.56 259 LEU B N 1
ATOM 4224 C CA . LEU B 1 259 ? 12.211 -1.143 -18.938 1 83.56 259 LEU B CA 1
ATOM 4225 C C . LEU B 1 259 ? 11.109 -0.464 -19.75 1 83.56 259 LEU B C 1
ATOM 4227 O O . LEU B 1 259 ? 10.789 0.704 -19.516 1 83.56 259 LEU B O 1
ATOM 4231 N N . ILE B 1 260 ? 10.562 -1.193 -20.625 1 84.25 260 ILE B N 1
ATOM 4232 C CA . ILE B 1 260 ? 9.5 -0.671 -21.484 1 84.25 260 ILE B CA 1
ATOM 4233 C C . ILE B 1 260 ? 8.305 -0.266 -20.625 1 84.25 260 ILE B C 1
ATOM 4235 O O . ILE B 1 260 ? 7.641 0.738 -20.906 1 84.25 260 ILE B O 1
ATOM 4239 N N . VAL B 1 261 ? 8.086 -1.003 -19.625 1 80.31 261 VAL B N 1
ATOM 4240 C CA . VAL B 1 261 ? 6.93 -0.775 -18.75 1 80.31 261 VAL B CA 1
ATOM 4241 C C . VAL B 1 261 ? 7.223 0.379 -17.797 1 80.31 261 VAL B C 1
ATOM 4243 O O . VAL B 1 261 ? 6.355 1.22 -17.547 1 80.31 261 VAL B O 1
ATOM 4246 N N . VAL B 1 262 ? 8.398 0.519 -17.328 1 80.06 262 VAL B N 1
ATOM 4247 C CA . VAL B 1 262 ? 8.758 1.451 -16.266 1 80.06 262 VAL B CA 1
ATOM 4248 C C . VAL B 1 262 ? 8.906 2.857 -16.844 1 80.06 262 VAL B C 1
ATOM 4250 O O . VAL B 1 262 ? 8.484 3.836 -16.219 1 80.06 262 VAL B O 1
ATOM 4253 N N . VAL B 1 263 ? 9.398 3.006 -18 1 80.06 263 VAL B N 1
ATOM 4254 C CA . VAL B 1 263 ? 9.789 4.301 -18.547 1 80.06 263 VAL B CA 1
ATOM 4255 C C . VAL B 1 263 ? 8.555 5.176 -18.734 1 80.06 263 VAL B C 1
ATOM 4257 O O . VAL B 1 263 ? 8.5 6.305 -18.25 1 80.06 263 VAL B O 1
ATOM 4260 N N . PRO B 1 264 ? 7.5 4.695 -19.344 1 77.38 264 PRO B N 1
ATOM 4261 C CA . PRO B 1 264 ? 6.32 5.551 -19.5 1 77.38 264 PRO B CA 1
ATOM 4262 C C . PRO B 1 264 ? 5.668 5.918 -18.172 1 77.38 264 PRO B C 1
ATOM 4264 O O . PRO B 1 264 ? 5.137 7.02 -18.031 1 77.38 264 PRO B O 1
ATOM 4267 N N . VAL B 1 265 ? 5.797 5.004 -17.312 1 72.94 265 VAL B N 1
ATOM 4268 C CA . VAL B 1 265 ? 5.191 5.246 -16 1 72.94 265 VAL B CA 1
ATOM 4269 C C . VAL B 1 265 ? 5.949 6.355 -15.281 1 72.94 265 VAL B C 1
ATOM 4271 O O . VAL B 1 265 ? 5.34 7.258 -14.703 1 72.94 265 VAL B O 1
ATOM 4274 N N . ILE B 1 266 ? 7.203 6.344 -15.367 1 73 266 ILE B N 1
ATOM 4275 C CA . ILE B 1 266 ? 8.039 7.371 -14.742 1 73 266 ILE B CA 1
ATOM 4276 C C . ILE B 1 266 ? 7.77 8.719 -15.406 1 73 266 ILE B C 1
ATOM 4278 O O . ILE B 1 266 ? 7.648 9.742 -14.719 1 73 266 ILE B O 1
ATOM 4282 N N . ILE B 1 267 ? 7.605 8.742 -16.672 1 74.75 267 ILE B N 1
ATOM 4283 C CA . ILE B 1 267 ? 7.367 9.969 -17.422 1 74.75 267 ILE B CA 1
ATOM 4284 C C . ILE B 1 267 ? 6.012 10.555 -17.031 1 74.75 267 ILE B C 1
ATOM 4286 O O . ILE B 1 267 ? 5.898 11.758 -16.766 1 74.75 267 ILE B O 1
ATOM 4290 N N . LEU B 1 268 ? 5.031 9.719 -16.953 1 69.81 268 LEU B N 1
ATOM 4291 C CA . LEU B 1 268 ? 3.697 10.172 -16.578 1 69.81 268 LEU B CA 1
ATOM 4292 C C . LEU B 1 268 ? 3.691 10.742 -15.164 1 69.81 268 LEU B C 1
ATOM 4294 O O . LEU B 1 268 ? 3.045 11.758 -14.906 1 69.81 268 LEU B O 1
ATOM 4298 N N . PHE B 1 269 ? 4.426 10.211 -14.422 1 63.78 269 PHE B N 1
ATOM 4299 C CA . PHE B 1 269 ? 4.434 10.648 -13.031 1 63.78 269 PHE B CA 1
ATOM 4300 C C . PHE B 1 269 ? 5.188 11.969 -12.891 1 63.78 269 PHE B C 1
ATOM 4302 O O . PHE B 1 269 ? 4.754 12.859 -12.156 1 63.78 269 PHE B O 1
ATOM 4309 N N . ILE B 1 270 ? 6.277 12.023 -13.531 1 67.81 270 ILE B N 1
ATOM 4310 C CA . ILE B 1 270 ? 7.02 13.281 -13.516 1 67.81 270 ILE B CA 1
ATOM 4311 C C . ILE B 1 270 ? 6.129 14.414 -14.016 1 67.81 270 ILE B C 1
ATOM 4313 O O . ILE B 1 270 ? 6.148 15.516 -13.469 1 67.81 270 ILE B O 1
ATOM 4317 N N . ALA B 1 271 ? 5.332 14.078 -14.875 1 67.5 271 ALA B N 1
ATOM 4318 C CA . ALA B 1 271 ? 4.426 15.07 -15.445 1 67.5 271 ALA B CA 1
ATOM 4319 C C . ALA B 1 271 ? 3.293 15.398 -14.477 1 67.5 271 ALA B C 1
ATOM 4321 O O . ALA B 1 271 ? 2.82 16.531 -14.43 1 67.5 271 ALA B O 1
ATOM 4322 N N . ALA B 1 272 ? 2.924 14.422 -13.641 1 64.81 272 ALA B N 1
ATOM 4323 C CA . ALA B 1 272 ? 1.763 14.586 -12.766 1 64.81 272 ALA B CA 1
ATOM 4324 C C . ALA B 1 272 ? 2.176 15.094 -11.391 1 64.81 272 ALA B C 1
ATOM 4326 O O . ALA B 1 272 ? 1.333 15.531 -10.602 1 64.81 272 ALA B O 1
ATOM 4327 N N . GLN B 1 273 ? 3.434 14.891 -11.062 1 63.94 273 GLN B N 1
ATOM 4328 C CA . GLN B 1 273 ? 3.93 15.172 -9.727 1 63.94 273 GLN B CA 1
ATOM 4329 C C . GLN B 1 273 ? 3.58 16.594 -9.297 1 63.94 273 GLN B C 1
ATOM 4331 O O . GLN B 1 273 ? 3.389 16.859 -8.109 1 63.94 273 GLN B O 1
ATOM 4336 N N . ARG B 1 274 ? 3.557 17.5 -10.156 1 61.25 274 ARG B N 1
ATOM 4337 C CA . ARG B 1 274 ? 3.209 18.859 -9.781 1 61.25 274 ARG B CA 1
ATOM 4338 C C . ARG B 1 274 ? 1.801 18.938 -9.203 1 61.25 274 ARG B C 1
ATOM 4340 O O . ARG B 1 274 ? 1.52 19.766 -8.328 1 61.25 274 ARG B O 1
ATOM 4347 N N . TYR B 1 275 ? 1.077 18.031 -9.656 1 58.06 275 TYR B N 1
ATOM 4348 C CA . TYR B 1 275 ? -0.306 18.031 -9.195 1 58.06 275 TYR B CA 1
ATOM 4349 C C . TYR B 1 275 ? -0.44 17.281 -7.875 1 58.06 275 TYR B C 1
ATOM 4351 O O . TYR B 1 275 ? -1.319 17.594 -7.066 1 58.06 275 TYR B O 1
ATOM 4359 N N . PHE B 1 276 ? 0.407 16.281 -7.762 1 58.12 276 PHE B N 1
ATOM 4360 C CA . PHE B 1 276 ? 0.336 15.453 -6.566 1 58.12 276 PHE B CA 1
ATOM 4361 C C . PHE B 1 276 ? 1.052 16.125 -5.398 1 58.12 276 PHE B C 1
ATOM 4363 O O . PHE B 1 276 ? 0.559 16.109 -4.27 1 58.12 276 PHE B O 1
ATOM 4370 N N . VAL B 1 277 ? 2.207 16.578 -5.629 1 55.34 277 VAL B N 1
ATOM 4371 C CA . VAL B 1 277 ? 3.049 17.125 -4.57 1 55.34 277 VAL B CA 1
ATOM 4372 C C . VAL B 1 277 ? 2.393 18.375 -3.977 1 55.34 277 VAL B C 1
ATOM 4374 O O . VAL B 1 277 ? 2.381 18.547 -2.758 1 55.34 277 VAL B O 1
ATOM 4377 N N . ASN B 1 278 ? 1.845 19.094 -4.781 1 52.12 278 ASN B N 1
ATOM 4378 C CA . ASN B 1 278 ? 1.183 20.281 -4.246 1 52.12 278 ASN B CA 1
ATOM 4379 C C . ASN B 1 278 ? -0.046 19.906 -3.42 1 52.12 278 ASN B C 1
ATOM 4381 O O . ASN B 1 278 ? -0.356 20.578 -2.43 1 52.12 278 ASN B O 1
ATOM 4385 N N . GLY B 1 279 ? -0.692 18.891 -3.793 1 49.25 279 GLY B N 1
ATOM 4386 C CA . GLY B 1 279 ? -1.876 18.453 -3.064 1 49.25 279 GLY B CA 1
ATOM 4387 C C . GLY B 1 279 ? -1.554 17.812 -1.73 1 49.25 279 GLY B C 1
ATOM 4388 O O . GLY B 1 279 ? -2.24 18.062 -0.736 1 49.25 279 GLY B O 1
ATOM 4389 N N . LEU B 1 280 ? -0.535 17 -1.766 1 52.25 280 LEU B N 1
ATOM 4390 C CA . LEU B 1 280 ? -0.135 16.328 -0.534 1 52.25 280 LEU B CA 1
ATOM 4391 C C . LEU B 1 280 ? 0.428 17.328 0.472 1 52.25 280 LEU B C 1
ATOM 4393 O O . LEU B 1 280 ? 0.198 17.188 1.676 1 52.25 280 LEU B O 1
ATOM 4397 N N . ILE B 1 281 ? 1.229 18.281 -0.081 1 50.12 281 ILE B N 1
ATOM 4398 C CA . ILE B 1 281 ? 1.779 19.344 0.746 1 50.12 281 ILE B CA 1
ATOM 4399 C C . ILE B 1 281 ? 0.644 20.141 1.386 1 50.12 281 ILE B C 1
ATOM 4401 O O . ILE B 1 281 ? 0.712 20.484 2.564 1 50.12 281 ILE B O 1
ATOM 4405 N N . GLY B 1 282 ? -0.318 20.359 0.65 1 45.5 282 GLY B N 1
ATOM 4406 C CA . GLY B 1 282 ? -1.439 21.125 1.172 1 45.5 282 GLY B CA 1
ATOM 4407 C C . GLY B 1 282 ? -2.23 20.375 2.23 1 45.5 282 GLY B C 1
ATOM 4408 O O . GLY B 1 282 ? -2.785 20.984 3.145 1 45.5 282 GLY B O 1
ATOM 4409 N N . ALA B 1 283 ? -2.252 19.172 2.141 1 45.09 283 ALA B N 1
ATOM 4410 C CA . ALA B 1 283 ? -3.068 18.375 3.055 1 45.09 283 ALA B CA 1
ATOM 4411 C C . ALA B 1 283 ? -2.484 18.391 4.465 1 45.09 283 ALA B C 1
ATOM 4413 O O . ALA B 1 283 ? -3.225 18.344 5.449 1 45.09 283 ALA B O 1
ATOM 4414 N N . VAL B 1 284 ? -1.181 18.344 4.645 1 42.97 284 VAL B N 1
ATOM 4415 C CA . VAL B 1 284 ? -0.543 18.359 5.957 1 42.97 284 VAL B CA 1
ATOM 4416 C C . VAL B 1 284 ? -0.609 19.75 6.559 1 42.97 284 VAL B C 1
ATOM 4418 O O . VAL B 1 284 ? -0.492 19.922 7.773 1 42.97 284 VAL B O 1
ATOM 4421 N N . LYS B 1 285 ? -0.688 20.922 5.891 1 41.97 285 LYS B N 1
ATOM 4422 C CA . LYS B 1 285 ? -0.769 22.281 6.414 1 41.97 285 LYS B CA 1
ATOM 4423 C C . LYS B 1 285 ? -2.17 22.594 6.938 1 41.97 285 LYS B C 1
ATOM 4425 O O . LYS B 1 285 ? -2.367 23.562 7.672 1 41.97 285 LYS B O 1
ATOM 4430 N N . ALA B 1 286 ? -3.115 21.766 6.605 1 40.34 286 ALA B N 1
ATOM 4431 C CA . ALA B 1 286 ? -4.441 22.125 7.102 1 40.34 286 ALA B CA 1
ATOM 4432 C C . ALA B 1 286 ? -4.73 21.453 8.438 1 40.34 286 ALA B C 1
ATOM 4434 O O . ALA B 1 286 ? -4.379 20.281 8.633 1 40.34 286 ALA B O 1
#

InterPro domains:
  IPR000515 ABC transporter type 1, transmembrane domain MetI-like [PF00528] (108-278)
  IPR000515 ABC transporter type 1, transmembrane domain MetI-like [PS50928] (81-272)
  IPR000515 ABC transporter type 1, transmembrane domain MetI-like [cd06261] (81-266)
  IPR035906 MetI-like superfamily [G3DSA:1.10.3720.10] (11-278)
  IPR035906 MetI-like superfamily [SSF161098] (18-280)

Solvent-accessible surface area (backbone atoms only — not comparable to full-atom values): 30124 Å² total; per-residue (Å²): 135,82,76,73,79,71,73,74,76,77,70,71,52,70,67,55,54,51,48,34,50,51,50,46,48,50,51,49,51,50,48,51,60,69,41,42,40,54,49,43,32,58,28,30,17,24,25,48,55,67,58,54,71,68,47,92,68,62,67,55,90,64,70,42,64,59,40,39,52,52,36,54,71,68,41,63,54,67,58,17,45,50,39,32,47,49,42,25,49,52,25,32,51,49,36,53,56,55,28,49,52,48,7,46,41,70,50,72,46,84,43,91,61,48,68,62,52,51,52,52,41,50,48,54,59,48,49,48,60,72,59,46,44,61,37,46,48,53,50,24,52,75,71,68,29,54,44,42,66,65,47,48,28,53,54,52,33,59,70,43,39,27,61,42,31,50,54,35,22,47,53,50,60,64,49,65,64,64,59,57,53,53,39,44,74,75,65,49,52,70,68,53,46,41,63,68,48,53,47,63,75,37,46,19,57,50,46,46,47,39,51,70,42,31,48,56,53,54,43,47,40,68,64,52,58,74,39,44,81,46,78,89,64,30,32,47,47,48,52,55,50,55,60,53,67,42,96,67,72,46,64,19,44,45,24,20,44,30,48,63,57,35,51,59,39,39,52,53,42,66,69,43,40,68,62,48,52,54,31,45,52,49,33,62,73,83,135,82,77,72,79,72,72,74,75,76,72,71,52,69,69,56,53,51,48,33,50,51,49,46,50,51,51,48,51,48,49,51,60,67,41,43,39,55,50,42,32,56,28,31,17,24,23,48,55,67,58,54,69,68,49,92,70,64,66,56,89,64,70,42,63,59,39,39,52,51,36,53,70,68,40,66,53,69,59,17,46,49,40,32,47,50,44,26,50,52,26,33,51,49,39,54,56,53,27,47,52,48,8,45,41,70,50,70,48,83,42,90,61,47,69,61,52,52,51,54,41,52,49,52,60,48,49,49,62,72,59,45,45,63,38,47,47,53,50,24,53,74,71,68,30,55,43,42,66,64,48,48,28,52,54,52,33,57,70,43,41,25,61,42,32,52,54,34,21,47,55,52,59,64,48,6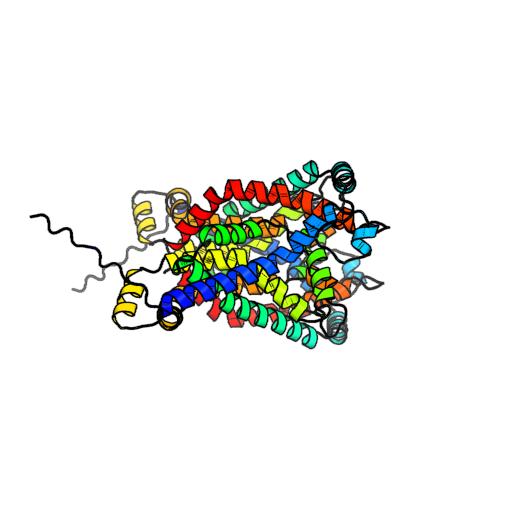5,65,63,58,55,53,53,40,44,74,74,65,49,49,70,68,53,46,42,62,68,47,53,47,62,74,36,46,20,56,51,46,45,47,39,50,69,42,32,47,57,53,56,41,47,40,70,62,54,58,74,39,44,81,47,79,87,63,30,32,48,45,48,53,54,50,54,60,53,69,42,96,69,72,47,64,19,44,44,23,19,43,30,47,64,58,36,51,59,39,39,52,52,41,66,69,43,39,68,62,49,51,53,31,44,52,50,31,60,73,82